Protein AF-0000000066062724 (afdb_homodimer)

Secondary structure (DSSP, 8-state):
--EEEEEEE---HHHHHHHHHHTS-TTS-------HHHHHHHHHHTTEEEEEEEPPTTGGGGSSSHHHHHHHHHHHHHHHHHHHHHSTTTEEEEEP---TTSHHHHHHHHHIIIIIS--SEEEEESEETTTTEETT-GGGHHHHHHHHHHT-EEEEE----S----SSTT--HHHHTHHHHHHHHHHHHHHSSHHHH-TT-EEEEHHHHTTHHHHHHHHHHHGGGSSS--S--HHHHHHHHHTSEEE-TTT-SHHHHHHHHHHSPTT-EE----TTTS-HHHHHHHHHHHHHS---HHHHHIIIIIHHHHH-GGGHHHHHHH--/--EEEEEEE---HHHHHHHHHHTS-TTS-------HHHHHHHHHHHTEEEEEEEPPTTGGGGSSSHHHHHHHHHHHHHHHHHHHHHSTTTEEEEEP---TT-HHHHHHHHHIIIIIS--SEEEEESEETTTTEETT-GGGHHHHHHHHHHT-EEEEE----S----SSTT--HHHHTHHHHHHHHHHHHHHSSHHHH-TT-EEEEHHHHTTHHHHHHHHHHHGGGSSS--S--HHHHHHHHHTSEEE-TTT-SHHHHHHHHHHSPTT-EE----TTTS-HHHHHHHHHHHHHS---HHHHHIIIIIHHHHH-GGGHHHHHHH--

Structure (mmCIF, N/CA/C/O backbone):
data_AF-0000000066062724-model_v1
#
loop_
_entity.id
_entity.type
_entity.pdbx_description
1 polymer '6-methylsalicylic acid decarboxylase'
#
loop_
_atom_site.group_PDB
_atom_site.id
_atom_site.type_symbol
_atom_site.label_atom_id
_atom_site.label_alt_id
_atom_site.label_comp_id
_atom_site.label_asym_id
_atom_site.label_entity_id
_atom_site.label_seq_id
_atom_site.pdbx_PDB_ins_code
_atom_site.Cartn_x
_atom_site.Cartn_y
_atom_site.Cartn_z
_atom_site.occupancy
_atom_site.B_iso_or_equiv
_atom_site.auth_seq_id
_atom_site.auth_comp_id
_atom_site.auth_asym_id
_atom_site.auth_atom_id
_atom_site.pdbx_PDB_model_num
ATOM 1 N N . MET A 1 1 ? -19.219 -24.312 -4.133 1 72.94 1 MET A N 1
ATOM 2 C CA . MET A 1 1 ? -18.734 -24.656 -5.465 1 72.94 1 MET A CA 1
ATOM 3 C C . MET A 1 1 ? -17.25 -25.016 -5.426 1 72.94 1 MET A C 1
ATOM 5 O O . MET A 1 1 ? -16.516 -24.531 -4.559 1 72.94 1 MET A O 1
ATOM 9 N N . ALA A 1 2 ? -16.859 -25.891 -6.316 1 90.88 2 ALA A N 1
ATOM 10 C CA . ALA A 1 2 ? -15.469 -26.344 -6.406 1 90.88 2 ALA A CA 1
ATOM 11 C C . ALA A 1 2 ? -14.547 -25.188 -6.801 1 90.88 2 ALA A C 1
ATOM 13 O O . ALA A 1 2 ? -14.883 -24.391 -7.68 1 90.88 2 ALA A O 1
ATOM 14 N N . LYS A 1 3 ? -13.484 -25.031 -6.066 1 97.88 3 LYS A N 1
ATOM 15 C CA . LYS A 1 3 ? -12.562 -23.922 -6.301 1 97.88 3 LYS A CA 1
ATOM 16 C C . LYS A 1 3 ? -11.25 -24.422 -6.906 1 97.88 3 LYS A C 1
ATOM 18 O O . LYS A 1 3 ? -10.852 -25.562 -6.68 1 97.88 3 LYS A O 1
ATOM 23 N N . ILE A 1 4 ? -10.68 -23.625 -7.715 1 98.5 4 ILE A N 1
ATOM 24 C CA . ILE A 1 4 ? -9.297 -23.781 -8.148 1 98.5 4 ILE A CA 1
ATOM 25 C C . ILE A 1 4 ? -8.414 -22.75 -7.445 1 98.5 4 ILE A C 1
ATOM 27 O O . ILE A 1 4 ? -8.641 -21.547 -7.57 1 98.5 4 ILE A O 1
ATOM 31 N N . ASP A 1 5 ? -7.488 -23.172 -6.648 1 98.81 5 ASP A N 1
ATOM 32 C CA . ASP A 1 5 ? -6.594 -22.328 -5.871 1 98.81 5 ASP A CA 1
ATOM 33 C C . ASP A 1 5 ? -5.316 -22.016 -6.648 1 98.81 5 ASP A C 1
ATOM 35 O O . ASP A 1 5 ? -4.43 -22.875 -6.754 1 98.81 5 ASP A O 1
ATOM 39 N N . VAL A 1 6 ? -5.168 -20.75 -7.121 1 98.88 6 VAL A N 1
ATOM 40 C CA . VAL A 1 6 ? -4.059 -20.422 -8.008 1 98.88 6 VAL A CA 1
ATOM 41 C C . VAL A 1 6 ? -2.896 -19.859 -7.191 1 98.88 6 VAL A C 1
ATOM 43 O O . VAL A 1 6 ? -1.837 -19.547 -7.742 1 98.88 6 VAL A O 1
ATOM 46 N N . HIS A 1 7 ? -3.061 -19.609 -5.934 1 98.88 7 HIS A N 1
ATOM 47 C CA . HIS A 1 7 ? -2.043 -19.125 -5.012 1 98.88 7 HIS A CA 1
ATOM 48 C C . HIS A 1 7 ? -1.927 -20.016 -3.787 1 98.88 7 HIS A C 1
ATOM 50 O O . HIS A 1 7 ? -2.484 -19.719 -2.73 1 98.88 7 HIS A O 1
ATOM 56 N N . HIS A 1 8 ? -1.176 -21.031 -3.945 1 98.69 8 HIS A N 1
ATOM 57 C CA . HIS A 1 8 ? -0.957 -22.125 -3 1 98.69 8 HIS A CA 1
ATOM 58 C C . HIS A 1 8 ? 0.488 -22.609 -3.043 1 98.69 8 HIS A C 1
ATOM 60 O O . HIS A 1 8 ? 1.035 -22.844 -4.121 1 98.69 8 HIS A O 1
ATOM 66 N N . HIS A 1 9 ? 1.071 -22.656 -1.884 1 98.62 9 HIS A N 1
ATOM 67 C CA . HIS A 1 9 ? 2.498 -22.953 -1.889 1 98.62 9 HIS A CA 1
ATOM 68 C C . HIS A 1 9 ? 2.766 -24.359 -1.341 1 98.62 9 HIS A C 1
ATOM 70 O O . HIS A 1 9 ? 1.896 -24.953 -0.704 1 98.62 9 HIS A O 1
ATOM 76 N N . PHE A 1 10 ? 3.885 -24.859 -1.675 1 98.19 10 PHE A N 1
ATOM 77 C CA . PHE A 1 10 ? 4.422 -26.078 -1.088 1 98.19 10 PHE A CA 1
ATOM 78 C C . PHE A 1 10 ? 5.906 -25.922 -0.776 1 98.19 10 PHE A C 1
ATOM 80 O O . PHE A 1 10 ? 6.562 -25.016 -1.296 1 98.19 10 PHE A O 1
ATOM 87 N N . TYR A 1 11 ? 6.359 -26.719 0.14 1 97.62 11 TYR A N 1
ATOM 88 C CA . TYR A 1 11 ? 7.758 -26.688 0.562 1 97.62 11 TYR A CA 1
ATOM 89 C C . TYR A 1 11 ? 8.43 -28.047 0.31 1 97.62 11 TYR A C 1
ATOM 91 O O . TYR A 1 11 ? 8.547 -28.859 1.222 1 97.62 11 TYR A O 1
ATOM 99 N N . PRO A 1 12 ? 8.906 -28.234 -0.947 1 97.56 12 PRO A N 1
ATOM 100 C CA . PRO A 1 12 ? 9.648 -29.484 -1.167 1 97.56 12 PRO A CA 1
ATOM 101 C C . PRO A 1 12 ? 10.922 -29.562 -0.333 1 97.56 12 PRO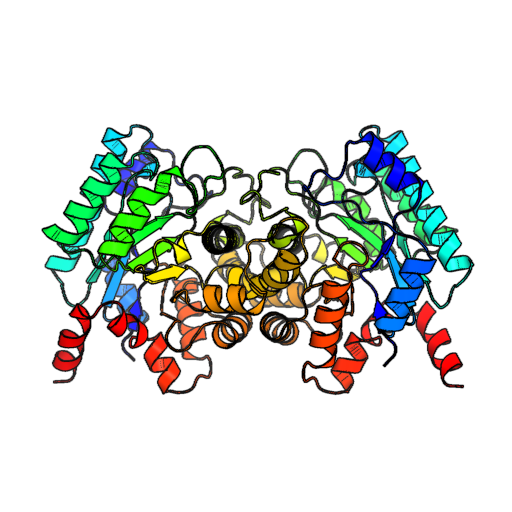 A C 1
ATOM 103 O O . PRO A 1 12 ? 11.484 -28.531 0.048 1 97.56 12 PRO A O 1
ATOM 106 N N . PRO A 1 13 ? 11.383 -30.781 -0.076 1 96.56 13 PRO A N 1
ATOM 107 C CA . PRO A 1 13 ? 12.523 -30.969 0.819 1 96.56 13 PRO A CA 1
ATOM 108 C C . PRO A 1 13 ? 13.734 -30.125 0.413 1 96.56 13 PRO A C 1
ATOM 110 O O . PRO A 1 13 ? 14.383 -29.516 1.268 1 96.56 13 PRO A O 1
ATOM 113 N N . ALA A 1 14 ? 14.016 -30.047 -0.851 1 97.75 14 ALA A N 1
ATOM 114 C CA . ALA A 1 14 ? 15.18 -29.281 -1.318 1 97.75 14 ALA A CA 1
ATOM 115 C C . ALA A 1 14 ? 15.055 -27.812 -0.944 1 97.75 14 ALA A C 1
ATOM 117 O O . ALA A 1 14 ? 16.047 -27.188 -0.56 1 97.75 14 ALA A O 1
ATOM 118 N N . MET A 1 15 ? 13.898 -27.25 -1.078 1 97.69 15 MET A N 1
ATOM 119 C CA . MET A 1 15 ? 13.68 -25.844 -0.74 1 97.69 15 MET A CA 1
ATOM 120 C C . MET A 1 15 ? 13.805 -25.625 0.764 1 97.69 15 MET A C 1
ATOM 122 O O . MET A 1 15 ? 14.398 -24.641 1.203 1 97.69 15 MET A O 1
ATOM 126 N N . ARG A 1 16 ? 13.25 -26.531 1.547 1 96.75 16 ARG A N 1
ATOM 127 C CA . ARG A 1 16 ? 13.359 -26.422 2.998 1 96.75 16 ARG A CA 1
ATOM 128 C C . ARG A 1 16 ? 14.82 -26.453 3.438 1 96.75 16 ARG A C 1
ATOM 130 O O . ARG A 1 16 ? 15.234 -25.656 4.281 1 96.75 16 ARG A O 1
ATOM 137 N N . GLN A 1 17 ? 15.555 -27.359 2.871 1 97.06 17 GLN A N 1
ATOM 138 C CA . GLN A 1 17 ? 16.969 -27.469 3.193 1 97.06 17 GLN A CA 1
ATOM 139 C C . GLN A 1 17 ? 17.719 -26.188 2.822 1 97.06 17 GLN A C 1
ATOM 141 O O . GLN A 1 17 ? 18.594 -25.75 3.562 1 97.06 17 GLN A O 1
ATOM 146 N N . ALA A 1 18 ? 17.375 -25.672 1.671 1 97.5 18 ALA A N 1
ATOM 147 C CA . ALA A 1 18 ? 18.016 -24.438 1.231 1 97.5 18 ALA A CA 1
ATOM 148 C C . ALA A 1 18 ? 17.719 -23.297 2.195 1 97.5 18 ALA A C 1
ATOM 150 O O . ALA A 1 18 ? 18.594 -22.5 2.529 1 97.5 18 ALA A O 1
ATOM 151 N N . LEU A 1 19 ? 16.484 -23.188 2.643 1 96.25 19 LEU A N 1
ATOM 152 C CA . LEU A 1 19 ? 16.078 -22.172 3.602 1 96.25 19 LEU A CA 1
ATOM 153 C C . LEU A 1 19 ? 16.828 -22.328 4.922 1 96.25 19 LEU A C 1
ATOM 155 O O . LEU A 1 19 ? 17.281 -21.359 5.512 1 96.25 19 LEU A O 1
ATOM 159 N N . ASP A 1 20 ? 16.969 -23.562 5.301 1 95.31 20 ASP A N 1
ATOM 160 C CA . ASP A 1 20 ? 17.703 -23.859 6.531 1 95.31 20 ASP A CA 1
ATOM 161 C C . ASP A 1 20 ? 19.156 -23.422 6.418 1 95.31 20 ASP A C 1
ATOM 163 O O . ASP A 1 20 ? 19.703 -22.812 7.34 1 95.31 20 ASP A O 1
ATOM 167 N N . ARG A 1 21 ? 19.734 -23.766 5.293 1 95.56 21 ARG A N 1
ATOM 168 C CA . ARG A 1 21 ? 21.141 -23.406 5.066 1 95.56 21 ARG A CA 1
ATOM 169 C C . ARG A 1 21 ? 21.312 -21.891 5.078 1 95.56 21 ARG A C 1
ATOM 171 O O . ARG A 1 21 ? 22.359 -21.391 5.5 1 95.56 21 ARG A O 1
ATOM 178 N N . ALA A 1 22 ? 20.266 -21.219 4.656 1 94.31 22 ALA A N 1
ATOM 179 C CA . ALA A 1 22 ? 20.344 -19.766 4.559 1 94.31 22 ALA A CA 1
ATOM 180 C C . ALA A 1 22 ? 20.031 -19.109 5.898 1 94.31 22 ALA A C 1
ATOM 182 O O . ALA A 1 22 ? 20.156 -17.891 6.039 1 94.31 22 ALA A O 1
ATOM 183 N N . GLY A 1 23 ? 19.672 -19.781 6.848 1 94 23 GLY A N 1
ATOM 184 C CA . GLY A 1 23 ? 19.375 -19.219 8.156 1 94 23 GLY A CA 1
ATOM 185 C C . GLY A 1 23 ? 17.922 -18.797 8.312 1 94 23 GLY A C 1
ATOM 186 O O . GLY A 1 23 ? 17.594 -18.031 9.227 1 94 23 GLY A O 1
ATOM 187 N N . GLY A 1 24 ? 17.094 -19.188 7.352 1 91.56 24 GLY A N 1
ATOM 188 C CA . GLY A 1 24 ? 15.68 -18.844 7.422 1 91.56 24 GLY A CA 1
ATOM 189 C C . GLY A 1 24 ? 15.25 -17.859 6.344 1 91.56 24 GLY A C 1
ATOM 190 O O . GLY A 1 24 ? 16 -17.578 5.418 1 91.56 24 GLY A O 1
ATOM 191 N N . ASP A 1 25 ? 14 -17.453 6.426 1 89.5 25 ASP A N 1
ATOM 192 C CA . ASP A 1 25 ? 13.414 -16.484 5.492 1 89.5 25 ASP A CA 1
ATOM 193 C C . ASP A 1 25 ? 13.875 -15.07 5.809 1 89.5 25 ASP A C 1
ATOM 195 O O . ASP A 1 25 ? 13.633 -14.562 6.902 1 89.5 25 ASP A O 1
ATOM 199 N N . PRO A 1 26 ? 14.453 -14.375 4.898 1 88.62 26 PRO A N 1
ATOM 200 C CA . PRO A 1 26 ? 14.992 -13.031 5.148 1 88.62 26 PRO A CA 1
ATOM 201 C C . PRO A 1 26 ? 13.898 -12.008 5.453 1 88.62 26 PRO A C 1
ATOM 203 O O . PRO A 1 26 ? 14.188 -10.938 5.992 1 88.62 26 PRO A O 1
ATOM 206 N N . SER A 1 27 ? 12.695 -12.242 5.121 1 88.19 27 SER A N 1
ATOM 207 C CA . SER A 1 27 ? 11.586 -11.32 5.336 1 88.19 27 SER A CA 1
ATOM 208 C C . SER A 1 27 ? 11.18 -11.273 6.809 1 88.19 27 SER A C 1
ATOM 210 O O . SER A 1 27 ? 10.406 -10.406 7.215 1 88.19 27 SER A O 1
ATOM 212 N N . GLY A 1 28 ? 11.68 -12.164 7.664 1 84.94 28 GLY A N 1
ATOM 213 C CA . GLY A 1 28 ? 11.305 -12.289 9.07 1 84.94 28 GLY A CA 1
ATOM 214 C C . GLY A 1 28 ? 10.141 -13.234 9.297 1 84.94 28 GLY A C 1
ATOM 215 O O . GLY A 1 28 ? 9.727 -13.453 10.438 1 84.94 28 GLY A O 1
ATOM 216 N N . TRP A 1 29 ? 9.664 -13.82 8.266 1 86.88 29 TRP A N 1
ATOM 217 C CA . TRP A 1 29 ? 8.539 -14.742 8.375 1 86.88 29 TRP A CA 1
ATOM 218 C C . TRP A 1 29 ? 9.016 -16.125 8.828 1 86.88 29 TRP A C 1
ATOM 220 O O . TRP A 1 29 ? 10.188 -16.469 8.672 1 86.88 29 TRP A O 1
ATOM 230 N N . TYR A 1 30 ? 8.172 -16.859 9.359 1 85.62 30 TYR A N 1
ATOM 231 C CA . TYR A 1 30 ? 8.5 -18.219 9.742 1 85.62 30 TYR A CA 1
ATOM 232 C C . TYR A 1 30 ? 8.305 -19.172 8.57 1 85.62 30 TYR A C 1
ATOM 234 O O . TYR A 1 30 ? 7.723 -18.797 7.543 1 85.62 30 TYR A O 1
ATOM 242 N N . ILE A 1 31 ? 8.844 -20.359 8.664 1 90.5 31 ILE A N 1
ATOM 243 C CA . ILE A 1 31 ? 8.672 -21.391 7.656 1 90.5 31 ILE A CA 1
ATOM 244 C C . ILE A 1 31 ? 7.633 -22.406 8.125 1 90.5 31 ILE A C 1
ATOM 246 O O . ILE A 1 31 ? 7.906 -23.234 9 1 90.5 31 ILE A O 1
ATOM 250 N N . PRO A 1 32 ? 6.531 -22.391 7.508 1 92.69 32 PRO A N 1
ATOM 251 C CA . PRO A 1 32 ? 5.473 -23.281 7.98 1 92.69 32 PRO A CA 1
ATOM 252 C C . PRO A 1 32 ? 5.719 -24.734 7.594 1 92.69 32 PRO A C 1
ATOM 254 O O . PRO A 1 32 ? 6.414 -25.016 6.613 1 92.69 32 PRO A O 1
ATOM 257 N N . PRO A 1 33 ? 5.16 -25.594 8.414 1 93.31 33 PRO A N 1
ATOM 258 C CA . PRO A 1 33 ? 5.191 -26.984 7.973 1 93.31 33 PRO A CA 1
ATOM 259 C C . PRO A 1 33 ? 4.332 -27.234 6.734 1 93.31 33 PRO A C 1
ATOM 261 O O . PRO A 1 33 ? 3.307 -26.578 6.547 1 93.31 33 PRO A O 1
ATOM 264 N N . TRP A 1 34 ? 4.785 -28.203 5.941 1 97 34 TRP A N 1
ATOM 265 C CA . TRP A 1 34 ? 4 -28.609 4.781 1 97 34 TRP A CA 1
ATOM 266 C C . TRP A 1 34 ? 4.156 -30.109 4.516 1 97 34 TRP A C 1
ATOM 268 O O . TRP A 1 34 ? 5.273 -30.625 4.531 1 97 34 TRP A O 1
ATOM 278 N N . THR A 1 35 ? 3.102 -30.781 4.402 1 96.94 35 THR A N 1
ATOM 279 C CA . THR A 1 35 ? 2.988 -32.156 3.908 1 96.94 35 THR A CA 1
ATOM 280 C C . THR A 1 35 ? 1.797 -32.281 2.965 1 96.94 35 THR A C 1
ATOM 282 O O . THR A 1 35 ? 0.887 -31.453 2.982 1 96.94 35 THR A O 1
ATOM 285 N N . LEU A 1 36 ? 1.882 -33.281 2.094 1 97.38 36 LEU A N 1
ATOM 286 C CA . LEU A 1 36 ? 0.752 -33.5 1.204 1 97.38 36 LEU A CA 1
ATOM 287 C C . LEU A 1 36 ? -0.529 -33.75 2 1 97.38 36 LEU A C 1
ATOM 289 O O . LEU A 1 36 ? -1.611 -33.344 1.571 1 97.38 36 LEU A O 1
ATOM 293 N N . GLU A 1 37 ? -0.411 -34.344 3.184 1 97.31 37 GLU A N 1
ATOM 294 C CA . GLU A 1 37 ? -1.566 -34.594 4.039 1 97.31 37 GLU A CA 1
ATOM 295 C C . GLU A 1 37 ? -2.164 -33.281 4.555 1 97.31 37 GLU A C 1
ATOM 297 O O . GLU A 1 37 ? -3.383 -33.094 4.516 1 97.31 37 GLU A O 1
ATOM 302 N N . LEU A 1 38 ? -1.313 -32.406 5.07 1 97.25 38 LEU A N 1
ATOM 303 C CA . LEU A 1 38 ? -1.771 -31.094 5.531 1 97.25 38 LEU A CA 1
ATOM 304 C C . LEU A 1 38 ? -2.42 -30.312 4.391 1 97.25 38 LEU A C 1
ATOM 306 O O . LEU A 1 38 ? -3.445 -29.656 4.59 1 97.25 38 LEU A O 1
ATOM 310 N N . ASP A 1 39 ? -1.762 -30.438 3.299 1 97.75 39 ASP A N 1
ATOM 311 C CA . ASP A 1 39 ? -2.238 -29.781 2.086 1 97.75 39 ASP A CA 1
ATOM 312 C C . ASP A 1 39 ? -3.635 -30.266 1.709 1 97.75 39 ASP A C 1
ATOM 314 O O . ASP A 1 39 ? -4.543 -29.469 1.499 1 97.75 39 ASP A O 1
ATOM 318 N N . GLN A 1 40 ? -3.865 -31.531 1.644 1 97.44 40 GLN A N 1
ATOM 319 C CA . GLN A 1 40 ? -5.141 -32.125 1.264 1 97.44 40 GLN A CA 1
ATOM 320 C C . GLN A 1 40 ? -6.219 -31.844 2.305 1 97.44 40 GLN A C 1
ATOM 322 O O . GLN A 1 40 ? -7.387 -31.656 1.962 1 97.44 40 GLN A O 1
ATOM 327 N N . ASP A 1 41 ? -5.812 -31.766 3.531 1 97.44 41 ASP A N 1
ATOM 328 C CA . ASP A 1 41 ? -6.762 -31.484 4.602 1 97.44 41 ASP A CA 1
ATOM 329 C C . ASP A 1 41 ? -7.352 -30.078 4.445 1 97.44 41 ASP A C 1
ATOM 331 O O . ASP A 1 41 ? -8.57 -29.906 4.484 1 97.44 41 ASP A O 1
ATOM 335 N N . ILE A 1 42 ? -6.539 -29.109 4.207 1 97.38 42 ILE A N 1
ATOM 336 C CA . ILE A 1 42 ? -7.027 -27.75 4.152 1 97.38 42 ILE A CA 1
ATOM 337 C C . ILE A 1 42 ? -7.805 -27.531 2.857 1 97.38 42 ILE A C 1
ATOM 339 O O . ILE A 1 42 ? -8.781 -26.766 2.832 1 97.38 42 ILE A O 1
ATOM 343 N N . THR A 1 43 ? -7.371 -28.141 1.768 1 97.56 43 THR A N 1
ATOM 344 C CA . THR A 1 43 ? -8.078 -27.984 0.501 1 97.56 43 THR A CA 1
ATOM 345 C C . THR A 1 43 ? -9.508 -28.516 0.612 1 97.56 43 THR A C 1
ATOM 347 O O . THR A 1 43 ? -10.43 -27.938 0.04 1 97.56 43 THR A O 1
ATOM 350 N N . ARG A 1 44 ? -9.68 -29.625 1.357 1 96.88 44 ARG A N 1
ATOM 351 C CA . ARG A 1 44 ? -11.016 -30.156 1.603 1 96.88 44 ARG A CA 1
ATOM 352 C C . ARG A 1 44 ? -11.867 -29.141 2.361 1 96.88 44 ARG A C 1
ATOM 354 O O . ARG A 1 44 ? -13.031 -28.906 2.018 1 96.88 44 ARG A O 1
ATOM 361 N N . GLN A 1 45 ? -11.25 -28.5 3.293 1 97.25 45 GLN A N 1
ATOM 362 C CA . GLN A 1 45 ? -11.969 -27.547 4.121 1 97.25 45 GLN A CA 1
ATOM 363 C C . GLN A 1 45 ? -12.383 -26.312 3.311 1 97.25 45 GLN A C 1
ATOM 365 O O . GLN A 1 45 ? -13.438 -25.734 3.559 1 97.25 45 GLN A O 1
ATOM 370 N N . MET A 1 46 ? -11.617 -25.984 2.326 1 97.69 46 MET A N 1
ATOM 371 C CA . MET A 1 46 ? -11.875 -24.797 1.515 1 97.69 46 MET A CA 1
ATOM 372 C C . MET A 1 46 ? -12.695 -25.141 0.28 1 97.69 46 MET A C 1
ATOM 374 O O . MET A 1 46 ? -13.016 -24.281 -0.529 1 97.69 46 MET A O 1
ATOM 378 N N . LYS A 1 47 ? -12.961 -26.406 0.087 1 97.19 47 LYS A N 1
ATOM 379 C CA . LYS A 1 47 ? -13.68 -26.891 -1.085 1 97.19 47 LYS A CA 1
ATOM 380 C C . LYS A 1 47 ? -12.898 -26.609 -2.365 1 97.19 47 LYS A C 1
ATOM 382 O O . LYS A 1 47 ? -13.469 -26.141 -3.354 1 97.19 47 LYS A O 1
ATOM 387 N N . VAL A 1 48 ? -11.609 -26.828 -2.26 1 98.12 48 VAL A N 1
ATOM 388 C CA . VAL A 1 48 ? -10.711 -26.703 -3.406 1 98.12 48 VAL A CA 1
ATOM 389 C C . VAL A 1 48 ? -10.555 -28.062 -4.09 1 98.12 48 VAL A C 1
ATOM 391 O O . VAL A 1 48 ? -10.227 -29.062 -3.438 1 98.12 48 VAL A O 1
ATOM 394 N N . THR A 1 49 ? -10.82 -28.094 -5.379 1 96.62 49 THR A N 1
ATOM 395 C CA . THR A 1 49 ? -10.711 -29.344 -6.117 1 96.62 49 THR A CA 1
ATOM 396 C C . THR A 1 49 ? -9.375 -29.438 -6.852 1 96.62 49 THR A C 1
ATOM 398 O O . THR A 1 49 ? -8.891 -30.531 -7.152 1 96.62 49 THR A O 1
ATOM 401 N N . THR A 1 50 ? -8.867 -28.281 -7.211 1 98.06 50 THR A N 1
ATOM 402 C CA . THR A 1 50 ? -7.566 -28.25 -7.859 1 98.06 50 THR A CA 1
ATOM 403 C C . THR A 1 50 ? -6.684 -27.156 -7.242 1 98.06 50 THR A C 1
ATOM 405 O O . THR A 1 50 ? -7.141 -26.047 -6.992 1 98.06 50 THR A O 1
ATOM 408 N N . THR A 1 51 ? -5.512 -27.516 -6.969 1 98.44 51 THR A N 1
ATOM 409 C CA . THR A 1 51 ? -4.496 -26.625 -6.414 1 98.44 51 THR A CA 1
ATOM 410 C C . THR A 1 51 ? -3.355 -26.422 -7.406 1 98.44 51 THR A C 1
ATOM 412 O O . THR A 1 51 ? -2.803 -27.391 -7.934 1 98.44 51 THR A O 1
ATOM 415 N N . ILE A 1 52 ? -3.051 -25.172 -7.73 1 98.81 52 ILE A N 1
ATOM 416 C CA . ILE A 1 52 ? -1.838 -24.891 -8.484 1 98.81 52 ILE A CA 1
ATOM 417 C C . ILE A 1 52 ? -0.693 -24.578 -7.527 1 98.81 52 ILE A C 1
ATOM 419 O O . ILE A 1 52 ? -0.678 -23.516 -6.891 1 98.81 52 ILE A O 1
ATOM 423 N N . LEU A 1 53 ? 0.294 -25.438 -7.406 1 98.88 53 LEU A N 1
ATOM 424 C CA . LEU A 1 53 ? 1.407 -25.328 -6.469 1 98.88 53 LEU A CA 1
ATOM 425 C C . LEU A 1 53 ? 2.436 -24.312 -6.969 1 98.88 53 LEU A C 1
ATOM 427 O O . LEU A 1 53 ? 2.689 -24.219 -8.172 1 98.88 53 LEU A O 1
ATOM 431 N N . SER A 1 54 ? 3.018 -23.578 -6.078 1 98.81 54 SER A N 1
ATOM 432 C CA . SER A 1 54 ? 4.168 -22.75 -6.383 1 98.81 54 SER A CA 1
ATOM 433 C C . SER A 1 54 ? 5.125 -22.656 -5.195 1 98.81 54 SER A C 1
ATOM 435 O O . SER A 1 54 ? 4.727 -22.906 -4.055 1 98.81 54 SER A O 1
ATOM 437 N N . VAL A 1 55 ? 6.371 -22.469 -5.469 1 98.31 55 VAL A N 1
ATOM 438 C CA . VAL A 1 55 ? 7.352 -22.156 -4.434 1 98.31 55 VAL A CA 1
ATOM 439 C C . VAL A 1 55 ? 7.305 -20.656 -4.121 1 98.31 55 VAL A C 1
ATOM 441 O O . VAL A 1 55 ? 7.336 -19.828 -5.031 1 98.31 55 VAL A O 1
ATOM 444 N N . THR A 1 56 ? 7.137 -20.312 -2.873 1 97.25 56 THR A N 1
ATOM 445 C CA . THR A 1 56 ? 7.023 -18.922 -2.441 1 97.25 56 THR A CA 1
ATOM 446 C C . THR A 1 56 ? 8.398 -18.281 -2.352 1 97.25 56 THR A C 1
ATOM 448 O O . THR A 1 56 ? 9.414 -18.922 -2.613 1 97.25 56 THR A O 1
ATOM 451 N N . ALA A 1 57 ? 8.375 -17 -2.096 1 96.06 57 ALA A N 1
ATOM 452 C CA . ALA A 1 57 ? 9.609 -16.25 -1.864 1 96.06 57 ALA A CA 1
ATOM 453 C C . ALA A 1 57 ? 10.367 -16.797 -0.657 1 96.06 57 ALA A C 1
ATOM 455 O O . ALA A 1 57 ? 9.75 -17.25 0.311 1 96.06 57 ALA A O 1
ATOM 456 N N . PRO A 1 58 ? 11.68 -16.781 -0.708 1 94.88 58 PRO A N 1
ATOM 457 C CA . PRO A 1 58 ? 12.547 -16.109 -1.686 1 94.88 58 PRO A CA 1
ATOM 458 C C . PRO A 1 58 ? 12.852 -16.984 -2.898 1 94.88 58 PRO A C 1
ATOM 460 O O . PRO A 1 58 ? 13.516 -16.531 -3.834 1 94.88 58 PRO A O 1
ATOM 463 N N . GLY A 1 59 ? 12.398 -18.25 -2.941 1 97 59 GLY A N 1
ATOM 464 C CA . GLY A 1 59 ? 12.594 -19.141 -4.082 1 97 59 GLY A CA 1
ATOM 465 C C . GLY A 1 59 ? 14.039 -19.562 -4.262 1 97 59 GLY A C 1
ATOM 466 O O . GLY A 1 59 ? 14.844 -19.453 -3.332 1 97 59 GLY A O 1
ATOM 467 N N . PRO A 1 60 ? 14.359 -20.078 -5.441 1 97.94 60 PRO A N 1
ATOM 468 C CA . PRO A 1 60 ? 15.68 -20.641 -5.688 1 97.94 60 PRO A CA 1
ATOM 469 C C . PRO A 1 60 ? 16.812 -19.625 -5.551 1 97.94 60 PRO A C 1
ATOM 471 O O . PRO A 1 60 ? 17.969 -19.984 -5.352 1 97.94 60 PRO A O 1
ATOM 474 N N . GLY A 1 61 ? 16.438 -18.359 -5.645 1 95.31 61 GLY A N 1
ATOM 475 C CA . GLY A 1 61 ? 17.422 -17.297 -5.492 1 95.31 61 GLY A CA 1
ATOM 476 C C . GLY A 1 61 ? 18.016 -17.234 -4.098 1 95.31 61 GLY A C 1
ATOM 477 O O . GLY A 1 61 ? 18.969 -16.5 -3.861 1 95.31 61 GLY A O 1
ATOM 478 N N . ILE A 1 62 ? 17.5 -18 -3.17 1 95.94 62 ILE A N 1
ATOM 479 C CA . ILE A 1 62 ? 18.031 -18.047 -1.811 1 95.94 62 ILE A CA 1
ATOM 480 C C . ILE A 1 62 ? 19.438 -18.625 -1.824 1 95.94 62 ILE A C 1
ATOM 482 O O . ILE A 1 62 ? 20.234 -18.344 -0.931 1 95.94 62 ILE A O 1
ATOM 486 N N . GLU A 1 63 ? 19.703 -19.531 -2.834 1 96.5 63 GLU A N 1
ATOM 487 C CA . GLU A 1 63 ? 21.047 -20.031 -3.037 1 96.5 63 GLU A CA 1
ATOM 488 C C . GLU A 1 63 ? 21.938 -18.984 -3.686 1 96.5 63 GLU A C 1
ATOM 490 O O . GLU A 1 63 ? 21.672 -18.531 -4.801 1 96.5 63 GLU A O 1
ATOM 495 N N . PRO A 1 64 ? 23 -18.594 -3.037 1 93.5 64 PRO A N 1
ATOM 496 C CA . PRO A 1 64 ? 23.859 -17.562 -3.615 1 93.5 64 PRO A CA 1
ATOM 497 C C . PRO A 1 64 ? 24.609 -18.031 -4.859 1 93.5 64 PRO A C 1
ATOM 499 O O . PRO A 1 64 ? 24.891 -17.234 -5.754 1 93.5 64 PRO A O 1
ATOM 502 N N . ASP A 1 65 ? 24.984 -19.281 -4.871 1 96.5 65 ASP A N 1
ATOM 503 C CA . ASP A 1 65 ? 25.656 -19.859 -6.023 1 96.5 65 ASP A CA 1
ATOM 504 C C . ASP A 1 65 ? 24.688 -20.109 -7.172 1 96.5 65 ASP A C 1
ATOM 506 O O . ASP A 1 65 ? 23.656 -20.781 -6.996 1 96.5 65 ASP A O 1
ATOM 510 N N . VAL A 1 66 ? 24.984 -19.625 -8.344 1 97 66 VAL A N 1
ATOM 511 C CA . VAL A 1 66 ? 24.062 -19.625 -9.477 1 97 66 VAL A CA 1
ATOM 512 C C . VAL A 1 66 ? 23.781 -21.062 -9.906 1 97 66 VAL A C 1
ATOM 514 O O . VAL A 1 66 ? 22.672 -21.375 -10.32 1 97 66 VAL A O 1
ATOM 517 N N . THR A 1 67 ? 24.766 -21.922 -9.836 1 97.94 67 THR A N 1
ATOM 518 C CA . THR A 1 67 ? 24.578 -23.312 -10.211 1 97.94 67 THR A CA 1
ATOM 519 C C . THR A 1 67 ? 23.656 -24.031 -9.227 1 97.94 67 THR A C 1
ATOM 521 O O . THR A 1 67 ? 22.781 -24.797 -9.625 1 97.94 67 THR A O 1
ATOM 524 N N . LYS A 1 68 ? 23.875 -23.719 -7.965 1 98.12 68 LYS A N 1
ATOM 525 C CA . LYS A 1 68 ? 23.031 -24.297 -6.93 1 98.12 68 LYS A CA 1
ATOM 526 C C . LYS A 1 68 ? 21.594 -23.766 -7.035 1 98.12 68 LYS A C 1
ATOM 528 O O . LYS A 1 68 ? 20.641 -24.5 -6.797 1 98.12 68 LYS A O 1
ATOM 533 N N . ALA A 1 69 ? 21.5 -22.531 -7.348 1 98.5 69 ALA A N 1
ATOM 534 C CA . ALA A 1 69 ? 20.188 -21.938 -7.516 1 98.5 69 ALA A CA 1
ATOM 535 C C . ALA A 1 69 ? 19.422 -22.594 -8.664 1 98.5 69 ALA A C 1
ATOM 537 O O . ALA A 1 69 ? 18.234 -22.906 -8.547 1 98.5 69 ALA A O 1
ATOM 538 N N . ALA A 1 70 ? 20.094 -22.812 -9.781 1 98.75 70 ALA A N 1
ATOM 539 C CA . ALA A 1 70 ? 19.484 -23.484 -10.93 1 98.75 70 ALA A CA 1
ATOM 540 C C . ALA A 1 70 ? 19.078 -24.922 -10.578 1 98.75 70 ALA A C 1
ATOM 542 O O . ALA A 1 70 ? 18 -25.375 -10.945 1 98.75 70 ALA A O 1
ATOM 543 N N . ALA A 1 71 ? 19.953 -25.594 -9.875 1 98.69 71 ALA A N 1
ATOM 544 C CA . ALA A 1 71 ? 19.672 -26.953 -9.445 1 98.69 71 ALA A CA 1
ATOM 545 C C . ALA A 1 71 ? 18.469 -26.984 -8.5 1 98.69 71 ALA A C 1
ATOM 547 O O . ALA A 1 71 ? 17.656 -27.906 -8.555 1 98.69 71 ALA A O 1
ATOM 548 N N . LEU A 1 72 ? 18.438 -26.047 -7.629 1 98.81 72 LEU A N 1
ATOM 549 C CA . LEU A 1 72 ? 17.312 -25.953 -6.699 1 98.81 72 LEU A CA 1
ATOM 550 C C . LEU A 1 72 ? 16 -25.75 -7.445 1 98.81 72 LEU A C 1
ATOM 552 O O . LEU A 1 72 ? 14.992 -26.375 -7.133 1 98.81 72 LEU A O 1
ATOM 556 N N . ALA A 1 73 ? 15.992 -24.844 -8.453 1 98.88 73 ALA A N 1
ATOM 557 C CA . ALA A 1 73 ? 14.805 -24.625 -9.273 1 98.88 73 ALA A CA 1
ATOM 558 C C . ALA A 1 73 ? 14.352 -25.922 -9.93 1 98.88 73 ALA A C 1
ATOM 560 O O . ALA A 1 73 ? 13.164 -26.266 -9.891 1 98.88 73 ALA A O 1
ATOM 561 N N . ARG A 1 74 ? 15.328 -26.641 -10.508 1 98.88 74 ARG A N 1
ATOM 562 C CA . ARG A 1 74 ? 15.047 -27.922 -11.156 1 98.88 74 ARG A CA 1
ATOM 563 C C . ARG A 1 74 ? 14.422 -28.906 -10.172 1 98.88 74 ARG A C 1
ATOM 565 O O . ARG A 1 74 ? 13.422 -29.562 -10.492 1 98.88 74 ARG A O 1
ATOM 572 N N . SER A 1 75 ? 14.969 -28.969 -9.016 1 98.81 75 SER A N 1
ATOM 573 C CA . SER A 1 75 ? 14.477 -29.875 -7.988 1 98.81 75 SER A CA 1
ATOM 574 C C . SER A 1 75 ? 13.055 -29.516 -7.57 1 98.81 75 SER A C 1
ATOM 576 O O . SER A 1 75 ? 12.211 -30.406 -7.391 1 98.81 75 SER A O 1
ATOM 578 N N . CYS A 1 76 ? 12.781 -28.266 -7.371 1 98.88 76 CYS A N 1
ATOM 579 C CA . CYS A 1 76 ? 11.445 -27.797 -7.016 1 98.88 76 CYS A CA 1
ATOM 580 C C . CYS A 1 76 ? 10.438 -28.156 -8.102 1 98.88 76 CYS A C 1
ATOM 582 O O . CYS A 1 76 ? 9.344 -28.656 -7.805 1 98.88 76 CYS A O 1
ATOM 584 N N . ASN A 1 77 ? 10.836 -27.906 -9.32 1 98.94 77 ASN A N 1
ATOM 585 C CA . ASN A 1 77 ? 9.945 -28.172 -10.445 1 98.94 77 ASN A CA 1
ATOM 586 C C . ASN A 1 77 ? 9.648 -29.672 -10.578 1 98.94 77 ASN A C 1
ATOM 588 O O . ASN A 1 77 ? 8.508 -30.062 -10.812 1 98.94 77 ASN A O 1
ATOM 592 N N . GLU A 1 78 ? 10.641 -30.484 -10.422 1 98.94 78 GLU A N 1
ATOM 593 C CA . GLU A 1 78 ? 10.453 -31.922 -10.523 1 98.94 78 GLU A CA 1
ATOM 594 C C . GLU A 1 78 ? 9.594 -32.438 -9.383 1 98.94 78 GLU A C 1
ATOM 596 O O . GLU A 1 78 ? 8.781 -33.375 -9.57 1 98.94 78 GLU A O 1
ATOM 601 N N . SER A 1 79 ? 9.789 -31.859 -8.227 1 98.81 79 SER A N 1
ATOM 602 C CA . SER A 1 79 ? 8.945 -32.25 -7.098 1 98.81 79 SER A CA 1
ATOM 603 C C . SER A 1 79 ? 7.488 -31.891 -7.348 1 98.81 79 SER A C 1
ATOM 605 O O . SER A 1 79 ? 6.594 -32.688 -7.078 1 98.81 79 SER A O 1
ATOM 607 N N . ALA A 1 80 ? 7.238 -30.734 -7.855 1 98.81 80 ALA A N 1
ATOM 608 C CA . ALA A 1 80 ? 5.875 -30.312 -8.156 1 98.81 80 ALA A CA 1
ATOM 609 C C . ALA A 1 80 ? 5.258 -31.188 -9.25 1 98.81 80 ALA A C 1
ATOM 611 O O . ALA A 1 80 ? 4.098 -31.594 -9.141 1 98.81 80 ALA A O 1
ATOM 612 N N . ALA A 1 81 ? 6.039 -31.438 -10.25 1 98.88 81 ALA A N 1
ATOM 613 C CA . ALA A 1 81 ? 5.57 -32.25 -11.359 1 98.88 81 ALA A CA 1
ATOM 614 C C . ALA A 1 81 ? 5.195 -33.656 -10.875 1 98.88 81 ALA A C 1
ATOM 616 O O . ALA A 1 81 ? 4.203 -34.25 -11.328 1 98.88 81 ALA A O 1
ATOM 617 N N . ALA A 1 82 ? 5.992 -34.188 -9.992 1 98.75 82 ALA A N 1
ATOM 618 C CA . ALA A 1 82 ? 5.715 -35.531 -9.453 1 98.75 82 ALA A CA 1
ATOM 619 C C . ALA A 1 82 ? 4.375 -35.562 -8.719 1 98.75 82 ALA A C 1
ATOM 621 O O . ALA A 1 82 ? 3.602 -36.5 -8.859 1 98.75 82 ALA A O 1
ATOM 622 N N . ILE A 1 83 ? 4.102 -34.5 -7.941 1 98.62 83 ILE A N 1
ATOM 623 C CA . ILE A 1 83 ? 2.84 -34.406 -7.219 1 98.62 83 ILE A CA 1
ATOM 624 C C . ILE A 1 83 ? 1.683 -34.312 -8.211 1 98.62 83 ILE A C 1
ATOM 626 O O . ILE A 1 83 ? 0.688 -35.031 -8.086 1 98.62 83 ILE A O 1
ATOM 630 N N . ARG A 1 84 ? 1.814 -33.469 -9.227 1 98.38 84 ARG A N 1
ATOM 631 C CA . ARG A 1 84 ? 0.789 -33.312 -10.25 1 98.38 84 ARG A CA 1
ATOM 632 C C . ARG A 1 84 ? 0.569 -34.594 -11.023 1 98.38 84 ARG A C 1
ATOM 634 O O . ARG A 1 84 ? -0.572 -35 -11.25 1 98.38 84 ARG A O 1
ATOM 641 N N . ASP A 1 85 ? 1.657 -35.281 -11.406 1 98.38 85 ASP A N 1
ATOM 642 C CA . ASP A 1 85 ? 1.549 -36.531 -12.172 1 98.38 85 ASP A CA 1
ATOM 643 C C . ASP A 1 85 ? 0.817 -37.594 -11.375 1 98.38 85 ASP A C 1
ATOM 645 O O . ASP A 1 85 ? 0.096 -38.406 -11.953 1 98.38 85 ASP A O 1
ATOM 649 N N . ALA A 1 86 ? 0.984 -37.594 -10.109 1 98 86 ALA A N 1
ATOM 650 C CA . ALA A 1 86 ? 0.31 -38.562 -9.25 1 98 86 ALA A CA 1
ATOM 651 C C . ALA A 1 86 ? -1.182 -38.25 -9.141 1 98 86 ALA A C 1
ATOM 653 O O . ALA A 1 86 ? -1.995 -39.156 -8.953 1 98 86 ALA A O 1
ATOM 654 N N . LYS A 1 87 ? -1.553 -36.969 -9.195 1 96.88 87 LYS A N 1
ATOM 655 C CA . LYS A 1 87 ? -2.941 -36.531 -9.109 1 96.88 87 LYS A CA 1
ATOM 656 C C . LYS A 1 87 ? -3.219 -35.406 -10.094 1 96.88 87 LYS A C 1
ATOM 658 O O . LYS A 1 87 ? -3.529 -34.281 -9.688 1 96.88 87 LYS A O 1
ATOM 663 N N . PRO A 1 88 ? -3.287 -35.719 -11.352 1 95.44 88 PRO A N 1
ATOM 664 C CA . PRO A 1 88 ? -3.262 -34.688 -12.406 1 95.44 88 PRO A CA 1
ATOM 665 C C . PRO A 1 88 ? -4.5 -33.812 -12.391 1 95.44 88 PRO A C 1
ATOM 667 O O . PRO A 1 88 ? -4.469 -32.688 -12.914 1 95.44 88 PRO A O 1
ATOM 670 N N . GLN A 1 89 ? -5.582 -34.219 -11.781 1 93.56 89 GLN A N 1
ATOM 671 C CA . GLN A 1 89 ? -6.785 -33.406 -11.719 1 93.56 89 GLN A CA 1
ATOM 672 C C . GLN A 1 89 ? -6.781 -32.5 -10.477 1 93.56 89 GLN A C 1
ATOM 674 O O . GLN A 1 89 ? -7.461 -31.484 -10.438 1 93.56 89 GLN A O 1
ATOM 679 N N . GLN A 1 90 ? -6.008 -32.844 -9.531 1 96.94 90 GLN A N 1
ATOM 680 C CA . GLN A 1 90 ? -6.059 -32.156 -8.242 1 96.94 90 GLN A CA 1
ATOM 681 C C . GLN A 1 90 ? -4.922 -31.156 -8.109 1 96.94 90 GLN A C 1
ATOM 683 O O . GLN A 1 90 ? -4.969 -30.266 -7.262 1 96.94 90 GLN A O 1
ATOM 688 N N . TYR A 1 91 ? -3.936 -31.375 -8.961 1 98.38 91 TYR A N 1
ATOM 689 C CA . TYR A 1 91 ? -2.783 -30.484 -8.781 1 98.38 91 TYR A CA 1
ATOM 690 C C . TYR A 1 91 ? -2.277 -29.969 -10.125 1 98.38 91 TYR A C 1
ATOM 692 O O . TYR A 1 91 ? -2.369 -30.672 -11.141 1 98.38 91 TYR A O 1
ATOM 700 N N . GLY A 1 92 ? -1.824 -28.812 -10.227 1 98.56 92 GLY A N 1
ATOM 701 C CA . GLY A 1 92 ? -0.915 -28.188 -11.172 1 98.56 92 GLY A CA 1
ATOM 702 C C . GLY A 1 92 ? 0.219 -27.438 -10.5 1 98.56 92 GLY A C 1
ATOM 703 O O . GLY A 1 92 ? 0.372 -27.5 -9.273 1 98.56 92 GLY A O 1
ATOM 704 N N . PHE A 1 93 ? 1.022 -26.797 -11.305 1 98.88 93 PHE A N 1
ATOM 705 C CA . PHE A 1 93 ? 2.078 -26.047 -10.633 1 98.88 93 PHE A CA 1
ATOM 706 C C . PHE A 1 93 ? 2.621 -24.938 -11.539 1 98.88 93 PHE A C 1
ATOM 708 O O . PHE A 1 93 ? 2.539 -25.047 -12.766 1 98.88 93 PHE A O 1
ATOM 715 N N . PHE A 1 94 ? 3.057 -23.844 -10.922 1 98.94 94 PHE A N 1
ATOM 716 C CA . PHE A 1 94 ? 3.883 -22.812 -11.539 1 98.94 94 PHE A CA 1
ATOM 717 C C . PHE A 1 94 ? 5.363 -23.125 -11.336 1 98.94 94 PHE A C 1
ATOM 719 O O . PHE A 1 94 ? 5.812 -23.328 -10.203 1 98.94 94 PHE A O 1
ATOM 726 N N . ALA A 1 95 ? 6.078 -23.078 -12.383 1 98.94 95 ALA A N 1
ATOM 727 C CA . ALA A 1 95 ? 7.492 -23.453 -12.352 1 98.94 95 ALA A CA 1
ATOM 728 C C . ALA A 1 95 ? 8.312 -22.406 -11.609 1 98.94 95 ALA A C 1
ATOM 730 O O . ALA A 1 95 ? 8.07 -21.203 -11.742 1 98.94 95 ALA A O 1
ATOM 731 N N . SER A 1 96 ? 9.297 -22.906 -10.867 1 98.81 96 SER A N 1
ATOM 732 C CA . SER A 1 96 ? 10.312 -22.062 -10.25 1 98.81 96 SER A CA 1
ATOM 733 C C . SER A 1 96 ? 11.477 -21.797 -11.203 1 98.81 96 SER A C 1
ATOM 735 O O . SER A 1 96 ? 11.844 -22.672 -11.984 1 98.81 96 SER A O 1
ATOM 737 N N . VAL A 1 97 ? 12 -20.656 -11.156 1 98.88 97 VAL A N 1
ATOM 738 C CA . VAL A 1 97 ? 13.195 -20.312 -11.93 1 98.88 97 VAL A CA 1
ATOM 739 C C . VAL A 1 97 ? 14.227 -19.656 -11.023 1 98.88 97 VAL A C 1
ATOM 741 O O . VAL A 1 97 ? 13.883 -19.125 -9.961 1 98.88 97 VAL A O 1
ATOM 744 N N . PRO A 1 98 ? 15.523 -19.781 -11.375 1 98.31 98 PRO A N 1
ATOM 745 C CA . PRO A 1 98 ? 16.516 -19.047 -10.586 1 98.31 98 PRO A CA 1
ATOM 746 C C . PRO A 1 98 ? 16.438 -17.531 -10.812 1 98.31 98 PRO A C 1
ATOM 748 O O . PRO A 1 98 ? 15.406 -17.031 -11.266 1 98.31 98 PRO A O 1
ATOM 751 N N . SER A 1 99 ? 17.516 -16.766 -10.383 1 98.25 99 SER A N 1
ATOM 752 C CA . SER A 1 99 ? 17.516 -15.312 -10.547 1 98.25 99 SER A CA 1
ATOM 753 C C . SER A 1 99 ? 17.375 -14.922 -12.016 1 98.25 99 SER A C 1
ATOM 755 O O . SER A 1 99 ? 18.062 -15.477 -12.875 1 98.25 99 SER A O 1
ATOM 757 N N . LEU A 1 100 ? 16.516 -13.984 -12.297 1 98.62 100 LEU A N 1
ATOM 758 C CA . LEU A 1 100 ? 16.266 -13.57 -13.672 1 98.62 100 LEU A CA 1
ATOM 759 C C . LEU A 1 100 ? 17.531 -12.977 -14.289 1 98.62 100 LEU A C 1
ATOM 761 O O . LEU A 1 100 ? 17.641 -12.875 -15.516 1 98.62 100 LEU A O 1
ATOM 765 N N . PHE A 1 101 ? 18.5 -12.594 -13.461 1 98.12 101 PHE A N 1
ATOM 766 C CA . PHE A 1 101 ? 19.766 -12.07 -13.984 1 98.12 101 PHE A CA 1
ATOM 767 C C . PHE A 1 101 ? 20.562 -13.18 -14.648 1 98.12 101 PHE A C 1
ATOM 769 O O . PHE A 1 101 ? 21.5 -12.906 -15.414 1 98.12 101 PHE A O 1
ATOM 776 N N . ASP A 1 102 ? 20.281 -14.414 -14.258 1 98.06 102 ASP A N 1
ATOM 777 C CA . ASP A 1 102 ? 20.859 -15.547 -14.977 1 98.06 102 ASP A CA 1
ATOM 778 C C . ASP A 1 102 ? 19.969 -15.969 -16.141 1 98.06 102 ASP A C 1
ATOM 780 O O . ASP A 1 102 ? 19.391 -17.062 -16.125 1 98.06 102 ASP A O 1
ATOM 784 N N . THR A 1 103 ? 19.953 -15.172 -17.188 1 98.5 103 THR A N 1
ATOM 785 C CA . THR A 1 103 ? 19 -15.266 -18.297 1 98.5 103 THR A CA 1
ATOM 786 C C . THR A 1 103 ? 19.078 -16.641 -18.938 1 98.5 103 THR A C 1
ATOM 788 O O . THR A 1 103 ? 18.047 -17.281 -19.172 1 98.5 103 THR A O 1
ATOM 791 N N . ALA A 1 104 ? 20.25 -17.109 -19.172 1 98.5 104 ALA A N 1
ATOM 792 C CA . ALA A 1 104 ? 20.422 -18.391 -19.844 1 98.5 104 ALA A CA 1
ATOM 793 C C . ALA A 1 104 ? 19.828 -19.531 -19.016 1 98.5 104 ALA A C 1
ATOM 795 O O . ALA A 1 104 ? 19.125 -20.391 -19.547 1 98.5 104 ALA A O 1
ATOM 796 N N . ALA A 1 105 ? 20.141 -19.562 -17.719 1 98.69 105 ALA A N 1
ATOM 797 C CA . ALA A 1 105 ? 19.625 -20.609 -16.828 1 98.69 105 ALA A CA 1
ATOM 798 C C . ALA A 1 105 ? 18.109 -20.547 -16.734 1 98.69 105 ALA A C 1
ATOM 800 O O . ALA A 1 105 ? 17.438 -21.578 -16.656 1 98.69 105 ALA A O 1
ATOM 801 N N . VAL A 1 106 ? 17.625 -19.375 -16.703 1 98.88 106 VAL A N 1
ATOM 802 C CA . VAL A 1 106 ? 16.188 -19.172 -16.594 1 98.88 106 VAL A CA 1
ATOM 803 C C . VAL A 1 106 ? 15.484 -19.703 -17.844 1 98.88 106 VAL A C 1
ATOM 805 O O . VAL A 1 106 ? 14.516 -20.453 -17.75 1 98.88 106 VAL A O 1
ATOM 808 N N . LEU A 1 107 ? 15.977 -19.297 -19.031 1 98.88 107 LEU A N 1
ATOM 809 C CA . LEU A 1 107 ? 15.359 -19.734 -20.281 1 98.88 107 LEU A CA 1
ATOM 810 C C . LEU A 1 107 ? 15.43 -21.25 -20.422 1 98.88 107 LEU A C 1
ATOM 812 O O . LEU A 1 107 ? 14.469 -21.891 -20.875 1 98.88 107 LEU A O 1
ATOM 816 N N . LYS A 1 108 ? 16.531 -21.812 -20 1 98.81 108 LYS A N 1
ATOM 817 C CA . LYS A 1 108 ? 16.688 -23.266 -20.031 1 98.81 108 LYS A CA 1
ATOM 818 C C . LYS A 1 108 ? 15.664 -23.938 -19.109 1 98.81 108 LYS A C 1
ATOM 820 O O . LYS A 1 108 ? 15.039 -24.938 -19.484 1 98.81 108 LYS A O 1
ATOM 825 N N . GLU A 1 109 ? 15.508 -23.406 -17.953 1 98.94 109 GLU A N 1
ATOM 826 C CA . GLU A 1 109 ? 14.594 -24 -16.984 1 98.94 109 GLU A CA 1
ATOM 827 C C . GLU A 1 109 ? 13.141 -23.828 -17.422 1 98.94 109 GLU A C 1
ATOM 829 O O . GLU A 1 109 ? 12.312 -24.719 -17.234 1 98.94 109 GLU A O 1
ATOM 834 N N . ILE A 1 110 ? 12.812 -22.672 -17.969 1 98.94 110 ILE A N 1
ATOM 835 C CA . ILE A 1 110 ? 11.469 -22.453 -18.484 1 98.94 110 ILE A CA 1
ATOM 836 C C . ILE A 1 110 ? 11.156 -23.469 -19.578 1 98.94 110 ILE A C 1
ATOM 838 O O . ILE A 1 110 ? 10.086 -24.094 -19.578 1 98.94 110 ILE A O 1
ATOM 842 N N . GLU A 1 111 ? 12.086 -23.641 -20.469 1 98.81 111 GLU A N 1
ATOM 843 C CA . GLU A 1 111 ? 11.914 -24.625 -21.531 1 98.81 111 GLU A CA 1
ATOM 844 C C . GLU A 1 111 ? 11.664 -26.016 -20.969 1 98.81 111 GLU A C 1
ATOM 846 O O . GLU A 1 111 ? 10.727 -26.703 -21.375 1 98.81 111 GLU A O 1
ATOM 851 N N . TYR A 1 112 ? 12.438 -26.422 -20.062 1 98.88 112 TYR A N 1
ATOM 852 C CA . TYR A 1 112 ? 12.312 -27.734 -19.453 1 98.88 112 TYR A CA 1
ATOM 853 C C . TYR A 1 112 ? 10.984 -27.859 -18.703 1 98.88 112 TYR A C 1
ATOM 855 O O . TYR A 1 112 ? 10.25 -28.828 -18.906 1 98.88 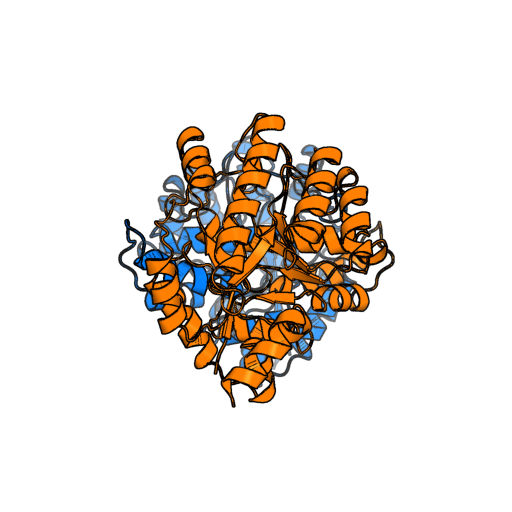112 TYR A O 1
ATOM 863 N N . ALA A 1 113 ? 10.641 -26.906 -17.891 1 98.81 113 ALA A N 1
ATOM 864 C CA . ALA A 1 113 ? 9.453 -26.938 -17.047 1 98.81 113 ALA A CA 1
ATOM 865 C C . ALA A 1 113 ? 8.18 -26.906 -17.891 1 98.81 113 ALA A C 1
ATOM 867 O O . ALA A 1 113 ? 7.227 -27.641 -17.625 1 98.81 113 ALA A O 1
ATOM 868 N N . CYS A 1 114 ? 8.164 -26.062 -18.922 1 98.31 114 CYS A N 1
ATOM 869 C CA . CYS A 1 114 ? 6.945 -25.859 -19.703 1 98.31 114 CYS A CA 1
ATOM 870 C C . CYS A 1 114 ? 6.777 -26.953 -20.75 1 98.31 114 CYS A C 1
ATOM 872 O O . CYS A 1 114 ? 5.66 -27.391 -21.031 1 98.31 114 CYS A O 1
ATOM 874 N N . THR A 1 115 ? 7.84 -27.453 -21.297 1 98.06 115 THR A N 1
ATOM 875 C CA . THR A 1 115 ? 7.742 -28.391 -22.406 1 98.06 115 THR A CA 1
ATOM 876 C C . THR A 1 115 ? 7.832 -29.828 -21.891 1 98.06 115 THR A C 1
ATOM 878 O O . THR A 1 115 ? 7.023 -30.688 -22.266 1 98.06 115 THR A O 1
ATOM 881 N N . THR A 1 116 ? 8.781 -30.109 -21.047 1 98.62 116 THR A N 1
ATOM 882 C CA . THR A 1 116 ? 9.008 -31.469 -20.578 1 98.62 116 THR A CA 1
ATOM 883 C C . THR A 1 116 ? 8.086 -31.797 -19.406 1 98.62 116 THR A C 1
ATOM 885 O O . THR A 1 116 ? 7.398 -32.812 -19.422 1 98.62 116 THR A O 1
ATOM 888 N N . LEU A 1 117 ? 8.031 -30.922 -18.438 1 98.75 117 LEU A N 1
ATOM 889 C CA . LEU A 1 117 ? 7.254 -31.203 -17.219 1 98.75 117 LEU A CA 1
ATOM 890 C C . LEU A 1 117 ? 5.816 -30.719 -17.375 1 98.75 117 LEU A C 1
ATOM 892 O O . LEU A 1 117 ? 4.949 -31.078 -16.578 1 98.75 117 LEU A O 1
ATOM 896 N N . ARG A 1 118 ? 5.582 -29.891 -18.359 1 98.25 118 ARG A N 1
ATOM 897 C CA . ARG A 1 118 ? 4.258 -29.359 -18.688 1 98.25 118 ARG A CA 1
ATOM 898 C C . ARG A 1 118 ? 3.699 -28.531 -17.531 1 98.25 118 ARG A C 1
ATOM 900 O O . ARG A 1 118 ? 2.57 -28.766 -17.094 1 98.25 118 ARG A O 1
ATOM 907 N N . ALA A 1 119 ? 4.492 -27.641 -17.047 1 98.75 119 ALA A N 1
ATOM 908 C CA . ALA A 1 119 ? 4.062 -26.688 -16.031 1 98.75 119 ALA A CA 1
ATOM 909 C C . ALA A 1 119 ? 2.895 -25.828 -16.531 1 98.75 119 ALA A C 1
ATOM 911 O O . ALA A 1 119 ? 2.775 -25.578 -17.719 1 98.75 119 ALA A O 1
ATOM 912 N N . ASP A 1 120 ? 2.008 -25.391 -15.617 1 98.75 120 ASP A N 1
ATOM 913 C CA . ASP A 1 120 ? 0.833 -24.594 -15.945 1 98.75 120 ASP A CA 1
ATOM 914 C C . ASP A 1 120 ? 1.197 -23.125 -16.094 1 98.75 120 ASP A C 1
ATOM 916 O O . ASP A 1 120 ? 0.398 -22.328 -16.594 1 98.75 120 ASP A O 1
ATOM 920 N N . GLY A 1 121 ? 2.361 -22.703 -15.688 1 98.81 121 GLY A N 1
ATOM 921 C CA . GLY A 1 121 ? 2.891 -21.344 -15.727 1 98.81 121 GLY A CA 1
ATOM 922 C C . GLY A 1 121 ? 4.215 -21.203 -15 1 98.81 121 GLY A C 1
ATOM 923 O O . GLY A 1 121 ? 4.906 -22.203 -14.758 1 98.81 121 GLY A O 1
ATOM 924 N N . VAL A 1 122 ? 4.59 -19.984 -14.734 1 98.88 122 VAL A N 1
ATOM 925 C CA . VAL A 1 122 ? 5.859 -19.703 -14.07 1 98.88 122 VAL A CA 1
ATOM 926 C C . VAL A 1 122 ? 5.641 -18.719 -12.922 1 98.88 122 VAL A C 1
ATOM 928 O O . VAL A 1 122 ? 4.828 -17.797 -13.031 1 98.88 122 VAL A O 1
ATOM 931 N N . THR A 1 123 ? 6.348 -18.953 -11.812 1 98.88 123 THR A N 1
ATOM 932 C CA . THR A 1 123 ? 6.367 -18 -10.703 1 98.88 123 THR A CA 1
ATOM 933 C C . THR A 1 123 ? 7.535 -17.031 -10.844 1 98.88 123 THR A C 1
ATOM 935 O O . THR A 1 123 ? 8.672 -17.453 -11.078 1 98.88 123 THR A O 1
ATOM 938 N N . LEU A 1 124 ? 7.242 -15.812 -10.82 1 98.88 124 LEU A N 1
ATOM 939 C CA . LEU A 1 124 ? 8.258 -14.773 -10.688 1 98.88 124 LEU A CA 1
ATOM 940 C C . LEU A 1 124 ? 8.062 -13.984 -9.391 1 98.88 124 LEU A C 1
ATOM 942 O O . LEU A 1 124 ? 6.957 -13.93 -8.852 1 98.88 124 LEU A O 1
ATOM 946 N N . PHE A 1 125 ? 9.141 -13.43 -8.898 1 98.81 125 PHE A N 1
ATOM 947 C CA . PHE A 1 125 ? 9.086 -12.57 -7.727 1 98.81 125 PHE A CA 1
ATOM 948 C C . PHE A 1 125 ? 9.172 -11.102 -8.125 1 98.81 125 PHE A C 1
ATOM 950 O O . PHE A 1 125 ? 9.57 -10.781 -9.25 1 98.81 125 PHE A O 1
ATOM 957 N N . THR A 1 126 ? 8.836 -10.234 -7.27 1 98.75 126 THR A N 1
ATOM 958 C CA . THR A 1 126 ? 8.656 -8.82 -7.582 1 98.75 126 THR A CA 1
ATOM 959 C C . THR A 1 126 ? 9.992 -8.18 -7.965 1 98.75 126 THR A C 1
ATOM 961 O O . THR A 1 126 ? 10.023 -7.219 -8.734 1 98.75 126 THR A O 1
ATOM 964 N N . ARG A 1 127 ? 11.016 -8.688 -7.43 1 98.12 127 ARG A N 1
ATOM 965 C CA . ARG A 1 127 ? 12.336 -8.125 -7.727 1 98.12 127 ARG A CA 1
ATOM 966 C C . ARG A 1 127 ? 13.414 -9.203 -7.656 1 98.12 127 ARG A C 1
ATOM 968 O O . ARG A 1 127 ? 13.195 -10.273 -7.086 1 98.12 127 ARG A O 1
ATOM 975 N N . TYR A 1 128 ? 14.617 -8.875 -8.219 1 97.69 128 TYR A N 1
ATOM 976 C CA . TYR A 1 128 ? 15.742 -9.805 -8.234 1 97.69 128 TYR A CA 1
ATOM 977 C C . TYR A 1 128 ? 17.062 -9.078 -8.023 1 97.69 128 TYR A C 1
ATOM 979 O O . TYR A 1 128 ? 17.188 -7.906 -8.391 1 97.69 128 TYR A O 1
ATOM 987 N N . GLY A 1 129 ? 18 -9.773 -7.449 1 94.81 129 GLY A N 1
ATOM 988 C CA . GLY A 1 129 ? 19.359 -9.258 -7.309 1 94.81 129 GLY A CA 1
ATOM 989 C C . GLY A 1 129 ? 19.547 -8.406 -6.066 1 94.81 129 GLY A C 1
ATOM 990 O O . GLY A 1 129 ? 18.734 -8.461 -5.141 1 94.81 129 GLY A O 1
ATOM 991 N N . LYS A 1 130 ? 20.609 -7.637 -6.031 1 93 130 LYS A N 1
ATOM 992 C CA . LYS A 1 130 ? 21 -6.902 -4.832 1 93 130 LYS A CA 1
ATOM 993 C C . LYS A 1 130 ? 20.297 -5.555 -4.758 1 93 130 LYS A C 1
ATOM 995 O O . LYS A 1 130 ? 20.25 -4.934 -3.695 1 93 130 LYS A O 1
ATOM 1000 N N . GLY A 1 131 ? 19.797 -5.098 -5.824 1 94.31 131 GLY A N 1
ATOM 1001 C CA . GLY A 1 131 ? 19.125 -3.811 -5.867 1 94.31 131 GLY A CA 1
ATOM 1002 C C . GLY A 1 131 ? 17.625 -3.934 -6.066 1 94.31 131 GLY A C 1
ATOM 1003 O O . GLY A 1 131 ? 17.078 -5.039 -6.059 1 94.31 131 GLY A O 1
ATOM 1004 N N . SER A 1 132 ? 17 -2.828 -6.152 1 94.94 132 SER A N 1
ATOM 1005 C CA . SER A 1 132 ? 15.555 -2.791 -6.383 1 94.94 132 SER A CA 1
ATOM 1006 C C . SER A 1 132 ? 15.234 -2.979 -7.863 1 94.94 132 SER A C 1
ATOM 1008 O O . SER A 1 132 ? 14.586 -2.127 -8.477 1 94.94 132 SER A O 1
ATOM 1010 N N . ASN A 1 133 ? 15.68 -4.148 -8.367 1 97.88 133 ASN A N 1
ATOM 1011 C CA . ASN A 1 133 ? 15.453 -4.465 -9.773 1 97.88 133 ASN A CA 1
ATOM 1012 C C . ASN A 1 133 ? 14.117 -5.176 -9.977 1 97.88 133 ASN A C 1
ATOM 1014 O O . ASN A 1 133 ? 14.039 -6.398 -9.859 1 97.88 133 ASN A O 1
ATOM 1018 N N . TYR A 1 134 ? 13.133 -4.391 -10.359 1 98.56 134 TYR A N 1
ATOM 1019 C CA . TYR A 1 134 ? 11.797 -4.949 -10.562 1 98.56 134 TYR A CA 1
ATOM 1020 C C . TYR A 1 134 ? 11.68 -5.594 -11.938 1 98.56 134 TYR A C 1
ATOM 1022 O O . TYR A 1 134 ? 12.664 -5.672 -12.68 1 98.56 134 TYR A O 1
ATOM 1030 N N . LEU A 1 135 ? 10.523 -6.105 -12.281 1 98.81 135 LEU A N 1
ATOM 1031 C CA . LEU A 1 135 ? 10.297 -7.059 -13.367 1 98.81 135 LEU A CA 1
ATOM 1032 C C . LEU A 1 135 ? 10.383 -6.371 -14.719 1 98.81 135 LEU A C 1
ATOM 1034 O O . LEU A 1 135 ? 10.484 -7.039 -15.758 1 98.81 135 LEU A O 1
ATOM 1038 N N . GLY A 1 136 ? 10.414 -5.027 -14.695 1 98.5 136 GLY A N 1
ATOM 1039 C CA . GLY A 1 136 ? 10.578 -4.281 -15.938 1 98.5 136 GLY A CA 1
ATOM 1040 C C . GLY A 1 136 ? 12.031 -4.051 -16.297 1 98.5 136 GLY A C 1
ATOM 1041 O O . GLY A 1 136 ? 12.32 -3.422 -17.328 1 98.5 136 GLY A O 1
ATOM 1042 N N . HIS A 1 137 ? 12.938 -4.516 -15.516 1 98.31 137 HIS A N 1
ATOM 1043 C CA . HIS A 1 137 ? 14.359 -4.316 -15.75 1 98.31 137 HIS A CA 1
ATOM 1044 C C . HIS A 1 137 ? 14.766 -4.789 -17.141 1 98.31 137 HIS A C 1
ATOM 1046 O O . HIS A 1 137 ? 14.32 -5.844 -17.594 1 98.31 137 HIS A O 1
ATOM 1052 N N . ALA A 1 138 ? 15.648 -4.105 -17.781 1 97.81 138 ALA A N 1
ATOM 1053 C CA . ALA A 1 138 ? 16.047 -4.336 -19.156 1 97.81 138 ALA A CA 1
ATOM 1054 C C . ALA A 1 138 ? 16.625 -5.734 -19.344 1 97.81 138 ALA A C 1
ATOM 1056 O O . ALA A 1 138 ? 16.422 -6.371 -20.375 1 97.81 138 ALA A O 1
ATOM 1057 N N . ALA A 1 139 ? 17.281 -6.227 -18.359 1 98.31 139 ALA A N 1
ATOM 1058 C CA . ALA A 1 139 ? 17.953 -7.523 -18.422 1 98.31 139 ALA A CA 1
ATOM 1059 C C . ALA A 1 139 ? 16.938 -8.664 -18.5 1 98.31 139 ALA A C 1
ATOM 1061 O O . ALA A 1 139 ? 17.281 -9.789 -18.844 1 98.31 139 ALA A O 1
ATOM 1062 N N . PHE A 1 140 ? 15.688 -8.391 -18.203 1 98.81 140 PHE A N 1
ATOM 1063 C CA . PHE A 1 140 ? 14.703 -9.461 -18.109 1 98.81 140 PHE A CA 1
ATOM 1064 C C . PHE A 1 140 ? 13.906 -9.578 -19.406 1 98.81 140 PHE A C 1
ATOM 1066 O O . PHE A 1 140 ? 13.086 -10.484 -19.547 1 98.81 140 PHE A O 1
ATOM 1073 N N . ARG A 1 141 ? 14.125 -8.711 -20.391 1 98.69 141 ARG A N 1
ATOM 1074 C CA . ARG A 1 141 ? 13.328 -8.633 -21.609 1 98.69 141 ARG A CA 1
ATOM 1075 C C . ARG A 1 141 ? 13.391 -9.938 -22.391 1 98.69 141 ARG A C 1
ATOM 1077 O O . ARG A 1 141 ? 12.375 -10.398 -22.922 1 98.69 141 ARG A O 1
ATOM 1084 N N . PRO A 1 142 ? 14.586 -10.602 -22.469 1 98.81 142 PRO A N 1
ATOM 1085 C CA . PRO A 1 142 ? 14.594 -11.883 -23.172 1 98.81 142 PRO A CA 1
ATOM 1086 C C . PRO A 1 142 ? 13.68 -12.922 -22.531 1 98.81 142 PRO A C 1
ATOM 1088 O O . PRO A 1 142 ? 13.102 -13.758 -23.234 1 98.81 142 PRO A O 1
ATOM 1091 N N . ILE A 1 143 ? 13.586 -12.859 -21.266 1 98.88 143 ILE A N 1
ATOM 1092 C CA . ILE A 1 143 ? 12.727 -13.797 -20.547 1 98.88 143 ILE A CA 1
ATOM 1093 C C . ILE A 1 143 ? 11.266 -13.477 -20.812 1 98.88 143 ILE A C 1
ATOM 1095 O O . ILE A 1 143 ? 10.469 -14.367 -21.109 1 98.88 143 ILE A O 1
ATOM 1099 N N . TRP A 1 144 ? 10.914 -12.203 -20.781 1 98.88 144 TRP A N 1
ATOM 1100 C CA . TRP A 1 144 ? 9.555 -11.781 -21.109 1 98.88 144 TRP A CA 1
ATOM 1101 C C . TRP A 1 144 ? 9.203 -12.148 -22.547 1 98.88 144 TRP A C 1
ATOM 1103 O O . TRP A 1 144 ? 8.07 -12.547 -22.844 1 98.88 144 TRP A O 1
ATOM 1113 N N . ALA A 1 145 ? 10.148 -11.984 -23.438 1 98.88 145 ALA A N 1
ATOM 1114 C CA . ALA A 1 145 ? 9.93 -12.352 -24.828 1 98.88 145 ALA A CA 1
ATOM 1115 C C . ALA A 1 145 ? 9.57 -13.828 -24.953 1 98.88 145 ALA A C 1
ATOM 1117 O O . ALA A 1 145 ? 8.633 -14.188 -25.672 1 98.88 145 ALA A O 1
ATOM 1118 N N . ASP A 1 146 ? 10.281 -14.664 -24.297 1 98.88 146 ASP A N 1
ATOM 1119 C CA . ASP A 1 146 ? 10.023 -16.094 -24.328 1 98.88 146 ASP A CA 1
ATOM 1120 C C . ASP A 1 146 ? 8.664 -16.438 -23.719 1 98.88 146 ASP A C 1
ATOM 1122 O O . ASP A 1 146 ? 7.875 -17.172 -24.297 1 98.88 146 ASP A O 1
ATOM 1126 N N . LEU A 1 147 ? 8.359 -15.867 -22.547 1 98.88 147 LEU A N 1
ATOM 1127 C CA . LEU A 1 147 ? 7.094 -16.109 -21.859 1 98.88 147 LEU A CA 1
ATOM 1128 C C . LEU A 1 147 ? 5.914 -15.648 -22.703 1 98.88 147 LEU A C 1
ATOM 1130 O O . LEU A 1 147 ? 4.891 -16.328 -22.781 1 98.88 147 LEU A O 1
ATOM 1134 N N . SER A 1 148 ? 6.133 -14.5 -23.328 1 98.75 148 SER A N 1
ATOM 1135 C CA . SER A 1 148 ? 5.086 -13.969 -24.188 1 98.75 148 SER A CA 1
ATOM 1136 C C . SER A 1 148 ? 4.844 -14.867 -25.391 1 98.75 148 SER A C 1
ATOM 1138 O O . SER A 1 148 ? 3.697 -15.133 -25.75 1 98.75 148 SER A O 1
ATOM 1140 N N . ARG A 1 149 ? 5.926 -15.32 -25.984 1 98.38 149 ARG A N 1
ATOM 1141 C CA . ARG A 1 149 ? 5.82 -16.219 -27.141 1 98.38 149 ARG A CA 1
ATOM 1142 C C . ARG A 1 149 ? 5.035 -17.469 -26.781 1 98.38 149 ARG A C 1
ATOM 1144 O O . ARG A 1 149 ? 4.262 -17.984 -27.594 1 98.38 149 ARG A O 1
ATOM 1151 N N . ARG A 1 150 ? 5.133 -17.969 -25.562 1 97.94 150 ARG A N 1
ATOM 1152 C CA . ARG A 1 150 ? 4.492 -19.188 -25.078 1 97.94 150 ARG A CA 1
ATOM 1153 C C . ARG A 1 150 ? 3.051 -18.922 -24.656 1 97.94 150 ARG A C 1
ATOM 1155 O O . ARG A 1 150 ? 2.277 -19.859 -24.453 1 97.94 150 ARG A O 1
ATOM 1162 N N . GLY A 1 151 ? 2.695 -17.625 -24.578 1 98.25 151 GLY A N 1
ATOM 1163 C CA . GLY A 1 151 ? 1.412 -17.328 -23.969 1 98.25 151 GLY A CA 1
ATOM 1164 C C . GLY A 1 151 ? 1.318 -17.781 -22.531 1 98.25 151 GLY A C 1
ATOM 1165 O O . GLY A 1 151 ? 0.278 -18.281 -22.094 1 98.25 151 GLY A O 1
ATOM 1166 N N . ALA A 1 152 ? 2.369 -17.562 -21.797 1 98.56 152 ALA A N 1
ATOM 1167 C CA . ALA A 1 152 ? 2.516 -18.172 -20.484 1 98.56 152 ALA A CA 1
ATOM 1168 C C . ALA A 1 152 ? 1.638 -17.453 -19.453 1 98.56 152 ALA A C 1
ATOM 1170 O O . ALA A 1 152 ? 1.382 -16.25 -19.562 1 98.56 152 ALA A O 1
ATOM 1171 N N . VAL A 1 153 ? 1.124 -18.219 -18.469 1 98.88 153 VAL A N 1
ATOM 1172 C CA . VAL A 1 153 ? 0.604 -17.672 -17.219 1 98.88 153 VAL A CA 1
ATOM 1173 C C . VAL A 1 153 ? 1.758 -17.359 -16.266 1 98.88 153 VAL A C 1
ATOM 1175 O O . VAL A 1 153 ? 2.596 -18.219 -16 1 98.88 153 VAL A O 1
ATOM 1178 N N . VAL A 1 154 ? 1.846 -16.125 -15.875 1 98.94 154 VAL A N 1
ATOM 1179 C CA . VAL A 1 154 ? 2.904 -15.688 -14.969 1 98.94 154 VAL A CA 1
ATOM 1180 C C . VAL A 1 154 ? 2.305 -15.297 -13.625 1 98.94 154 VAL A C 1
ATOM 1182 O O . VAL A 1 154 ? 1.516 -14.352 -13.539 1 98.94 154 VAL A O 1
ATOM 1185 N N . PHE A 1 155 ? 2.629 -16.078 -12.586 1 98.94 155 PHE A N 1
ATOM 1186 C CA . PHE A 1 155 ? 2.225 -15.789 -11.219 1 98.94 155 PHE A CA 1
ATOM 1187 C C . PHE A 1 155 ? 3.291 -14.961 -10.508 1 98.94 155 PHE A C 1
ATOM 1189 O O . PHE A 1 155 ? 4.422 -15.422 -10.328 1 98.94 155 PHE A O 1
ATOM 1196 N N . ILE A 1 156 ? 2.951 -13.742 -10.094 1 98.94 156 ILE A N 1
ATOM 1197 C CA . ILE A 1 156 ? 3.912 -12.867 -9.43 1 98.94 156 ILE A CA 1
ATOM 1198 C C . ILE A 1 156 ? 3.652 -12.859 -7.926 1 98.94 156 ILE A C 1
ATOM 1200 O O . ILE A 1 156 ? 2.578 -12.461 -7.477 1 98.94 156 ILE A O 1
ATOM 1204 N N . HIS A 1 157 ? 4.574 -13.344 -7.203 1 98.88 157 HIS A N 1
ATOM 1205 C CA . HIS A 1 157 ? 4.555 -13.32 -5.746 1 98.88 157 HIS A CA 1
ATOM 1206 C C . HIS A 1 157 ? 5.57 -12.32 -5.199 1 98.88 157 HIS A C 1
ATOM 1208 O O . HIS A 1 157 ? 6.695 -12.242 -5.703 1 98.88 157 HIS A O 1
ATOM 1214 N N . PRO A 1 158 ? 5.188 -11.547 -4.188 1 98.44 158 PRO A N 1
ATOM 1215 C CA . PRO A 1 158 ? 6.152 -10.594 -3.629 1 98.44 158 PRO A CA 1
ATOM 1216 C C . PRO A 1 158 ? 7.301 -11.289 -2.898 1 98.44 158 PRO A C 1
ATOM 1218 O O . PRO A 1 158 ? 7.145 -12.414 -2.418 1 98.44 158 PRO A O 1
ATOM 1221 N N . THR A 1 159 ? 8.445 -10.68 -2.926 1 97.5 159 THR A N 1
ATOM 1222 C CA . THR A 1 159 ? 9.578 -10.953 -2.047 1 97.5 159 THR A CA 1
ATOM 1223 C C . THR A 1 159 ? 9.961 -9.711 -1.247 1 97.5 159 THR A C 1
ATOM 1225 O O . THR A 1 159 ? 9.367 -8.648 -1.427 1 97.5 159 THR A O 1
ATOM 1228 N N . HIS A 1 160 ? 10.875 -9.789 -0.334 1 94.44 160 HIS A N 1
ATOM 1229 C CA . HIS A 1 160 ? 11.227 -8.656 0.516 1 94.44 160 HIS A CA 1
ATOM 1230 C C . HIS A 1 160 ? 11.914 -7.559 -0.288 1 94.44 160 HIS A C 1
ATOM 1232 O O . HIS A 1 160 ? 12.656 -7.84 -1.231 1 94.44 160 HIS A O 1
ATOM 1238 N N . PRO A 1 161 ? 11.633 -6.305 0.039 1 94 161 PRO A N 1
ATOM 1239 C CA . PRO A 1 161 ? 12.422 -5.223 -0.553 1 94 161 PRO A CA 1
ATOM 1240 C C . PRO A 1 161 ? 13.898 -5.301 -0.181 1 94 161 PRO A C 1
ATOM 1242 O O . PRO A 1 161 ? 14.281 -6.105 0.674 1 94 161 PRO A O 1
ATOM 1245 N N . VAL A 1 162 ? 14.68 -4.52 -0.879 1 93.31 162 VAL A N 1
ATOM 1246 C CA . VAL A 1 162 ? 16.094 -4.473 -0.562 1 93.31 162 VAL A CA 1
ATOM 1247 C C . VAL A 1 162 ? 16.297 -4.086 0.903 1 93.31 162 VAL A C 1
ATOM 1249 O O . VAL A 1 162 ? 17.078 -4.707 1.618 1 93.31 162 VAL A O 1
ATOM 1252 N N . ASP A 1 163 ? 15.539 -3.031 1.325 1 92.44 163 ASP A N 1
ATOM 1253 C CA . ASP A 1 163 ? 15.523 -2.652 2.734 1 92.44 163 ASP A CA 1
ATOM 1254 C C . ASP A 1 163 ? 14.625 -3.578 3.547 1 92.44 163 ASP A C 1
ATOM 1256 O O . ASP A 1 163 ? 13.398 -3.508 3.441 1 92.44 163 ASP A O 1
ATOM 1260 N N . THR A 1 164 ? 15.172 -4.367 4.402 1 91.75 164 THR A N 1
ATOM 1261 C CA . THR A 1 164 ? 14.383 -5.371 5.113 1 91.75 164 THR A CA 1
ATOM 1262 C C . THR A 1 164 ? 14.039 -4.887 6.52 1 91.75 164 THR A C 1
ATOM 1264 O O . THR A 1 164 ? 13.57 -5.668 7.352 1 91.75 164 THR A O 1
ATOM 1267 N N . GLN A 1 165 ? 14.367 -3.615 6.77 1 91.56 165 GLN A N 1
ATOM 1268 C CA . GLN A 1 165 ? 13.969 -3.098 8.07 1 91.56 165 GLN A CA 1
ATOM 1269 C C . GLN A 1 165 ? 12.453 -3.16 8.25 1 91.56 165 GLN A C 1
ATOM 1271 O O . GLN A 1 165 ? 11.703 -2.85 7.324 1 91.56 165 GLN A O 1
ATOM 1276 N N . LEU A 1 166 ? 12.062 -3.59 9.375 1 93.69 166 LEU A N 1
ATOM 1277 C CA . LEU A 1 166 ? 10.641 -3.756 9.664 1 93.69 166 LEU A CA 1
ATOM 1278 C C . LEU A 1 166 ? 10.031 -2.445 10.156 1 93.69 166 LEU A C 1
ATOM 1280 O O . LEU A 1 166 ? 10.742 -1.566 10.641 1 93.69 166 LEU A O 1
ATOM 1284 N N . ILE A 1 167 ? 8.734 -2.328 10 1 94.75 167 ILE A N 1
ATOM 1285 C CA . ILE A 1 167 ? 7.996 -1.231 10.617 1 94.75 167 ILE A CA 1
ATOM 1286 C C . ILE A 1 167 ? 8.234 -1.229 12.125 1 94.75 167 ILE A C 1
ATOM 1288 O O . ILE A 1 167 ? 8.562 -0.19 12.703 1 94.75 167 ILE A O 1
ATOM 1292 N N . ASN A 1 168 ? 8.07 -2.281 12.75 1 94.81 168 ASN A N 1
ATOM 1293 C CA . ASN A 1 168 ? 8.398 -2.623 14.133 1 94.81 168 ASN A CA 1
ATOM 1294 C C . ASN A 1 168 ? 8.352 -4.129 14.359 1 94.81 168 ASN A C 1
ATOM 1296 O O . ASN A 1 168 ? 8.188 -4.902 13.414 1 94.81 168 ASN A O 1
ATOM 1300 N N . THR A 1 169 ? 8.508 -4.59 15.602 1 92.5 169 THR A N 1
ATOM 1301 C CA . THR A 1 169 ? 8.711 -6.008 15.883 1 92.5 169 THR A CA 1
ATOM 1302 C C . THR A 1 169 ? 7.43 -6.797 15.625 1 92.5 169 THR A C 1
ATOM 1304 O O . THR A 1 169 ? 7.465 -8.023 15.508 1 92.5 169 THR A O 1
ATOM 1307 N N . TRP A 1 170 ? 6.332 -6.137 15.453 1 93.44 170 TRP A N 1
ATOM 1308 C CA . TRP A 1 170 ? 5.043 -6.809 15.328 1 93.44 170 TRP A CA 1
ATOM 1309 C C . TRP A 1 170 ? 4.715 -7.086 13.859 1 93.44 170 TRP A C 1
ATOM 1311 O O . TRP A 1 170 ? 3.781 -7.832 13.555 1 93.44 170 TRP A O 1
ATOM 1321 N N . LEU A 1 171 ? 5.551 -6.531 12.938 1 94 171 LEU A N 1
ATOM 1322 C CA . LEU A 1 171 ? 5.086 -6.492 11.555 1 94 171 LEU A CA 1
ATOM 1323 C C . LEU A 1 171 ? 6.152 -7.031 10.609 1 94 171 LEU A C 1
ATOM 1325 O O . LEU A 1 171 ? 6.742 -6.27 9.836 1 94 171 LEU A O 1
ATOM 1329 N N . PRO A 1 172 ? 6.328 -8.391 10.57 1 92.38 172 PRO A N 1
ATOM 1330 C CA . PRO A 1 172 ? 7.152 -8.922 9.484 1 92.38 172 PRO A CA 1
ATOM 1331 C C . PRO A 1 172 ? 6.668 -8.484 8.109 1 92.38 172 PRO A C 1
ATOM 1333 O O . PRO A 1 172 ? 5.492 -8.141 7.941 1 92.38 172 PRO A O 1
ATOM 1336 N N . GLN A 1 173 ? 7.508 -8.492 7.137 1 94.31 173 GLN A N 1
ATOM 1337 C CA . GLN A 1 173 ? 7.254 -7.855 5.848 1 94.31 173 GLN A CA 1
ATOM 1338 C C . GLN A 1 173 ? 6.031 -8.469 5.164 1 94.31 173 GLN A C 1
ATOM 1340 O O . GLN A 1 173 ? 5.219 -7.75 4.578 1 94.31 173 GLN A O 1
ATOM 1345 N N . PRO A 1 174 ? 5.848 -9.797 5.223 1 94.56 174 PRO A N 1
ATOM 1346 C CA . PRO A 1 174 ? 4.703 -10.391 4.531 1 94.56 174 PRO A CA 1
ATOM 1347 C C . PRO A 1 174 ? 3.363 -9.922 5.098 1 94.56 174 PRO A C 1
ATOM 1349 O O . PRO A 1 174 ? 2.355 -9.922 4.387 1 94.56 174 PRO A O 1
ATOM 1352 N N . MET A 1 175 ? 3.383 -9.508 6.34 1 94.19 175 MET A N 1
ATOM 1353 C CA . MET A 1 175 ? 2.133 -9.156 7.004 1 94.19 175 MET A CA 1
ATOM 1354 C C . MET A 1 175 ? 1.542 -7.883 6.41 1 94.19 175 MET A C 1
ATOM 1356 O O . MET A 1 175 ? 0.33 -7.793 6.203 1 94.19 175 MET A O 1
ATOM 1360 N N . PHE A 1 176 ? 2.385 -6.93 6.102 1 97 176 PHE A N 1
ATOM 1361 C CA . PHE A 1 176 ? 1.837 -5.641 5.691 1 97 176 PHE A CA 1
ATOM 1362 C C . PHE A 1 176 ? 2.57 -5.105 4.469 1 97 176 PHE A C 1
ATOM 1364 O O . PHE A 1 176 ? 1.958 -4.504 3.582 1 97 176 PHE A O 1
ATOM 1371 N N . ASP A 1 177 ? 3.852 -5.312 4.254 1 97.5 177 ASP A N 1
ATOM 1372 C CA . ASP A 1 177 ? 4.672 -4.652 3.242 1 97.5 177 ASP A CA 1
ATOM 1373 C C . ASP A 1 177 ? 4.629 -5.418 1.92 1 97.5 177 ASP A C 1
ATOM 1375 O O . ASP A 1 177 ? 4.754 -4.82 0.848 1 97.5 177 ASP A O 1
ATOM 1379 N N . TYR A 1 178 ? 4.43 -6.723 1.927 1 98 178 TYR A N 1
ATOM 1380 C CA . TYR A 1 178 ? 4.477 -7.555 0.729 1 98 178 TYR A CA 1
ATOM 1381 C C . TYR A 1 178 ? 3.441 -7.094 -0.293 1 98 178 TYR A C 1
ATOM 1383 O O . TYR A 1 178 ? 3.742 -6.984 -1.484 1 98 178 TYR A O 1
ATOM 1391 N N . PRO A 1 179 ? 2.199 -6.793 0.156 1 98.44 179 PRO A N 1
ATOM 1392 C CA . PRO A 1 179 ? 1.238 -6.336 -0.85 1 98.44 179 PRO A CA 1
ATOM 1393 C C . PRO A 1 179 ? 1.721 -5.102 -1.609 1 98.44 179 PRO A C 1
ATOM 1395 O O . PRO A 1 179 ? 1.443 -4.961 -2.803 1 98.44 179 PRO A O 1
ATOM 1398 N N . HIS A 1 180 ? 2.434 -4.242 -0.94 1 98.31 180 HIS A N 1
ATOM 1399 C CA . HIS A 1 180 ? 2.924 -3.053 -1.63 1 98.31 180 HIS A CA 1
ATOM 1400 C C . HIS A 1 180 ? 4.035 -3.404 -2.613 1 98.31 180 HIS A C 1
ATOM 1402 O O . HIS A 1 180 ? 4.164 -2.77 -3.662 1 98.31 180 HIS A O 1
ATOM 1408 N N . GLU A 1 181 ? 4.859 -4.398 -2.297 1 98.38 181 GLU A N 1
ATOM 1409 C CA . GLU A 1 181 ? 5.832 -4.891 -3.27 1 98.38 181 GLU A CA 1
ATOM 1410 C C . GLU A 1 181 ? 5.145 -5.355 -4.551 1 98.38 181 GLU A C 1
ATOM 1412 O O . GLU A 1 181 ? 5.629 -5.094 -5.652 1 98.38 181 GLU A O 1
ATOM 1417 N N . THR A 1 182 ? 4.039 -6.023 -4.398 1 98.75 182 THR A N 1
ATOM 1418 C CA . THR A 1 182 ? 3.252 -6.41 -5.562 1 98.75 182 THR A CA 1
ATOM 1419 C C . THR A 1 182 ? 2.811 -5.18 -6.352 1 98.75 182 THR A C 1
ATOM 1421 O O . THR A 1 182 ? 2.926 -5.145 -7.578 1 98.75 182 THR A O 1
ATOM 1424 N N . GLY A 1 183 ? 2.338 -4.164 -5.633 1 98.69 183 GLY A N 1
ATOM 1425 C CA . GLY A 1 183 ? 1.972 -2.92 -6.289 1 98.69 183 GLY A CA 1
ATOM 1426 C C . GLY A 1 183 ? 3.125 -2.275 -7.035 1 98.69 183 GLY A C 1
ATOM 1427 O O . GLY A 1 183 ? 2.963 -1.828 -8.172 1 98.69 183 GLY A O 1
ATOM 1428 N N . ARG A 1 184 ? 4.316 -2.215 -6.41 1 98.44 184 ARG A N 1
ATOM 1429 C CA . ARG A 1 184 ? 5.512 -1.646 -7.023 1 98.44 184 ARG A CA 1
ATOM 1430 C C . ARG A 1 184 ? 5.863 -2.375 -8.312 1 98.44 184 ARG A C 1
ATOM 1432 O O . ARG A 1 184 ? 6.125 -1.742 -9.344 1 98.44 184 ARG A O 1
ATOM 1439 N N . ALA A 1 185 ? 5.832 -3.691 -8.227 1 98.81 185 ALA A N 1
ATOM 1440 C CA . ALA A 1 185 ? 6.184 -4.492 -9.398 1 98.81 185 ALA A CA 1
ATOM 1441 C C . ALA A 1 185 ? 5.188 -4.273 -10.531 1 98.81 185 ALA A C 1
ATOM 1443 O O . ALA A 1 185 ? 5.574 -4.184 -11.703 1 98.81 185 ALA A O 1
ATOM 1444 N N . ALA A 1 186 ? 3.938 -4.215 -10.188 1 98.88 186 ALA A N 1
ATOM 1445 C CA . ALA A 1 186 ? 2.902 -3.967 -11.195 1 98.88 186 ALA A CA 1
ATOM 1446 C C . ALA A 1 186 ? 3.098 -2.609 -11.859 1 98.88 186 ALA A C 1
ATOM 1448 O O . ALA A 1 186 ? 3.002 -2.492 -13.086 1 98.88 186 ALA A O 1
ATOM 1449 N N . MET A 1 187 ? 3.391 -1.597 -11.078 1 98.62 187 MET A N 1
ATOM 1450 C CA . MET A 1 187 ? 3.627 -0.264 -11.625 1 98.62 187 MET A CA 1
ATOM 1451 C C . MET A 1 187 ? 4.848 -0.262 -12.539 1 98.62 187 MET A C 1
ATOM 1453 O O . MET A 1 187 ? 4.848 0.404 -13.578 1 98.62 187 MET A O 1
ATOM 1457 N N . ASP A 1 188 ? 5.844 -0.973 -12.125 1 98.69 188 ASP A N 1
ATOM 1458 C CA . ASP A 1 188 ? 7.043 -1.092 -12.953 1 98.69 188 ASP A CA 1
ATOM 1459 C C . ASP A 1 188 ? 6.719 -1.721 -14.305 1 98.69 188 ASP A C 1
ATOM 1461 O O . ASP A 1 188 ? 7.172 -1.237 -15.344 1 98.69 188 ASP A O 1
ATOM 1465 N N . LEU A 1 189 ? 5.918 -2.746 -14.312 1 98.62 189 LEU A N 1
ATOM 1466 C CA . LEU A 1 189 ? 5.52 -3.41 -15.547 1 98.62 189 LEU A CA 1
ATOM 1467 C C . LEU A 1 189 ? 4.688 -2.479 -16.422 1 98.62 189 LEU A C 1
ATOM 1469 O O . LEU A 1 189 ? 4.836 -2.473 -17.641 1 98.62 189 LEU A O 1
ATOM 1473 N N . LEU A 1 190 ? 3.857 -1.689 -15.797 1 98 190 LEU A N 1
ATOM 1474 C CA . LEU A 1 190 ? 2.965 -0.789 -16.516 1 98 190 LEU A CA 1
ATOM 1475 C C . LEU A 1 190 ? 3.748 0.347 -17.172 1 98 190 LEU A C 1
ATOM 1477 O O . LEU A 1 190 ? 3.346 0.865 -18.219 1 98 190 LEU A O 1
ATOM 1481 N N . THR A 1 191 ? 4.914 0.69 -16.609 1 97.5 191 THR A N 1
ATOM 1482 C CA . THR A 1 191 ? 5.574 1.917 -17.047 1 97.5 191 THR A CA 1
ATOM 1483 C C . THR A 1 191 ? 6.848 1.601 -17.828 1 97.5 191 THR A C 1
ATOM 1485 O O . THR A 1 191 ? 7.434 2.482 -18.453 1 97.5 191 THR A O 1
ATOM 1488 N N . SER A 1 192 ? 7.258 0.345 -17.844 1 96.44 192 SER A N 1
ATOM 1489 C CA . SER A 1 192 ? 8.539 -0.007 -18.453 1 96.44 192 SER A CA 1
ATOM 1490 C C . SER A 1 192 ? 8.352 -0.423 -19.906 1 96.44 192 SER A C 1
ATOM 1492 O O . SER A 1 192 ? 9.336 -0.65 -20.625 1 96.44 192 SER A O 1
ATOM 1494 N N . GLY A 1 193 ? 7.156 -0.578 -20.359 1 94.19 193 GLY A N 1
ATOM 1495 C CA . GLY A 1 193 ? 6.91 -0.968 -21.734 1 94.19 193 GLY A CA 1
ATOM 1496 C C . GLY A 1 193 ? 6.844 -2.471 -21.938 1 94.19 193 GLY A C 1
ATOM 1497 O O . GLY A 1 193 ? 6.547 -2.949 -23.031 1 94.19 193 GLY A O 1
ATOM 1498 N N . ILE A 1 194 ? 6.98 -3.23 -20.906 1 96.94 194 ILE A N 1
ATOM 1499 C CA . ILE A 1 194 ? 7.027 -4.688 -20.969 1 96.94 194 ILE A CA 1
ATOM 1500 C C . ILE A 1 194 ? 5.691 -5.219 -21.5 1 96.94 194 ILE A C 1
ATOM 1502 O O . ILE A 1 194 ? 5.66 -6.07 -22.391 1 96.94 194 ILE A O 1
ATOM 1506 N N . LEU A 1 195 ? 4.594 -4.73 -21 1 96.69 195 LEU A N 1
ATOM 1507 C CA . LEU A 1 195 ? 3.275 -5.234 -21.375 1 96.69 195 LEU A CA 1
ATOM 1508 C C . LEU A 1 195 ? 2.98 -4.945 -22.844 1 96.69 195 LEU A C 1
ATOM 1510 O O . LEU A 1 195 ? 2.309 -5.734 -23.516 1 96.69 195 LEU A O 1
ATOM 1514 N N . GLN A 1 196 ? 3.463 -3.826 -23.328 1 95.12 196 GLN A N 1
ATOM 1515 C CA . GLN A 1 196 ? 3.271 -3.453 -24.719 1 95.12 196 GLN A CA 1
ATOM 1516 C C . GLN A 1 196 ? 4.156 -4.289 -25.641 1 95.12 196 GLN A C 1
ATOM 1518 O O . GLN A 1 196 ? 3.709 -4.75 -26.688 1 95.12 196 GLN A O 1
ATOM 1523 N N . ASP A 1 197 ? 5.371 -4.465 -25.25 1 97.25 197 ASP A N 1
ATOM 1524 C CA . ASP A 1 197 ? 6.344 -5.164 -26.078 1 97.25 197 ASP A CA 1
ATOM 1525 C C . ASP A 1 197 ? 6.074 -6.668 -26.094 1 97.25 197 ASP A C 1
ATOM 1527 O O . ASP A 1 197 ? 6.355 -7.344 -27.094 1 97.25 197 ASP A O 1
ATOM 1531 N N . TYR A 1 198 ? 5.594 -7.199 -25.016 1 98 198 TYR A N 1
ATOM 1532 C CA . TYR A 1 198 ? 5.371 -8.633 -24.844 1 98 198 TYR A CA 1
ATOM 1533 C C . TYR A 1 198 ? 3.967 -8.906 -24.328 1 98 198 TYR A C 1
ATOM 1535 O O . TYR A 1 198 ? 3.801 -9.336 -23.172 1 98 198 TYR A O 1
ATOM 1543 N N . PRO A 1 199 ? 2.92 -8.797 -25.078 1 97.38 199 PRO A N 1
ATOM 1544 C CA . PRO A 1 199 ? 1.522 -8.82 -24.641 1 97.38 199 PRO A CA 1
ATOM 1545 C C . PRO A 1 199 ? 0.988 -10.234 -24.453 1 97.38 199 PRO A C 1
ATOM 1547 O O . PRO A 1 199 ? -0.158 -10.414 -24.031 1 97.38 199 PRO A O 1
ATOM 1550 N N . GLY A 1 200 ? 1.755 -11.227 -24.672 1 98.19 200 GLY A N 1
ATOM 1551 C CA . GLY A 1 200 ? 1.243 -12.586 -24.719 1 98.19 200 GLY A CA 1
ATOM 1552 C C . GLY A 1 200 ? 1.061 -13.211 -23.344 1 98.19 200 GLY A C 1
ATOM 1553 O O . GLY A 1 200 ? 0.407 -14.25 -23.219 1 98.19 200 GLY A O 1
ATOM 1554 N N . CYS A 1 201 ? 1.545 -12.625 -22.297 1 98 201 CYS A N 1
ATOM 1555 C CA . CYS A 1 201 ? 1.508 -13.211 -20.969 1 98 201 CYS A CA 1
ATOM 1556 C C . CYS A 1 201 ? 0.182 -12.914 -20.281 1 98 201 CYS A C 1
ATOM 1558 O O . CYS A 1 201 ? -0.408 -11.852 -20.484 1 98 201 CYS A O 1
ATOM 1560 N N . LYS A 1 202 ? -0.316 -13.867 -19.516 1 98.62 202 LYS A N 1
ATOM 1561 C CA . LYS A 1 202 ? -1.379 -13.656 -18.531 1 98.62 202 LYS A CA 1
ATOM 1562 C C . LYS A 1 202 ? -0.811 -13.539 -17.125 1 98.62 202 LYS A C 1
ATOM 1564 O O . LYS A 1 202 ? -0.404 -14.547 -16.531 1 98.62 202 LYS A O 1
ATOM 1569 N N . ILE A 1 203 ? -0.847 -12.367 -16.562 1 98.94 203 ILE A N 1
ATOM 1570 C CA . ILE A 1 203 ? -0.109 -12.094 -15.344 1 98.94 203 ILE A CA 1
ATOM 1571 C C . ILE A 1 203 ? -1.073 -12.062 -14.156 1 98.94 203 ILE A C 1
ATOM 1573 O O . ILE A 1 203 ? -2.02 -11.273 -14.141 1 98.94 203 ILE A O 1
ATOM 1577 N N . ILE A 1 204 ? -0.862 -12.945 -13.188 1 98.94 204 ILE A N 1
ATOM 1578 C CA . ILE A 1 204 ? -1.606 -12.984 -11.938 1 98.94 204 ILE A CA 1
ATOM 1579 C C . ILE A 1 204 ? -0.839 -12.227 -10.852 1 98.94 204 ILE A C 1
ATOM 1581 O O . ILE A 1 204 ? 0.305 -12.562 -10.547 1 98.94 204 ILE A O 1
ATOM 1585 N N . LEU A 1 205 ? -1.408 -11.164 -10.328 1 98.94 205 LEU A N 1
ATOM 1586 C CA . LEU A 1 205 ? -0.861 -10.438 -9.188 1 98.94 205 LEU A CA 1
ATOM 1587 C C . LEU A 1 205 ? -1.427 -10.984 -7.879 1 98.94 205 LEU A C 1
ATOM 1589 O O . LEU A 1 205 ? -2.646 -11.078 -7.719 1 98.94 205 LEU A O 1
ATOM 1593 N N . SER A 1 206 ? -0.549 -11.289 -6.969 1 98.69 206 SER A N 1
ATOM 1594 C CA . SER A 1 206 ? -0.914 -11.93 -5.707 1 98.69 206 SER A CA 1
ATOM 1595 C C . SER A 1 206 ? -1.669 -10.961 -4.801 1 98.69 206 SER A C 1
ATOM 1597 O O . SER A 1 206 ? -1.521 -9.742 -4.922 1 98.69 206 SER A O 1
ATOM 1599 N N . HIS A 1 207 ? -2.471 -11.531 -3.865 1 98.62 207 HIS A N 1
ATOM 1600 C CA . HIS A 1 207 ? -3.084 -10.836 -2.74 1 98.62 207 HIS A CA 1
ATOM 1601 C C . HIS A 1 207 ? -3.916 -9.648 -3.215 1 98.62 207 HIS A C 1
ATOM 1603 O O . HIS A 1 207 ? -3.725 -8.523 -2.748 1 98.62 207 HIS A O 1
ATOM 1609 N N . ALA A 1 208 ? -4.77 -9.953 -4.164 1 98.62 208 ALA A N 1
ATOM 1610 C CA . ALA A 1 208 ? -5.707 -8.977 -4.719 1 98.62 208 ALA A CA 1
ATOM 1611 C C . ALA A 1 208 ? -4.969 -7.852 -5.434 1 98.62 208 ALA A C 1
ATOM 1613 O O . ALA A 1 208 ? -5.426 -6.703 -5.438 1 98.62 208 ALA A O 1
ATOM 1614 N N . GLY A 1 209 ? -3.758 -8.148 -5.984 1 98.56 209 GLY A N 1
ATOM 1615 C CA . GLY A 1 209 ? -2.982 -7.148 -6.699 1 98.56 209 GLY A CA 1
ATOM 1616 C C . GLY A 1 209 ? -2.182 -6.246 -5.781 1 98.56 209 GLY A C 1
ATOM 1617 O O . GLY A 1 209 ? -1.686 -5.199 -6.203 1 98.56 209 GLY A O 1
ATOM 1618 N N . GLY A 1 210 ? -2.113 -6.691 -4.504 1 98.44 210 GLY A N 1
ATOM 1619 C CA . GLY A 1 210 ? -1.438 -5.848 -3.533 1 98.44 210 GLY A CA 1
ATOM 1620 C C . GLY A 1 210 ? -2.109 -4.5 -3.346 1 98.44 210 GLY A C 1
ATOM 1621 O O . GLY A 1 210 ? -3.309 -4.43 -3.074 1 98.44 210 GLY A O 1
ATOM 1622 N N . THR A 1 211 ? -1.32 -3.418 -3.547 1 98.69 211 THR A N 1
ATOM 1623 C CA . THR A 1 211 ? -1.862 -2.08 -3.33 1 98.69 211 THR A CA 1
ATOM 1624 C C . THR A 1 211 ? -2.234 -1.427 -4.656 1 98.69 211 THR A C 1
ATOM 1626 O O . THR A 1 211 ? -2.715 -0.292 -4.684 1 98.69 211 THR A O 1
ATOM 1629 N N . LEU A 1 212 ? -2.068 -2.119 -5.773 1 98.75 212 LEU A N 1
ATOM 1630 C CA . LEU A 1 212 ? -2.264 -1.554 -7.105 1 98.75 212 LEU A CA 1
ATOM 1631 C C . LEU A 1 212 ? -3.695 -1.062 -7.281 1 98.75 212 LEU A C 1
ATOM 1633 O O . LEU A 1 212 ? -3.918 0.088 -7.672 1 98.75 212 LEU A O 1
ATOM 1637 N N . PRO A 1 213 ? -4.742 -1.921 -6.949 1 98.44 213 PRO A N 1
ATOM 1638 C CA . PRO A 1 213 ? -6.102 -1.455 -7.223 1 98.44 213 PRO A CA 1
ATOM 1639 C C . PRO A 1 213 ? -6.441 -0.162 -6.484 1 98.44 213 PRO A C 1
ATOM 1641 O O . PRO A 1 213 ? -7.152 0.692 -7.02 1 98.44 213 PRO A O 1
ATOM 1644 N N . TYR A 1 214 ? -5.859 -0.026 -5.312 1 97.94 214 TYR A N 1
ATOM 1645 C CA . TYR A 1 214 ? -6.188 1.103 -4.449 1 97.94 214 TYR A CA 1
ATOM 1646 C C . TYR A 1 214 ? -5.422 2.352 -4.867 1 97.94 214 TYR A C 1
ATOM 1648 O O . TYR A 1 214 ? -5.898 3.473 -4.676 1 97.94 214 TYR A O 1
ATOM 1656 N N . LEU A 1 215 ? -4.254 2.207 -5.57 1 98.25 215 LEU A N 1
ATOM 1657 C CA . LEU A 1 215 ? -3.357 3.346 -5.75 1 98.25 215 LEU A CA 1
ATOM 1658 C C . LEU A 1 215 ? -3.219 3.699 -7.227 1 98.25 215 LEU A C 1
ATOM 1660 O O . LEU A 1 215 ? -2.723 4.777 -7.57 1 98.25 215 LEU A O 1
ATOM 1664 N N . ILE A 1 216 ? -3.678 2.896 -8.141 1 97.94 216 ILE A N 1
ATOM 1665 C CA . ILE A 1 216 ? -3.334 3.029 -9.555 1 97.94 216 ILE A CA 1
ATOM 1666 C C . ILE A 1 216 ? -3.881 4.348 -10.094 1 97.94 216 ILE A C 1
ATOM 1668 O O . ILE A 1 216 ? -3.221 5.02 -10.891 1 97.94 216 ILE A O 1
ATOM 1672 N N . HIS A 1 217 ? -5.043 4.805 -9.68 1 97.38 217 HIS A N 1
ATOM 1673 C CA . HIS A 1 217 ? -5.629 6.031 -10.203 1 97.38 217 HIS A CA 1
ATOM 1674 C C . HIS A 1 217 ? -4.781 7.25 -9.852 1 97.38 217 HIS A C 1
ATOM 1676 O O . HIS A 1 217 ? -4.664 8.188 -10.641 1 97.38 217 HIS A O 1
ATOM 1682 N N . ARG A 1 218 ? -4.234 7.227 -8.648 1 97.19 218 ARG A N 1
ATOM 1683 C CA . ARG A 1 218 ? -3.336 8.297 -8.234 1 97.19 218 ARG A CA 1
ATOM 1684 C C . ARG A 1 218 ? -2.166 8.438 -9.203 1 97.19 218 ARG A C 1
ATOM 1686 O O . ARG A 1 218 ? -1.946 9.508 -9.766 1 97.19 218 ARG A O 1
ATOM 1693 N N . ALA A 1 219 ? -1.473 7.332 -9.461 1 96.44 219 ALA A N 1
ATOM 1694 C CA . ALA A 1 219 ? -0.296 7.34 -10.328 1 96.44 219 ALA A CA 1
ATOM 1695 C C . ALA A 1 219 ? -0.685 7.617 -11.773 1 96.44 219 ALA A C 1
ATOM 1697 O O . ALA A 1 219 ? -0.034 8.414 -12.461 1 96.44 219 ALA A O 1
ATOM 1698 N N . ALA A 1 220 ? -1.777 7.008 -12.188 1 96.88 220 ALA A N 1
ATOM 1699 C CA . ALA A 1 220 ? -2.201 7.113 -13.578 1 96.88 220 ALA A CA 1
ATOM 1700 C C . ALA A 1 220 ? -2.629 8.539 -13.914 1 96.88 220 ALA A C 1
ATOM 1702 O O . ALA A 1 220 ? -2.494 8.984 -15.062 1 96.88 220 ALA A O 1
ATOM 1703 N N . THR A 1 221 ? -3.127 9.273 -12.938 1 95.94 221 THR A N 1
ATOM 1704 C CA . THR A 1 221 ? -3.553 10.648 -13.148 1 95.94 221 THR A CA 1
ATOM 1705 C C . THR A 1 221 ? -2.35 11.586 -13.203 1 95.94 221 THR A C 1
ATOM 1707 O O . THR A 1 221 ? -2.336 12.547 -13.969 1 95.94 221 THR A O 1
ATOM 1710 N N . MET A 1 222 ? -1.335 11.281 -12.453 1 93.88 222 MET A N 1
ATOM 1711 C CA . MET A 1 222 ? -0.192 12.18 -12.32 1 93.88 222 MET A CA 1
ATOM 1712 C C . MET A 1 222 ? 0.802 11.977 -13.453 1 93.88 222 MET A C 1
ATOM 1714 O O . MET A 1 222 ? 1.375 12.938 -13.969 1 93.88 222 MET A O 1
ATOM 1718 N N . LEU A 1 223 ? 0.933 10.766 -13.93 1 94.81 223 LEU A N 1
ATOM 1719 C CA . LEU A 1 223 ? 1.996 10.391 -14.852 1 94.81 223 LEU A CA 1
ATOM 1720 C C . LEU A 1 223 ? 1.897 11.188 -16.156 1 94.81 223 LEU A C 1
ATOM 1722 O O . LEU A 1 223 ? 2.889 11.758 -16.609 1 94.81 223 LEU A O 1
ATOM 1726 N N . PRO A 1 224 ? 0.699 11.391 -16.734 1 94.25 224 PRO A N 1
ATOM 1727 C CA . PRO A 1 224 ? 0.617 12.133 -17.984 1 94.25 224 PRO A CA 1
ATOM 1728 C C . PRO A 1 224 ? 0.898 13.625 -17.812 1 94.25 224 PRO A C 1
ATOM 1730 O O . PRO A 1 224 ? 1.075 14.344 -18.797 1 94.25 224 PRO A O 1
ATOM 1733 N N . LEU A 1 225 ? 0.907 14.102 -16.531 1 91 225 LEU A N 1
ATOM 1734 C CA . LEU A 1 225 ? 1.071 15.523 -16.25 1 91 225 LEU A CA 1
ATOM 1735 C C . LEU A 1 225 ? 2.516 15.836 -15.883 1 91 225 LEU A C 1
ATOM 1737 O O . LEU A 1 225 ? 2.855 17 -15.625 1 91 225 LEU A O 1
ATOM 1741 N N . MET A 1 226 ? 3.377 14.758 -15.883 1 86.94 226 MET A N 1
ATOM 1742 C CA . MET A 1 226 ? 4.797 14.938 -15.594 1 86.94 226 MET A CA 1
ATOM 1743 C C . MET A 1 226 ? 5.535 15.492 -16.812 1 86.94 226 MET A C 1
ATOM 1745 O O . MET A 1 226 ? 5.047 15.383 -17.938 1 86.94 226 MET A O 1
ATOM 1749 N N . PRO A 1 227 ? 6.664 16.172 -16.5 1 83.62 227 PRO A N 1
ATOM 1750 C CA . PRO A 1 227 ? 7.422 16.719 -17.625 1 83.62 227 PRO A CA 1
ATOM 1751 C C . PRO A 1 227 ? 7.793 15.672 -18.656 1 83.62 227 PRO A C 1
ATOM 1753 O O . PRO A 1 227 ? 7.773 15.945 -19.859 1 83.62 227 PRO A O 1
ATOM 1756 N N . ARG A 1 228 ? 8.203 14.5 -18.219 1 84.69 228 ARG A N 1
ATOM 1757 C CA . ARG A 1 228 ? 8.422 13.336 -19.078 1 84.69 228 ARG A CA 1
ATOM 1758 C C . ARG A 1 228 ? 7.211 12.414 -19.078 1 84.69 228 ARG A C 1
ATOM 1760 O O . ARG A 1 228 ? 6.707 12.047 -18.016 1 84.69 228 ARG A O 1
ATOM 1767 N N . THR A 1 229 ? 6.793 12.125 -20.312 1 87.69 229 THR A N 1
ATOM 1768 C CA . THR A 1 229 ? 5.559 11.352 -20.375 1 87.69 229 THR A CA 1
ATOM 1769 C C . THR A 1 229 ? 5.805 9.984 -21 1 87.69 229 THR A C 1
ATOM 1771 O O . THR A 1 229 ? 6.699 9.828 -21.828 1 87.69 229 THR A O 1
ATOM 1774 N N . LEU A 1 230 ? 5.012 9 -20.641 1 90.88 230 LEU A N 1
ATOM 1775 C CA . LEU A 1 230 ? 5.016 7.641 -21.172 1 90.88 230 LEU A CA 1
ATOM 1776 C C . LEU A 1 230 ? 4.277 7.574 -22.5 1 90.88 230 LEU A C 1
ATOM 1778 O O . LEU A 1 230 ? 4.41 6.594 -23.234 1 90.88 230 LEU A O 1
ATOM 1782 N N . GLY A 1 231 ? 3.49 8.555 -22.828 1 91.81 231 GLY A N 1
ATOM 1783 C CA . GLY A 1 231 ? 2.65 8.547 -24.016 1 91.81 231 GLY A CA 1
ATOM 1784 C C . GLY A 1 231 ? 1.328 7.828 -23.797 1 91.81 231 GLY A C 1
ATOM 1785 O O . GLY A 1 231 ? 0.597 7.57 -24.766 1 91.81 231 GLY A O 1
ATOM 1786 N N . LEU A 1 232 ? 1.002 7.441 -22.594 1 94.19 232 LEU A N 1
ATOM 1787 C CA . LEU A 1 232 ? -0.27 6.82 -22.234 1 94.19 232 LEU A CA 1
ATOM 1788 C C . LEU A 1 232 ? -1.142 7.781 -21.438 1 94.19 232 LEU A C 1
ATOM 1790 O O . LEU A 1 232 ? -0.64 8.516 -20.578 1 94.19 232 LEU A O 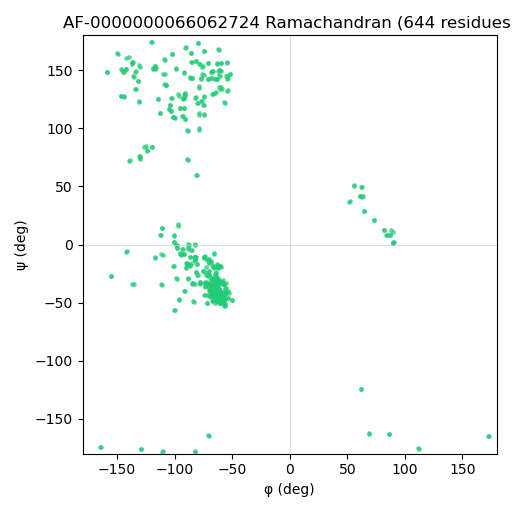1
ATOM 1794 N N . SER A 1 233 ? -2.393 7.785 -21.781 1 95.69 233 SER A N 1
ATOM 1795 C CA . SER A 1 233 ? -3.346 8.555 -21 1 95.69 233 SER A CA 1
ATOM 1796 C C . SER A 1 233 ? -3.645 7.867 -19.672 1 95.69 233 SER A C 1
ATOM 1798 O O . SER A 1 233 ? -3.268 6.711 -19.453 1 95.69 233 SER A O 1
ATOM 1800 N N . THR A 1 234 ? -4.281 8.602 -18.766 1 95.69 234 THR A N 1
ATOM 1801 C CA . THR A 1 234 ? -4.75 8.039 -17.5 1 95.69 234 THR A CA 1
ATOM 1802 C C . THR A 1 234 ? -5.617 6.809 -17.75 1 95.69 234 THR A C 1
ATOM 1804 O O . THR A 1 234 ? -5.414 5.766 -17.125 1 95.69 234 THR A O 1
ATOM 1807 N N . GLU A 1 235 ? -6.543 6.93 -18.703 1 96.44 235 GLU A N 1
ATOM 1808 C CA . GLU A 1 235 ? -7.488 5.855 -19 1 96.44 235 GLU A CA 1
ATOM 1809 C C . GLU A 1 235 ? -6.77 4.621 -19.547 1 96.44 235 GLU A C 1
ATOM 1811 O O . GLU A 1 235 ? -7.098 3.494 -19.172 1 96.44 235 GLU A O 1
ATOM 1816 N N . GLU A 1 236 ? -5.785 4.836 -20.344 1 97 236 GLU A N 1
ATOM 1817 C CA . GLU A 1 236 ? -5.023 3.727 -20.922 1 97 236 GLU A CA 1
ATOM 1818 C C . GLU A 1 236 ? -4.23 2.99 -19.844 1 97 236 GLU A C 1
ATOM 1820 O O . GLU A 1 236 ? -4.16 1.759 -19.859 1 97 236 GLU A O 1
ATOM 1825 N N . LEU A 1 237 ? -3.65 3.732 -18.906 1 97.06 237 LEU A N 1
ATOM 1826 C CA . LEU A 1 237 ? -2.891 3.129 -17.828 1 97.06 237 LEU A CA 1
ATOM 1827 C C . LEU A 1 237 ? -3.801 2.309 -16.922 1 97.06 237 LEU A C 1
ATOM 1829 O O . LEU A 1 237 ? -3.471 1.174 -16.562 1 97.06 237 LEU A O 1
ATOM 1833 N N . VAL A 1 238 ? -4.91 2.869 -16.594 1 97.88 238 VAL A N 1
ATOM 1834 C CA . VAL A 1 238 ? -5.848 2.184 -15.703 1 97.88 238 VAL A CA 1
ATOM 1835 C C . VAL A 1 238 ? -6.398 0.939 -16.406 1 97.88 238 VAL A C 1
ATOM 1837 O O . VAL A 1 238 ? -6.5 -0.126 -15.789 1 97.88 238 VAL A O 1
ATOM 1840 N N . GLU A 1 239 ? -6.703 1.069 -17.703 1 97.5 239 GLU A N 1
ATOM 1841 C CA . GLU A 1 239 ? -7.207 -0.076 -18.453 1 97.5 239 GLU A CA 1
ATOM 1842 C C . GLU A 1 239 ? -6.172 -1.196 -18.516 1 97.5 239 GLU A C 1
ATOM 1844 O O . GLU A 1 239 ? -6.508 -2.369 -18.344 1 97.5 239 GLU A O 1
ATOM 1849 N N . ALA A 1 240 ? -4.957 -0.825 -18.766 1 97.44 240 ALA A N 1
ATOM 1850 C CA . ALA A 1 240 ? -3.889 -1.82 -18.766 1 97.44 240 ALA A CA 1
ATOM 1851 C C . ALA A 1 240 ? -3.77 -2.508 -17.422 1 97.44 240 ALA A C 1
ATOM 1853 O O . ALA A 1 240 ? -3.607 -3.729 -17.344 1 97.44 240 ALA A O 1
ATOM 1854 N N . ALA A 1 241 ? -3.881 -1.749 -16.359 1 98.44 241 ALA A N 1
ATOM 1855 C CA . ALA A 1 241 ? -3.758 -2.281 -15.008 1 98.44 241 ALA A CA 1
ATOM 1856 C C . ALA A 1 241 ? -4.887 -3.26 -14.695 1 98.44 241 ALA A C 1
ATOM 1858 O O . ALA A 1 241 ? -4.672 -4.273 -14.031 1 98.44 241 ALA A O 1
ATOM 1859 N N . ARG A 1 242 ? -6.062 -3 -15.188 1 97.94 242 ARG A N 1
ATOM 1860 C CA . ARG A 1 242 ? -7.246 -3.803 -14.891 1 97.94 242 ARG A CA 1
ATOM 1861 C C . ARG A 1 242 ? -7.16 -5.172 -15.555 1 97.94 242 ARG A C 1
ATOM 1863 O O . ARG A 1 242 ? -7.875 -6.102 -15.164 1 97.94 242 ARG A O 1
ATOM 1870 N N . THR A 1 243 ? -6.246 -5.281 -16.516 1 96 243 THR A N 1
ATOM 1871 C CA . THR A 1 243 ? -6.199 -6.52 -17.297 1 96 243 THR A CA 1
ATOM 1872 C C . THR A 1 243 ? -5.324 -7.559 -16.594 1 96 243 THR A C 1
ATOM 1874 O O . THR A 1 243 ? -5.293 -8.719 -17 1 96 243 THR A O 1
ATOM 1877 N N . PHE A 1 244 ? -4.605 -7.137 -15.586 1 98.81 244 PHE A N 1
ATOM 1878 C CA . PHE A 1 244 ? -3.973 -8.164 -14.766 1 98.81 244 PHE A CA 1
ATOM 1879 C C . PHE A 1 244 ? -5.016 -9.094 -14.164 1 98.81 244 PHE A C 1
ATOM 1881 O O . PHE A 1 244 ? -6.207 -8.773 -14.148 1 98.81 244 PHE A O 1
ATOM 1888 N N . TYR A 1 245 ? -4.617 -10.305 -13.82 1 98.94 245 TYR A N 1
ATOM 1889 C CA . TYR A 1 245 ? -5.414 -11.195 -12.977 1 98.94 245 TYR A CA 1
ATOM 1890 C C . TYR A 1 245 ? -5.055 -11.016 -11.508 1 98.94 245 TYR A C 1
ATOM 1892 O O . TYR A 1 245 ? -3.92 -10.672 -11.18 1 98.94 245 TYR A O 1
ATOM 1900 N N . PHE A 1 246 ? -6.051 -11.203 -10.625 1 98.94 246 PHE A N 1
ATOM 1901 C CA . PHE A 1 246 ? -5.887 -10.953 -9.195 1 98.94 246 PHE A CA 1
ATOM 1902 C C . PHE A 1 246 ? -6.391 -12.133 -8.375 1 98.94 246 PHE A C 1
ATOM 1904 O O . PHE A 1 246 ? -7.551 -12.531 -8.5 1 98.94 246 PHE A O 1
ATOM 1911 N N . ASP A 1 247 ? -5.531 -12.656 -7.574 1 98.88 247 ASP A N 1
ATOM 1912 C CA . ASP A 1 247 ? -6.051 -13.68 -6.676 1 98.88 247 ASP A CA 1
ATOM 1913 C C . ASP A 1 247 ? -6.527 -13.07 -5.359 1 98.88 247 ASP A C 1
ATOM 1915 O O . ASP A 1 247 ? -6.195 -11.922 -5.047 1 98.88 247 ASP A O 1
ATOM 1919 N N . THR A 1 248 ? -7.199 -13.789 -4.543 1 98.62 248 THR A N 1
ATOM 1920 C CA . THR A 1 248 ? -7.848 -13.227 -3.365 1 98.62 248 THR A CA 1
ATOM 1921 C C . THR A 1 248 ? -7.156 -13.695 -2.09 1 98.62 248 THR A C 1
ATOM 1923 O O . THR A 1 248 ? -7.711 -13.562 -0.994 1 98.62 248 THR A O 1
ATOM 1926 N N . ALA A 1 249 ? -5.977 -14.25 -2.215 1 98.5 249 ALA A N 1
ATOM 1927 C CA . ALA A 1 249 ? -5.273 -14.844 -1.079 1 98.5 249 ALA A CA 1
ATOM 1928 C C . ALA A 1 249 ? -5.086 -13.82 0.039 1 98.5 249 ALA A C 1
ATOM 1930 O O . ALA A 1 249 ? -4.504 -12.758 -0.178 1 98.5 249 ALA A O 1
ATOM 1931 N N . ILE A 1 250 ? -5.605 -14.18 1.219 1 97.88 250 ILE A N 1
ATOM 1932 C CA . ILE A 1 250 ? -5.441 -13.414 2.453 1 97.88 250 ILE A CA 1
ATOM 1933 C C . ILE A 1 250 ? -5.828 -11.961 2.213 1 97.88 250 ILE A C 1
ATOM 1935 O O . ILE A 1 250 ? -5.152 -11.047 2.697 1 97.88 250 ILE A O 1
ATOM 1939 N N . SER A 1 251 ? -6.789 -11.719 1.445 1 98.19 251 SER A N 1
ATOM 1940 C CA . SER A 1 251 ? -7.148 -10.359 1.059 1 98.19 251 SER A CA 1
ATOM 1941 C C . SER A 1 251 ? -8.664 -10.188 0.999 1 98.19 251 SER A C 1
ATOM 1943 O O . SER A 1 251 ? -9.164 -9.078 0.797 1 98.19 251 SER A O 1
ATOM 1945 N N . SER A 1 252 ? -9.367 -11.328 1.185 1 97.38 252 SER A N 1
ATOM 1946 C CA . SER A 1 252 ? -10.82 -11.266 1.057 1 97.38 252 SER A CA 1
ATOM 1947 C C . SER A 1 252 ? -11.461 -10.695 2.316 1 97.38 252 SER A C 1
ATOM 1949 O O . SER A 1 252 ? -11.5 -11.359 3.355 1 97.38 252 SER A O 1
ATOM 1951 N N . ASN A 1 253 ? -11.828 -9.516 2.373 1 96.38 253 ASN A N 1
ATOM 1952 C CA . ASN A 1 253 ? -12.625 -8.781 3.348 1 96.38 253 ASN A CA 1
ATOM 1953 C C . ASN A 1 253 ? -13.555 -7.773 2.668 1 96.38 253 ASN A C 1
ATOM 1955 O O . ASN A 1 253 ? -13.383 -7.465 1.488 1 96.38 253 ASN A O 1
ATOM 1959 N N . PRO A 1 254 ? -14.539 -7.336 3.297 1 94.94 254 PRO A N 1
ATOM 1960 C CA . PRO A 1 254 ? -15.539 -6.492 2.639 1 94.94 254 PRO A CA 1
ATOM 1961 C C . PRO A 1 254 ? -14.93 -5.254 1.981 1 94.94 254 PRO A C 1
ATOM 1963 O O . PRO A 1 254 ? -15.312 -4.891 0.867 1 94.94 254 PRO A O 1
ATOM 1966 N N . VAL A 1 255 ? -13.938 -4.633 2.566 1 97.31 255 VAL A N 1
ATOM 1967 C CA . VAL A 1 255 ? -13.336 -3.404 2.059 1 97.31 255 VAL A CA 1
ATOM 1968 C C . VAL A 1 255 ? -12.516 -3.707 0.807 1 97.31 255 VAL A C 1
ATOM 1970 O O . VAL A 1 255 ? -12.727 -3.094 -0.243 1 97.31 255 VAL A O 1
ATOM 1973 N N . THR A 1 256 ? -11.648 -4.688 0.869 1 98.19 256 THR A N 1
ATOM 1974 C CA . THR A 1 256 ? -10.75 -5.035 -0.225 1 98.19 256 THR A CA 1
ATOM 1975 C C . THR A 1 256 ? -11.531 -5.605 -1.405 1 98.19 256 THR A C 1
ATOM 1977 O O . THR A 1 256 ? -11.258 -5.266 -2.559 1 98.19 256 THR A O 1
ATOM 1980 N N . LEU A 1 257 ? -12.531 -6.441 -1.099 1 98.19 257 LEU A N 1
ATOM 1981 C CA . LEU A 1 257 ? -13.328 -7.035 -2.172 1 98.19 257 LEU A CA 1
ATOM 1982 C C . LEU A 1 257 ? -14.141 -5.969 -2.9 1 98.19 257 LEU A C 1
ATOM 1984 O O . LEU A 1 257 ? -14.281 -6.023 -4.125 1 98.19 257 LEU A O 1
ATOM 1988 N N . LYS A 1 258 ? -14.656 -5.004 -2.146 1 97 258 LYS A N 1
ATOM 1989 C CA . LYS A 1 258 ? -15.398 -3.908 -2.764 1 97 258 LYS A CA 1
ATOM 1990 C C . LYS A 1 258 ? -14.523 -3.152 -3.762 1 97 258 LYS A C 1
ATOM 1992 O O . LYS A 1 258 ? -14.961 -2.855 -4.875 1 97 258 LYS A O 1
ATOM 1997 N N . ALA A 1 259 ? -13.336 -2.857 -3.385 1 97.75 259 ALA A N 1
ATOM 1998 C CA . ALA A 1 259 ? -12.398 -2.145 -4.242 1 97.75 259 ALA A CA 1
ATOM 1999 C C . ALA A 1 259 ? -11.961 -3.016 -5.422 1 97.75 259 ALA A C 1
ATOM 2001 O O . ALA A 1 259 ? -11.93 -2.553 -6.562 1 97.75 259 ALA A O 1
ATOM 2002 N N . LEU A 1 260 ? -11.672 -4.262 -5.16 1 98.44 260 LEU A N 1
ATOM 2003 C CA . LEU A 1 260 ? -11.148 -5.168 -6.172 1 98.44 260 LEU A CA 1
ATOM 2004 C C . LEU A 1 260 ? -12.156 -5.375 -7.297 1 98.44 260 LEU A C 1
ATOM 2006 O O . LEU A 1 260 ? -11.805 -5.285 -8.477 1 98.44 260 LEU A O 1
ATOM 2010 N N . PHE A 1 261 ? -13.422 -5.621 -6.957 1 97.88 261 PHE A N 1
ATOM 2011 C CA . PHE A 1 261 ? -14.422 -5.922 -7.973 1 97.88 261 PHE A CA 1
ATOM 2012 C C . PHE A 1 261 ? -14.828 -4.66 -8.727 1 97.88 261 PHE A C 1
ATOM 2014 O O . PHE A 1 261 ? -15.328 -4.738 -9.852 1 97.88 261 PHE A O 1
ATOM 2021 N N . GLU A 1 262 ? -14.625 -3.443 -8.094 1 97 262 GLU A N 1
ATOM 2022 C CA . GLU A 1 262 ? -14.789 -2.184 -8.812 1 97 262 GLU A CA 1
ATOM 2023 C C . GLU A 1 262 ? -13.68 -1.979 -9.836 1 97 262 GLU A C 1
ATOM 2025 O O . GLU A 1 262 ? -13.906 -1.38 -10.891 1 97 262 GLU A O 1
ATOM 2030 N N . PHE A 1 263 ? -12.594 -2.545 -9.625 1 98.38 263 PHE A N 1
ATOM 2031 C CA . PHE A 1 263 ? -11.383 -2.258 -10.391 1 98.38 263 PHE A CA 1
ATOM 2032 C C . PHE A 1 263 ? -11.148 -3.322 -11.453 1 98.38 263 PHE A C 1
ATOM 2034 O O . PHE A 1 263 ? -11.016 -3.004 -12.641 1 98.38 263 PHE A O 1
ATOM 2041 N N . ALA A 1 264 ? -11.07 -4.566 -11.078 1 98.56 264 ALA A N 1
ATOM 2042 C CA . ALA A 1 264 ? -10.633 -5.668 -11.93 1 98.56 264 ALA A CA 1
ATOM 2043 C C . ALA A 1 264 ? -11.578 -5.859 -13.109 1 98.56 264 ALA A C 1
ATOM 2045 O O . ALA A 1 264 ? -12.797 -5.742 -12.961 1 98.56 264 ALA A O 1
ATOM 2046 N N . ALA A 1 265 ? -11.047 -6.176 -14.258 1 98 265 ALA A N 1
ATOM 2047 C CA . ALA A 1 265 ? -11.883 -6.555 -15.398 1 98 265 ALA A CA 1
ATOM 2048 C C . ALA A 1 265 ? -12.688 -7.816 -15.086 1 98 265 ALA A C 1
ATOM 2050 O O . ALA A 1 265 ? -12.25 -8.656 -14.305 1 98 265 ALA A O 1
ATOM 2051 N N . PRO A 1 266 ? -13.906 -7.98 -15.68 1 96.5 266 PRO A N 1
ATOM 2052 C CA . PRO A 1 266 ? -14.68 -9.211 -15.477 1 96.5 266 PRO A CA 1
ATOM 2053 C C . PRO A 1 266 ? -13.891 -10.469 -15.82 1 96.5 266 PRO A C 1
ATOM 2055 O O . PRO A 1 266 ? -13.188 -10.5 -16.844 1 96.5 266 PRO A O 1
ATOM 2058 N N . GLY A 1 267 ? -13.938 -11.398 -14.953 1 97.62 267 GLY A N 1
ATOM 2059 C CA . GLY A 1 267 ? -13.266 -12.664 -15.219 1 97.62 267 GLY A CA 1
ATOM 2060 C C . GLY A 1 267 ? -11.805 -12.664 -14.805 1 97.62 267 GLY A C 1
ATOM 2061 O O . GLY A 1 267 ? -11.086 -13.625 -15.062 1 97.62 267 GLY A O 1
ATOM 2062 N N . HIS A 1 268 ? -11.367 -11.586 -14.094 1 98.75 268 HIS A N 1
ATOM 2063 C CA . HIS A 1 268 ? -9.945 -11.484 -13.812 1 98.75 268 HIS A CA 1
ATOM 2064 C C . HIS A 1 268 ? -9.672 -11.648 -12.32 1 98.75 268 HIS A C 1
ATOM 2066 O O . HIS A 1 268 ? -8.547 -11.414 -11.859 1 98.75 268 HIS A O 1
ATOM 2072 N N . VAL A 1 269 ? -10.664 -12.023 -11.516 1 98.88 269 VAL A N 1
ATOM 2073 C CA . VAL A 1 269 ? -10.469 -12.312 -10.094 1 98.88 269 VAL A CA 1
ATOM 2074 C C . VAL A 1 269 ? -10.469 -13.828 -9.875 1 98.88 269 VAL A C 1
ATOM 2076 O O . VAL A 1 269 ? -11.383 -14.523 -10.32 1 98.88 269 VAL A O 1
ATOM 2079 N N . LEU A 1 270 ? -9.422 -14.328 -9.25 1 98.88 270 LEU A N 1
ATOM 2080 C CA . LEU A 1 270 ? -9.188 -15.75 -9.039 1 98.88 270 LEU A CA 1
ATOM 2081 C C . LEU A 1 270 ? -9.133 -16.078 -7.551 1 98.88 270 LEU A C 1
ATOM 2083 O O . LEU A 1 270 ? -8.758 -15.227 -6.738 1 98.88 270 LEU A O 1
ATOM 2087 N N . PHE A 1 271 ? -9.5 -17.297 -7.195 1 98.75 271 PHE A N 1
ATOM 2088 C CA . PHE A 1 271 ? -9.352 -17.734 -5.809 1 98.75 271 PHE A CA 1
ATOM 2089 C C . PHE A 1 271 ? -7.906 -18.125 -5.516 1 98.75 271 PHE A C 1
ATOM 2091 O O . PHE A 1 271 ? -7.242 -18.75 -6.348 1 98.75 271 PHE A O 1
ATOM 2098 N N . GLY A 1 272 ? -7.414 -17.688 -4.418 1 98.75 272 GLY A N 1
ATOM 2099 C CA . GLY A 1 272 ? -6.133 -18.094 -3.854 1 98.75 272 GLY A CA 1
ATOM 2100 C C . GLY A 1 272 ? -6.148 -18.172 -2.338 1 98.75 272 GLY A C 1
ATOM 2101 O O . GLY A 1 272 ? -6.82 -17.375 -1.678 1 98.75 272 GLY A O 1
ATOM 2102 N N . SER A 1 273 ? -5.355 -19.078 -1.758 1 98.44 273 SER A N 1
ATOM 2103 C CA . SER A 1 273 ? -5.402 -19.266 -0.311 1 98.44 273 SER A CA 1
ATOM 2104 C C . SER A 1 273 ? -4.113 -18.781 0.348 1 98.44 273 SER A C 1
ATOM 2106 O O . SER A 1 273 ? -4.129 -18.328 1.498 1 98.44 273 SER A O 1
ATOM 2108 N N . ASP A 1 274 ? -2.979 -18.938 -0.294 1 98 274 ASP A N 1
ATOM 2109 C CA . ASP A 1 274 ? -1.645 -18.641 0.221 1 98 274 ASP A CA 1
ATOM 2110 C C . ASP A 1 274 ? -1.221 -19.688 1.261 1 98 274 ASP A C 1
ATOM 2112 O O . ASP A 1 274 ? -0.334 -19.422 2.076 1 98 274 ASP A O 1
ATOM 2116 N N . PHE A 1 275 ? -1.827 -20.828 1.24 1 97.94 275 PHE A N 1
ATOM 2117 C CA . PHE A 1 275 ? -1.376 -21.938 2.082 1 97.94 275 PHE A CA 1
ATOM 2118 C C . PHE A 1 275 ? 0.026 -22.391 1.683 1 97.94 275 PHE A C 1
ATOM 2120 O O . PHE A 1 275 ? 0.366 -22.391 0.498 1 97.94 275 PHE A O 1
ATOM 2127 N N . PRO A 1 276 ? 0.788 -22.734 2.695 1 97.12 276 PRO A N 1
ATOM 2128 C CA . PRO A 1 276 ? 0.61 -22.734 4.148 1 97.12 276 PRO A CA 1
ATOM 2129 C C . PRO A 1 276 ? 1.189 -21.5 4.82 1 97.12 276 PRO A C 1
ATOM 2131 O O . PRO A 1 276 ? 1.449 -21.5 6.027 1 97.12 276 PRO A O 1
ATOM 2134 N N . ASN A 1 277 ? 1.435 -20.484 4.074 1 93.56 277 ASN A N 1
ATOM 2135 C CA . ASN A 1 277 ? 2.201 -19.344 4.57 1 93.56 277 ASN A CA 1
ATOM 2136 C C . ASN A 1 277 ? 1.392 -18.516 5.555 1 93.56 277 ASN A C 1
ATOM 2138 O O . ASN A 1 277 ? 1.959 -17.797 6.391 1 93.56 277 ASN A O 1
ATOM 2142 N N . ALA A 1 278 ? 0.125 -18.531 5.477 1 90.06 278 ALA A N 1
ATOM 2143 C CA . ALA A 1 278 ? -0.72 -17.906 6.488 1 90.06 278 ALA A CA 1
ATOM 2144 C C . ALA A 1 278 ? -1.248 -18.938 7.477 1 90.06 278 ALA A C 1
ATOM 2146 O O . ALA A 1 278 ? -1.368 -20.125 7.145 1 90.06 278 ALA A O 1
ATOM 2147 N N . PRO A 1 279 ? -1.495 -18.484 8.703 1 90.38 279 PRO A N 1
ATOM 2148 C CA . PRO A 1 279 ? -2.094 -19.422 9.656 1 90.38 279 PRO A CA 1
ATOM 2149 C C . PRO A 1 279 ? -3.385 -20.047 9.133 1 90.38 279 PRO A C 1
ATOM 2151 O O . PRO A 1 279 ? -4.168 -19.375 8.453 1 90.38 279 PRO A O 1
ATOM 2154 N N . HIS A 1 280 ? -3.525 -21.297 9.539 1 94 280 HIS A N 1
ATOM 2155 C CA . HIS A 1 280 ? -4.668 -22.094 9.109 1 94 280 HIS A CA 1
ATOM 2156 C C . HIS A 1 280 ? -5.977 -21.344 9.336 1 94 280 HIS A C 1
ATOM 2158 O O . HIS A 1 280 ? -6.797 -21.234 8.43 1 94 280 HIS A O 1
ATOM 2164 N N . ASP A 1 281 ? -6.172 -20.766 10.508 1 94.69 281 ASP A N 1
ATOM 2165 C CA . ASP A 1 281 ? -7.41 -20.078 10.867 1 94.69 281 ASP A CA 1
ATOM 2166 C C . ASP A 1 281 ? -7.598 -18.812 10.031 1 94.69 281 ASP A C 1
ATOM 2168 O O . ASP A 1 281 ? -8.727 -18.453 9.695 1 94.69 281 ASP A O 1
ATOM 2172 N N . ALA A 1 282 ? -6.527 -18.156 9.727 1 95.69 282 ALA A N 1
ATOM 2173 C CA . ALA A 1 282 ? -6.609 -16.969 8.875 1 95.69 282 ALA A CA 1
ATOM 2174 C C . ALA A 1 282 ? -7.066 -17.328 7.465 1 95.69 282 ALA A C 1
ATOM 2176 O O . ALA A 1 282 ? -7.93 -16.672 6.895 1 95.69 282 ALA A O 1
ATOM 2177 N N . ILE A 1 283 ? -6.504 -18.406 6.926 1 97.38 283 ILE A N 1
ATOM 2178 C CA . ILE A 1 283 ? -6.859 -18.859 5.586 1 97.38 283 ILE A CA 1
ATOM 2179 C C . ILE A 1 283 ? -8.352 -19.172 5.527 1 97.38 283 ILE A C 1
ATOM 2181 O O . ILE A 1 283 ? -9.055 -18.719 4.609 1 97.38 283 ILE A O 1
ATOM 2185 N N . LEU A 1 284 ? -8.836 -19.859 6.496 1 97.25 284 LEU A N 1
ATOM 2186 C CA . LEU A 1 284 ? -10.25 -20.219 6.512 1 97.25 284 LEU A CA 1
ATOM 2187 C C . LEU A 1 284 ? -11.125 -18.984 6.691 1 97.25 284 LEU A C 1
ATOM 2189 O O . LEU A 1 284 ? -12.188 -18.891 6.074 1 97.25 284 LEU A O 1
ATOM 2193 N N . ARG A 1 285 ? -10.68 -18.062 7.512 1 96.19 285 ARG A N 1
ATOM 2194 C CA . ARG A 1 285 ? -11.445 -16.844 7.727 1 96.19 285 ARG A CA 1
ATOM 2195 C C . ARG A 1 285 ? -11.594 -16.047 6.43 1 96.19 285 ARG A C 1
ATOM 2197 O O . ARG A 1 285 ? -12.695 -15.633 6.074 1 96.19 285 ARG A O 1
ATOM 2204 N N . PHE A 1 286 ? -10.523 -15.852 5.719 1 97.81 286 PHE A N 1
ATOM 2205 C CA . PHE A 1 286 ? -10.57 -15.102 4.469 1 97.81 286 PHE A CA 1
ATOM 2206 C C . PHE A 1 286 ? -11.367 -15.859 3.414 1 97.81 286 PHE A C 1
ATOM 2208 O O . PHE A 1 286 ? -12.086 -15.25 2.617 1 97.81 286 PHE A O 1
ATOM 2215 N N . THR A 1 287 ? -11.234 -17.219 3.375 1 97.81 287 THR A N 1
ATOM 2216 C CA . THR A 1 287 ? -12.039 -18.031 2.469 1 97.81 287 THR A CA 1
ATOM 2217 C C . THR A 1 287 ? -13.523 -17.844 2.758 1 97.81 287 THR A C 1
ATOM 2219 O O . THR A 1 287 ? -14.32 -17.656 1.837 1 97.81 287 THR A O 1
ATOM 2222 N N . ASN A 1 288 ? -13.891 -17.781 4.051 1 96.38 288 ASN A N 1
ATOM 2223 C CA . ASN A 1 288 ? -15.273 -17.594 4.461 1 96.38 288 ASN A CA 1
ATOM 2224 C C . ASN A 1 288 ? -15.789 -16.203 4.105 1 96.38 288 ASN A C 1
ATOM 2226 O O . ASN A 1 288 ? -16.953 -16.047 3.723 1 96.38 288 ASN A O 1
ATOM 2230 N N . PHE A 1 289 ? -14.914 -15.219 4.242 1 96.19 289 PHE A N 1
ATOM 2231 C CA . PHE A 1 289 ? -15.281 -13.859 3.855 1 96.19 289 PHE A CA 1
ATOM 2232 C C . PHE A 1 289 ? -15.641 -13.797 2.377 1 96.19 289 PHE A C 1
ATOM 2234 O O . PHE A 1 289 ? -16.625 -13.164 1.999 1 96.19 289 PHE A O 1
ATOM 2241 N N . LEU A 1 290 ? -14.867 -14.477 1.57 1 97.62 290 LEU A N 1
ATOM 2242 C CA . LEU A 1 290 ? -15.125 -14.484 0.135 1 97.62 290 LEU A CA 1
ATOM 2243 C C . LEU A 1 290 ? -16.438 -15.188 -0.177 1 97.62 290 LEU A C 1
ATOM 2245 O O . LEU A 1 290 ? -17.25 -14.68 -0.966 1 97.62 290 LEU A O 1
ATOM 2249 N N . GLU A 1 291 ? -16.688 -16.312 0.458 1 96.75 291 GLU A N 1
ATOM 2250 C CA . GLU A 1 291 ? -17.906 -17.078 0.236 1 96.75 291 GLU A CA 1
ATOM 2251 C C . GLU A 1 291 ? -19.141 -16.297 0.666 1 96.75 291 GLU A C 1
ATOM 2253 O O . GLU A 1 291 ? -20.188 -16.391 0.04 1 96.75 291 GLU A O 1
ATOM 2258 N N . ALA A 1 292 ? -18.953 -15.477 1.688 1 96.25 292 ALA A N 1
ATOM 2259 C CA . ALA A 1 292 ? -20.094 -14.758 2.268 1 96.25 292 ALA A CA 1
ATOM 2260 C C . ALA A 1 292 ? -20.328 -13.438 1.536 1 96.25 292 ALA A C 1
ATOM 2262 O O . ALA A 1 292 ? -21.375 -12.82 1.696 1 96.25 292 ALA A O 1
ATOM 2263 N N . TYR A 1 293 ? -19.312 -13.023 0.821 1 96.88 293 TYR A N 1
ATOM 2264 C CA . TYR A 1 293 ? -19.422 -11.742 0.132 1 96.88 293 TYR A CA 1
ATOM 2265 C C . TYR A 1 293 ? -20.484 -11.812 -0.965 1 96.88 293 TYR A C 1
ATOM 2267 O O . TYR A 1 293 ? -20.484 -12.742 -1.773 1 96.88 293 TYR A O 1
ATOM 2275 N N . GLU A 1 294 ? -21.406 -10.891 -1.009 1 96.19 294 GLU A N 1
ATOM 2276 C CA . GLU A 1 294 ? -22.5 -10.906 -1.967 1 96.19 294 GLU A CA 1
ATOM 2277 C C . GLU A 1 294 ? -22.031 -10.523 -3.365 1 96.19 294 GLU A C 1
ATOM 2279 O O . GLU A 1 294 ? -21.609 -9.391 -3.598 1 96.19 294 GLU A O 1
ATOM 2284 N N . LEU A 1 295 ? -22.047 -11.453 -4.238 1 96.31 295 LEU A N 1
ATOM 2285 C CA . LEU A 1 295 ? -21.719 -11.32 -5.652 1 96.31 295 LEU A CA 1
ATOM 2286 C C . LEU A 1 295 ? -22.766 -12.008 -6.52 1 96.31 295 LEU A C 1
ATOM 2288 O O . LEU A 1 295 ? -23.406 -12.961 -6.082 1 96.31 295 LEU A O 1
ATOM 2292 N N . PRO A 1 296 ? -22.969 -11.438 -7.758 1 96.69 296 PRO A N 1
ATOM 2293 C CA . PRO A 1 296 ? -23.766 -12.242 -8.695 1 96.69 296 PRO A CA 1
ATOM 2294 C C . PRO A 1 296 ? -23.234 -13.664 -8.844 1 96.69 296 PRO A C 1
ATOM 2296 O O . PRO A 1 296 ? -22.016 -13.883 -8.82 1 96.69 296 PRO A O 1
ATOM 2299 N N . GLU A 1 297 ? -24.125 -14.562 -9.047 1 96.31 297 GLU A N 1
ATOM 2300 C CA . GLU A 1 297 ? -23.781 -15.977 -9.102 1 96.31 297 GLU A CA 1
ATOM 2301 C C . GLU A 1 297 ? -22.719 -16.25 -10.164 1 96.31 297 GLU A C 1
ATOM 2303 O O . GLU A 1 297 ? -21.797 -17.016 -9.938 1 96.31 297 GLU A O 1
ATOM 2308 N N . GLU A 1 298 ? -22.891 -15.625 -11.242 1 96.69 298 GLU A N 1
ATOM 2309 C CA . GLU A 1 298 ? -21.953 -15.828 -12.336 1 96.69 298 GLU A CA 1
ATOM 2310 C C . GLU A 1 298 ? -20.547 -15.367 -11.945 1 96.69 298 GLU A C 1
ATOM 2312 O O . GLU A 1 298 ? -19.562 -16.016 -12.281 1 96.69 298 GLU A O 1
ATOM 2317 N N . THR A 1 299 ? -20.453 -14.234 -11.258 1 97.5 299 THR A N 1
ATOM 2318 C CA . THR A 1 299 ? -19.172 -13.719 -10.797 1 97.5 299 THR A CA 1
ATOM 2319 C C . THR A 1 299 ? -18.531 -14.656 -9.766 1 97.5 299 THR A C 1
ATOM 2321 O O . THR A 1 299 ? -17.328 -14.898 -9.797 1 97.5 299 THR A O 1
ATOM 2324 N N . LYS A 1 300 ? -19.359 -15.172 -8.922 1 97.06 300 LYS A N 1
ATOM 2325 C CA . LYS A 1 300 ? -18.875 -16.125 -7.922 1 97.06 300 LYS A CA 1
ATOM 2326 C C . LYS A 1 300 ? -18.297 -17.359 -8.586 1 97.06 300 LYS A C 1
ATOM 2328 O O . LYS A 1 300 ? -17.234 -17.844 -8.18 1 97.06 300 LYS A O 1
ATOM 2333 N N . ARG A 1 301 ? -18.969 -17.844 -9.547 1 97 301 ARG A N 1
ATOM 2334 C CA . ARG A 1 301 ? -18.516 -19.016 -10.281 1 97 301 ARG A CA 1
ATOM 2335 C C . ARG A 1 301 ? -17.188 -18.734 -10.984 1 97 301 ARG A C 1
ATOM 2337 O O . ARG A 1 301 ? -16.297 -19.594 -11.016 1 97 301 ARG A O 1
ATOM 2344 N N . GLN A 1 302 ? -17.078 -17.5 -11.516 1 97.62 302 GLN A N 1
ATOM 2345 C CA . GLN A 1 302 ? -15.836 -17.109 -12.164 1 97.62 302 GLN A CA 1
ATOM 2346 C C . GLN A 1 302 ? -14.688 -17.062 -11.164 1 97.62 302 GLN A C 1
ATOM 2348 O O . GLN A 1 302 ? -13.594 -17.562 -11.453 1 97.62 302 GLN A O 1
ATOM 2353 N N . VAL A 1 303 ? -14.93 -16.562 -10.023 1 98.56 303 VAL A N 1
ATOM 2354 C CA . VAL A 1 303 ? -13.898 -16.422 -9 1 98.56 303 VAL A CA 1
ATOM 2355 C C . VAL A 1 303 ? -13.477 -17.812 -8.492 1 98.56 303 VAL A C 1
ATOM 2357 O O . VAL A 1 303 ? -12.289 -18.094 -8.344 1 98.56 303 VAL A O 1
ATOM 2360 N N . ASP A 1 304 ? -14.477 -18.656 -8.336 1 97.88 304 ASP A N 1
ATOM 2361 C CA . ASP A 1 304 ? -14.219 -19.969 -7.75 1 97.88 304 ASP A CA 1
ATOM 2362 C C . ASP A 1 304 ? -13.398 -20.844 -8.688 1 97.88 304 ASP A C 1
ATOM 2364 O O . ASP A 1 304 ? -12.477 -21.531 -8.258 1 97.88 304 ASP A O 1
ATOM 2368 N N . SER A 1 305 ? -13.82 -20.812 -10.008 1 97.5 305 SER A N 1
ATOM 2369 C CA . SER A 1 305 ? -13.109 -21.75 -10.875 1 97.5 305 SER A CA 1
ATOM 2370 C C . SER A 1 305 ? -13.148 -21.281 -12.328 1 97.5 305 SER A C 1
ATOM 2372 O O . SER A 1 305 ? -12.266 -21.625 -13.117 1 97.5 305 SER A O 1
ATOM 2374 N N . GLY A 1 306 ? -14.172 -20.531 -12.719 1 97.31 306 GLY A N 1
ATOM 2375 C CA . GLY A 1 306 ? -14.367 -20.203 -14.125 1 97.31 306 GLY A CA 1
ATOM 2376 C C . GLY A 1 306 ? -13.188 -19.469 -14.734 1 97.31 306 GLY A C 1
ATOM 2377 O O . GLY A 1 306 ? -12.711 -19.844 -15.812 1 97.31 306 GLY A O 1
ATOM 2378 N N . ALA A 1 307 ? -12.742 -18.422 -14.078 1 98.31 307 ALA A N 1
ATOM 2379 C CA . ALA A 1 307 ? -11.617 -17.641 -14.586 1 98.31 307 ALA A CA 1
ATOM 2380 C C . ALA A 1 307 ? -10.352 -18.5 -14.68 1 98.31 307 ALA A C 1
ATOM 2382 O O . ALA A 1 307 ? -9.602 -18.391 -15.656 1 98.31 307 ALA A O 1
ATOM 2383 N N . ALA A 1 308 ? -10.148 -19.312 -13.711 1 98.56 308 ALA A N 1
ATOM 2384 C CA . ALA A 1 308 ? -8.992 -20.188 -13.719 1 98.56 308 ALA A CA 1
ATOM 2385 C C . ALA A 1 308 ? -9.078 -21.203 -14.867 1 98.56 308 ALA A C 1
ATOM 2387 O O . ALA A 1 308 ? -8.062 -21.516 -15.492 1 98.56 308 ALA A O 1
ATOM 2388 N N . LEU A 1 309 ? -10.266 -21.719 -15.133 1 97.19 309 LEU A N 1
ATOM 2389 C CA . LEU A 1 309 ? -10.445 -22.688 -16.203 1 97.19 309 LEU A CA 1
ATOM 2390 C C . LEU A 1 309 ? -10.133 -22.078 -17.562 1 97.19 309 LEU A C 1
ATOM 2392 O O . LEU A 1 309 ? -9.703 -22.766 -18.484 1 97.19 309 LEU A O 1
ATOM 2396 N N . GLU A 1 310 ? -10.305 -20.781 -17.672 1 97.06 310 GLU A N 1
ATOM 2397 C CA . GLU A 1 310 ? -9.914 -20.094 -18.891 1 97.06 310 GLU A CA 1
ATOM 2398 C C . GLU A 1 310 ? -8.398 -19.969 -19 1 97.06 310 GLU A C 1
ATOM 2400 O O . GLU A 1 310 ? -7.84 -20.047 -20.109 1 97.06 310 GLU A O 1
ATOM 2405 N N . LEU A 1 311 ? -7.723 -19.828 -17.891 1 97.94 311 LEU A N 1
ATOM 2406 C CA . LEU A 1 311 ? -6.27 -19.703 -17.875 1 97.94 311 LEU A CA 1
ATOM 2407 C C . LEU A 1 311 ? -5.605 -21.062 -18.062 1 97.94 311 LEU A C 1
ATOM 2409 O O . LEU A 1 311 ? -4.5 -21.141 -18.609 1 97.94 311 LEU A O 1
ATOM 2413 N N . PHE A 1 312 ? -6.289 -22.094 -17.547 1 97.19 312 PHE A N 1
ATOM 2414 C CA . PHE A 1 312 ? -5.738 -23.438 -17.578 1 97.19 312 PHE A CA 1
ATOM 2415 C C . PHE A 1 312 ? -6.699 -24.406 -18.266 1 97.19 312 PHE A C 1
ATOM 2417 O O . PHE A 1 312 ? -7.297 -25.266 -17.625 1 97.19 312 PHE A O 1
ATOM 2424 N N . PRO A 1 313 ? -6.723 -24.453 -19.531 1 92.94 313 PRO A N 1
ATOM 2425 C CA . PRO A 1 313 ? -7.719 -25.219 -20.281 1 92.94 313 PRO A CA 1
ATOM 2426 C C . PRO A 1 313 ? -7.598 -26.719 -20.047 1 92.94 313 PRO A C 1
ATOM 2428 O O . PRO A 1 313 ? -8.578 -27.453 -20.203 1 92.94 313 PRO A O 1
ATOM 2431 N N . ARG A 1 314 ? -6.441 -27.188 -19.703 1 93.06 314 ARG A N 1
ATOM 2432 C CA . ARG A 1 314 ? -6.27 -28.609 -19.469 1 93.06 314 ARG A CA 1
ATOM 2433 C C . ARG A 1 314 ? -7.164 -29.094 -18.328 1 93.06 314 ARG A C 1
ATOM 2435 O O . ARG A 1 314 ? -7.449 -30.281 -18.203 1 93.06 314 ARG A O 1
ATOM 2442 N N . LEU A 1 315 ? -7.645 -28.172 -17.5 1 93.75 315 LEU A N 1
ATOM 2443 C CA . LEU A 1 315 ? -8.453 -28.516 -16.344 1 93.75 315 LEU A CA 1
ATOM 2444 C C . LEU A 1 315 ? -9.938 -28.578 -16.719 1 93.75 315 LEU A C 1
ATOM 2446 O O . LEU A 1 315 ? -10.766 -29.016 -15.906 1 93.75 315 LEU A O 1
ATOM 2450 N N . LYS A 1 316 ? -10.438 -28 -17.859 1 86.25 316 LYS A N 1
ATOM 2451 C CA . LYS A 1 316 ? -11.836 -28.031 -18.297 1 86.25 316 LYS A CA 1
ATOM 2452 C C . LYS A 1 316 ? -12.305 -29.469 -18.484 1 86.25 316 LYS A C 1
ATOM 2454 O O . LYS A 1 316 ? -13.461 -29.797 -18.203 1 86.25 316 LYS A O 1
ATOM 2459 N N . GLY A 1 317 ? -11.594 -30.328 -19.078 1 67.44 317 GLY A N 1
ATOM 2460 C CA . GLY A 1 317 ? -11.969 -31.703 -19.359 1 67.44 317 GLY A CA 1
ATOM 2461 C C . GLY A 1 317 ? -12.219 -32.5 -18.094 1 67.44 317 GLY A C 1
ATOM 2462 O O . GLY A 1 317 ? -12.992 -33.469 -18.109 1 67.44 317 GLY A O 1
ATOM 2463 N N . ILE A 1 318 ? -11.758 -32.094 -17.016 1 55.25 318 ILE A N 1
ATOM 2464 C CA . ILE A 1 318 ? -11.773 -32.875 -15.781 1 55.25 318 ILE A CA 1
ATOM 2465 C C . ILE A 1 318 ? -13.047 -32.562 -14.992 1 55.25 318 ILE A C 1
ATOM 2467 O O . ILE A 1 318 ? -13.641 -33.469 -14.391 1 55.25 318 ILE A O 1
ATOM 2471 N N . LEU A 1 319 ? -13.508 -31.312 -14.922 1 53.53 319 LEU A N 1
ATOM 2472 C CA . LEU A 1 319 ? -14.68 -30.953 -14.133 1 53.53 319 LEU A CA 1
ATOM 2473 C C . LEU A 1 319 ? -15.953 -31.5 -14.766 1 53.53 319 LEU A C 1
ATOM 2475 O O . LEU A 1 319 ? -16.922 -31.812 -14.062 1 53.53 319 LEU A O 1
ATOM 2479 N N . ASP A 1 320 ? -15.992 -31.562 -16.078 1 46.44 320 ASP A N 1
ATOM 2480 C CA . ASP A 1 320 ? -17.125 -32.188 -16.734 1 46.44 320 ASP A CA 1
ATOM 2481 C C . ASP A 1 320 ? -17.203 -33.688 -16.375 1 46.44 320 ASP A C 1
ATOM 2483 O O . ASP A 1 320 ? -18.297 -34.25 -16.281 1 46.44 320 ASP A O 1
ATOM 2487 N N . LYS A 1 321 ? -16.156 -34.375 -16.125 1 44.19 321 LYS A N 1
ATOM 2488 C CA . LYS A 1 321 ? -16.219 -35.781 -15.781 1 44.19 321 LYS A CA 1
ATOM 2489 C C . LYS A 1 321 ? -16.609 -35.969 -14.32 1 44.19 321 LYS A C 1
ATOM 2491 O O . LYS A 1 321 ? -17.016 -37.062 -13.914 1 44.19 321 LYS A O 1
ATOM 2496 N N . ALA A 1 322 ? -16.359 -35.062 -13.469 1 40.41 322 ALA A N 1
ATOM 2497 C CA . ALA A 1 322 ? -16.766 -35.188 -12.07 1 40.41 322 ALA A CA 1
ATOM 2498 C C . ALA A 1 322 ? -18.266 -35 -11.922 1 40.41 322 ALA A C 1
ATOM 2500 O O . ALA A 1 322 ? -18.844 -35.281 -10.867 1 40.41 322 ALA A O 1
ATOM 2501 N N . LYS A 1 323 ? -18.906 -34.344 -12.82 1 47.19 323 LYS A N 1
ATOM 2502 C CA . LYS A 1 323 ? -20.359 -34.188 -12.773 1 47.19 323 LYS A CA 1
ATOM 2503 C C . LYS A 1 323 ? -21.031 -35.438 -13.367 1 47.19 323 LYS A C 1
ATOM 2505 O O . LYS A 1 323 ? -22.266 -35.469 -13.484 1 47.19 323 LYS A O 1
ATOM 2510 N N . LEU A 1 324 ? -20.281 -36.125 -13.953 1 31.09 324 LEU A N 1
ATOM 2511 C CA . LEU A 1 324 ? -20.844 -37.375 -14.484 1 31.09 324 LEU A CA 1
ATOM 2512 C C . LEU A 1 324 ? -20.656 -38.5 -13.492 1 31.09 324 LEU A C 1
ATOM 2514 O O . LEU A 1 324 ? -19.594 -38.625 -12.883 1 31.09 324 LEU A O 1
ATOM 2518 N N . MET B 1 1 ? -20.922 23.078 -2.395 1 72.94 1 MET B N 1
ATOM 2519 C CA . MET B 1 1 ? -20.875 23.422 -0.979 1 72.94 1 MET B CA 1
ATOM 2520 C C . MET B 1 1 ? -19.469 23.859 -0.588 1 72.94 1 MET B C 1
ATOM 2522 O O . MET B 1 1 ? -18.484 23.438 -1.205 1 72.94 1 MET B O 1
ATOM 2526 N N . ALA B 1 2 ? -19.391 24.766 0.365 1 90.69 2 ALA B N 1
ATOM 2527 C CA . ALA B 1 2 ? -18.109 25.281 0.854 1 90.69 2 ALA B CA 1
ATOM 2528 C C . ALA B 1 2 ? -17.281 24.188 1.507 1 90.69 2 ALA B C 1
ATOM 2530 O O . ALA B 1 2 ? -17.812 23.359 2.248 1 90.69 2 ALA B O 1
ATOM 2531 N N . LYS B 1 3 ? -16.031 24.109 1.122 1 97.81 3 LYS B N 1
ATOM 2532 C CA . LYS B 1 3 ? -15.164 23.047 1.625 1 97.81 3 LYS B CA 1
ATOM 2533 C C . LYS B 1 3 ? -14.109 23.609 2.576 1 97.81 3 LYS B C 1
ATOM 2535 O O . LYS B 1 3 ? -13.734 24.781 2.469 1 97.81 3 LYS B O 1
ATOM 2540 N N . ILE B 1 4 ? -13.758 22.844 3.523 1 98.5 4 ILE B N 1
ATOM 2541 C CA . ILE B 1 4 ? -12.57 23.078 4.336 1 98.5 4 ILE B CA 1
ATOM 2542 C C . ILE B 1 4 ? -11.461 22.094 3.932 1 98.5 4 ILE B C 1
ATOM 2544 O O . ILE B 1 4 ? -11.641 20.891 4 1 98.5 4 ILE B O 1
ATOM 2548 N N . ASP B 1 5 ? -10.367 22.578 3.434 1 98.81 5 ASP B N 1
ATOM 2549 C CA . ASP B 1 5 ? -9.242 21.797 2.957 1 98.81 5 ASP B CA 1
ATOM 2550 C C . ASP B 1 5 ? -8.227 21.562 4.074 1 98.81 5 ASP B C 1
ATOM 2552 O O . ASP B 1 5 ? -7.457 22.453 4.422 1 98.81 5 ASP B O 1
ATOM 2556 N N . VAL B 1 6 ? -8.148 20.297 4.582 1 98.88 6 VAL B N 1
ATOM 2557 C CA . VAL B 1 6 ? -7.324 20.031 5.754 1 98.88 6 VAL B CA 1
ATOM 2558 C C . VAL B 1 6 ? -5.949 19.547 5.316 1 98.88 6 VAL B C 1
ATOM 2560 O O . VAL B 1 6 ? -5.078 19.281 6.152 1 98.88 6 VAL B O 1
ATOM 2563 N N . HIS B 1 7 ? -5.727 19.281 4.074 1 98.88 7 HIS B N 1
ATOM 2564 C CA . HIS B 1 7 ? -4.457 18.859 3.49 1 98.88 7 HIS B CA 1
ATOM 2565 C C . HIS B 1 7 ? -4.043 19.781 2.346 1 98.88 7 HIS B C 1
ATOM 2567 O O . HIS B 1 7 ? -4.246 19.453 1.175 1 98.88 7 HIS B O 1
ATOM 2573 N N . HIS B 1 8 ? -3.428 20.828 2.701 1 98.69 8 HIS B N 1
ATOM 2574 C CA . HIS B 1 8 ? -3.008 21.938 1.852 1 98.69 8 HIS B CA 1
ATOM 2575 C C . HIS B 1 8 ? -1.667 22.516 2.303 1 98.69 8 HIS B C 1
ATOM 2577 O O . HIS B 1 8 ? -1.47 22.781 3.49 1 98.69 8 HIS B O 1
ATOM 2583 N N . HIS B 1 9 ? -0.776 22.594 1.366 1 98.62 9 HIS B N 1
ATOM 2584 C CA . HIS B 1 9 ? 0.569 22.969 1.779 1 98.62 9 HIS B CA 1
ATOM 2585 C C . HIS B 1 9 ? 0.898 24.391 1.325 1 98.62 9 HIS B C 1
ATOM 2587 O O . HIS B 1 9 ? 0.214 24.953 0.462 1 98.62 9 HIS B O 1
ATOM 2593 N N . PHE B 1 10 ? 1.84 24.969 1.97 1 98.12 10 PHE B N 1
ATOM 2594 C CA . PHE B 1 10 ? 2.455 26.219 1.559 1 98.12 10 PHE B CA 1
ATOM 2595 C C . PHE B 1 10 ? 3.971 26.156 1.688 1 98.12 10 PHE B C 1
ATOM 2597 O O . PHE B 1 10 ? 4.5 25.281 2.375 1 98.12 10 PHE B O 1
ATOM 2604 N N . TYR B 1 11 ? 4.621 26.984 0.94 1 97.56 11 TYR B N 1
ATOM 2605 C CA . TYR B 1 11 ? 6.078 27.047 0.939 1 97.56 11 TYR B CA 1
ATOM 2606 C C . TYR B 1 11 ? 6.57 28.422 1.366 1 97.56 11 TYR B C 1
ATOM 2608 O O . TYR B 1 11 ? 6.906 29.25 0.523 1 97.56 11 TYR B O 1
ATOM 2616 N N . PRO B 1 12 ? 6.652 28.625 2.705 1 97.5 12 PRO B N 1
ATOM 2617 C CA . PRO B 1 12 ? 7.223 29.906 3.119 1 97.5 12 PRO B CA 1
ATOM 2618 C C . PRO B 1 12 ? 8.68 30.078 2.689 1 97.5 12 PRO B C 1
ATOM 2620 O O . PRO B 1 12 ? 9.383 29.078 2.492 1 97.5 12 PRO B O 1
ATOM 2623 N N . PRO B 1 13 ? 9.125 31.328 2.562 1 96.5 13 PRO B N 1
ATOM 2624 C CA . PRO B 1 13 ? 10.469 31.578 2.033 1 96.5 13 PRO B CA 1
ATOM 2625 C C . PRO B 1 13 ? 11.555 30.812 2.775 1 96.5 13 PRO B C 1
ATOM 2627 O O . PRO B 1 13 ? 12.453 30.25 2.146 1 96.5 13 PRO B O 1
ATOM 2630 N N . ALA B 1 14 ? 11.461 30.719 4.059 1 97.75 14 ALA B N 1
ATOM 2631 C CA . ALA B 1 14 ? 12.477 30.031 4.848 1 97.75 14 ALA B CA 1
ATOM 2632 C C . ALA B 1 14 ? 12.555 28.547 4.469 1 97.75 14 ALA B C 1
ATOM 2634 O O . ALA B 1 14 ? 13.648 27.984 4.391 1 97.75 14 ALA B O 1
ATOM 2635 N N . MET B 1 15 ? 11.445 27.938 4.27 1 97.62 15 MET B N 1
ATOM 2636 C CA . MET B 1 15 ? 11.414 26.531 3.895 1 97.62 15 MET B CA 1
ATOM 2637 C C . MET B 1 15 ? 11.977 26.312 2.49 1 97.62 15 MET B C 1
ATOM 2639 O O . MET B 1 15 ? 12.727 25.375 2.25 1 97.62 15 MET B O 1
ATOM 2643 N N . ARG B 1 16 ? 11.617 27.188 1.578 1 96.75 16 ARG B N 1
ATOM 2644 C CA . ARG B 1 16 ? 12.148 27.109 0.221 1 96.75 16 ARG B CA 1
ATOM 2645 C C . ARG B 1 16 ? 13.672 27.219 0.223 1 96.75 16 ARG B C 1
ATOM 2647 O O . ARG B 1 16 ? 14.352 26.438 -0.459 1 96.75 16 ARG B O 1
ATOM 2654 N N . GLN B 1 17 ? 14.156 28.156 0.974 1 97.06 17 GLN B N 1
ATOM 2655 C CA . GLN B 1 17 ? 15.602 28.344 1.074 1 97.06 17 GLN B CA 1
ATOM 2656 C C . GLN B 1 17 ? 16.281 27.109 1.659 1 97.06 17 GLN B C 1
ATOM 2658 O O . GLN B 1 17 ? 17.359 26.719 1.211 1 97.06 17 GLN B O 1
ATOM 2663 N N . ALA B 1 18 ? 15.656 26.562 2.658 1 97.5 18 ALA B N 1
ATOM 2664 C CA . ALA B 1 18 ? 16.203 25.359 3.273 1 97.5 18 ALA B CA 1
ATOM 2665 C C . ALA B 1 18 ? 16.266 24.219 2.273 1 97.5 18 ALA B C 1
ATOM 2667 O O . ALA B 1 18 ? 17.25 23.484 2.221 1 97.5 18 ALA B O 1
ATOM 2668 N N . LEU B 1 19 ? 15.219 24.047 1.493 1 96.25 19 LEU B N 1
ATOM 2669 C CA . LEU B 1 19 ? 15.172 23 0.467 1 96.25 19 LEU B CA 1
ATOM 2670 C C . LEU B 1 19 ? 16.25 23.234 -0.58 1 96.25 19 LEU B C 1
ATOM 2672 O O . LEU B 1 19 ? 16.922 22.281 -1.002 1 96.25 19 LEU B O 1
ATOM 2676 N N . ASP B 1 20 ? 16.438 24.484 -0.914 1 95.31 20 ASP B N 1
ATOM 2677 C CA . ASP B 1 20 ? 17.469 24.828 -1.882 1 95.31 20 ASP B CA 1
ATOM 2678 C C . ASP B 1 20 ? 18.859 24.469 -1.35 1 95.31 20 ASP B C 1
ATOM 2680 O O . ASP B 1 20 ? 19.672 23.891 -2.068 1 95.31 20 ASP B O 1
ATOM 2684 N N . ARG B 1 21 ? 19.062 24.828 -0.103 1 95.56 21 ARG B N 1
ATOM 2685 C CA . ARG B 1 21 ? 20.359 24.547 0.522 1 95.56 21 ARG B CA 1
ATOM 2686 C C . ARG B 1 21 ? 20.625 23.047 0.576 1 95.56 21 ARG B C 1
ATOM 2688 O O . ARG B 1 21 ? 21.781 22.609 0.478 1 95.56 21 ARG B O 1
ATOM 2695 N N . ALA B 1 22 ? 19.531 22.312 0.676 1 94.38 22 ALA B N 1
ATOM 2696 C CA . ALA B 1 22 ? 19.672 20.859 0.81 1 94.38 22 ALA B CA 1
ATOM 2697 C C . ALA B 1 22 ? 19.797 20.203 -0.556 1 94.38 22 ALA B C 1
ATOM 2699 O O . ALA B 1 22 ? 20.031 18.984 -0.643 1 94.38 22 ALA B O 1
ATOM 2700 N N . GLY B 1 23 ? 19.688 20.859 -1.579 1 94 23 GLY B N 1
ATOM 2701 C CA . GLY B 1 23 ? 19.812 20.297 -2.914 1 94 23 GLY B CA 1
ATOM 2702 C C . GLY B 1 23 ? 18.5 19.766 -3.471 1 94 23 GLY B C 1
ATOM 2703 O O . GLY B 1 23 ? 18.5 19 -4.43 1 94 23 GLY B O 1
ATOM 2704 N N . GLY B 1 24 ? 17.406 20.109 -2.803 1 91.56 24 GLY B N 1
ATOM 2705 C CA . GLY B 1 24 ? 16.094 19.688 -3.27 1 91.56 24 GLY B CA 1
ATOM 2706 C C . GLY B 1 24 ? 15.438 18.672 -2.354 1 91.56 24 GLY B C 1
ATOM 2707 O O . GLY B 1 24 ? 15.906 18.422 -1.242 1 91.56 24 GLY B O 1
ATOM 2708 N N . ASP B 1 25 ? 14.281 18.188 -2.791 1 89.38 25 ASP B N 1
ATOM 2709 C CA . ASP B 1 25 ? 13.516 17.188 -2.055 1 89.38 25 ASP B CA 1
ATOM 2710 C C . ASP B 1 25 ? 14.125 15.805 -2.211 1 89.38 25 ASP B C 1
ATOM 2712 O O . ASP B 1 25 ? 14.234 15.289 -3.326 1 89.38 25 ASP B O 1
ATOM 2716 N N . PRO B 1 26 ? 14.461 15.133 -1.163 1 88.62 26 PRO B N 1
ATOM 2717 C CA . PRO B 1 26 ? 15.125 13.828 -1.235 1 88.62 26 PRO B CA 1
ATOM 2718 C C . PRO B 1 26 ? 14.234 12.742 -1.835 1 88.62 26 PRO B C 1
ATOM 2720 O O . PRO B 1 26 ? 14.727 11.695 -2.252 1 88.62 26 PRO B O 1
ATOM 2723 N N . SER B 1 27 ? 12.969 12.906 -1.877 1 88.12 27 SER B N 1
ATOM 2724 C CA . SER B 1 27 ? 12.023 11.922 -2.396 1 88.12 27 SER B CA 1
ATOM 2725 C C . SER B 1 27 ? 12.062 11.867 -3.92 1 88.12 27 SER B C 1
ATOM 2727 O O . SER B 1 27 ? 11.484 10.969 -4.531 1 88.12 27 SER B O 1
ATOM 2729 N N . GLY B 1 28 ? 12.734 12.805 -4.598 1 84.94 28 GLY B N 1
ATOM 2730 C CA . GLY B 1 28 ? 12.773 12.922 -6.047 1 84.94 28 GLY B CA 1
ATOM 2731 C C . GLY B 1 28 ? 11.68 13.805 -6.613 1 84.94 28 GLY B C 1
ATOM 2732 O O . GLY B 1 28 ? 11.602 14.008 -7.824 1 84.94 28 GLY B O 1
ATOM 2733 N N . TRP B 1 29 ? 10.898 14.359 -5.766 1 86.88 29 TRP B N 1
ATOM 2734 C CA . TRP B 1 29 ? 9.805 15.219 -6.207 1 86.88 29 TRP B CA 1
ATOM 2735 C C . TRP B 1 29 ? 10.305 16.625 -6.512 1 86.88 29 TRP B C 1
ATOM 2737 O O . TRP B 1 29 ? 11.375 17.031 -6.039 1 86.88 29 TRP B O 1
ATOM 2747 N N . TYR B 1 30 ? 9.617 17.312 -7.27 1 85.69 30 TYR B N 1
ATOM 2748 C CA . TYR B 1 30 ? 9.961 18.703 -7.555 1 85.69 30 TYR B CA 1
ATOM 2749 C C . TYR B 1 30 ? 9.375 19.625 -6.5 1 85.69 30 TYR B C 1
ATOM 2751 O O . TYR B 1 30 ? 8.547 19.219 -5.688 1 85.69 30 TYR B O 1
ATOM 2759 N N . ILE B 1 31 ? 9.852 20.828 -6.453 1 90.38 31 ILE B N 1
ATOM 2760 C CA . ILE B 1 31 ? 9.344 21.859 -5.543 1 90.38 31 ILE B CA 1
ATOM 2761 C C . ILE B 1 31 ? 8.422 22.812 -6.301 1 90.38 31 ILE B C 1
ATOM 2763 O O . ILE B 1 31 ? 8.883 23.656 -7.066 1 90.38 31 ILE B O 1
ATOM 2767 N N . PRO B 1 32 ? 7.188 22.734 -6.023 1 92.69 32 PRO B N 1
ATOM 2768 C CA . PRO B 1 32 ? 6.258 23.562 -6.785 1 92.69 32 PRO B CA 1
ATOM 2769 C C . PRO B 1 32 ? 6.289 25.031 -6.355 1 92.69 32 PRO B C 1
ATOM 2771 O O . PRO B 1 32 ? 6.652 25.328 -5.215 1 92.69 32 PRO B O 1
ATOM 2774 N N . PRO B 1 33 ? 5.941 25.859 -7.309 1 93.31 33 PRO B N 1
ATOM 2775 C CA . PRO B 1 33 ? 5.762 27.25 -6.887 1 93.31 33 PRO B CA 1
ATOM 2776 C C . PRO B 1 33 ? 4.566 27.438 -5.957 1 93.31 33 PRO B C 1
ATOM 2778 O O . PRO B 1 33 ? 3.568 26.719 -6.078 1 93.31 33 PRO B O 1
ATOM 2781 N N . TRP B 1 34 ? 4.707 28.422 -5.082 1 97 34 TRP B N 1
ATOM 2782 C CA . TRP B 1 34 ? 3.594 28.766 -4.203 1 97 34 TRP B CA 1
ATOM 2783 C C . TRP B 1 34 ? 3.58 30.266 -3.914 1 97 34 TRP B C 1
ATOM 2785 O O . TRP B 1 34 ? 4.617 30.859 -3.604 1 97 34 TRP B O 1
ATOM 2795 N N . THR B 1 35 ? 2.504 30.891 -4.121 1 96.88 35 THR B N 1
ATOM 2796 C CA . THR B 1 35 ? 2.174 32.25 -3.688 1 96.88 35 THR B CA 1
ATOM 2797 C C . THR B 1 35 ? 0.751 32.312 -3.137 1 96.88 35 THR B C 1
ATOM 2799 O O . THR B 1 35 ? -0.062 31.406 -3.406 1 96.88 35 THR B O 1
ATOM 2802 N N . LEU B 1 36 ? 0.527 33.281 -2.285 1 97.31 36 LEU B N 1
ATOM 2803 C CA . LEU B 1 36 ? -0.826 33.438 -1.768 1 97.31 36 LEU B CA 1
ATOM 2804 C C . LEU B 1 36 ? -1.827 33.594 -2.906 1 97.31 36 LEU B C 1
ATOM 2806 O O . LEU B 1 36 ? -2.963 33.125 -2.809 1 97.31 36 LEU B O 1
ATOM 2810 N N . GLU B 1 37 ? -1.407 34.219 -4.012 1 97.19 37 GLU B N 1
ATOM 2811 C CA . GLU B 1 37 ? -2.275 34.406 -5.172 1 97.19 37 GLU B CA 1
ATOM 2812 C C . GLU B 1 37 ? -2.621 33.094 -5.828 1 97.19 37 GLU B C 1
ATOM 2814 O O . GLU B 1 37 ? -3.783 32.812 -6.145 1 97.19 37 GLU B O 1
ATOM 2819 N N . LEU B 1 38 ? -1.608 32.25 -6.055 1 97.19 38 LEU B N 1
ATOM 2820 C CA . LEU B 1 38 ? -1.838 30.906 -6.617 1 97.19 38 LEU B CA 1
ATOM 2821 C C . LEU B 1 38 ? -2.746 30.094 -5.711 1 97.19 38 LEU B C 1
ATOM 2823 O O . LEU B 1 38 ? -3.631 29.375 -6.191 1 97.19 38 LEU B O 1
ATOM 2827 N N . ASP B 1 39 ? -2.445 30.25 -4.477 1 97.69 39 ASP B N 1
ATOM 2828 C CA . ASP B 1 39 ? -3.215 29.547 -3.449 1 97.69 39 ASP B CA 1
ATOM 2829 C C . ASP B 1 39 ? -4.688 29.953 -3.498 1 97.69 39 ASP B C 1
ATOM 2831 O O . ASP B 1 39 ? -5.57 29.094 -3.557 1 97.69 39 ASP B O 1
ATOM 2835 N N . GLN B 1 40 ? -5 31.219 -3.521 1 97.31 40 GLN B N 1
ATOM 2836 C CA . GLN B 1 40 ? -6.363 31.734 -3.535 1 97.31 40 GLN B CA 1
ATOM 2837 C C . GLN B 1 40 ? -7.07 31.391 -4.84 1 97.31 40 GLN B C 1
ATOM 2839 O O . GLN B 1 40 ? -8.273 31.125 -4.848 1 97.31 40 GLN B O 1
ATOM 2844 N N . ASP B 1 41 ? -6.32 31.344 -5.895 1 97.31 41 ASP B N 1
ATOM 2845 C CA . ASP B 1 41 ? -6.898 31.016 -7.191 1 97.31 41 ASP B CA 1
ATOM 2846 C C . ASP B 1 41 ? -7.426 29.578 -7.199 1 97.31 41 ASP B C 1
ATOM 2848 O O . ASP B 1 41 ? -8.57 29.328 -7.594 1 97.31 41 ASP B O 1
ATOM 2852 N N . ILE B 1 42 ? -6.668 28.672 -6.727 1 97.31 42 ILE B N 1
ATOM 2853 C CA . ILE B 1 42 ? -7.066 27.266 -6.801 1 97.31 42 ILE B CA 1
ATOM 2854 C C . ILE B 1 42 ? -8.172 26.984 -5.785 1 97.31 42 ILE B C 1
ATOM 2856 O O . ILE B 1 42 ? -9.062 26.172 -6.035 1 97.31 42 ILE B O 1
ATOM 2860 N N . THR B 1 43 ? -8.117 27.625 -4.629 1 97.5 43 THR B N 1
ATOM 2861 C CA . THR B 1 43 ? -9.148 27.406 -3.619 1 97.5 43 THR B CA 1
ATOM 2862 C C . THR B 1 43 ? -10.508 27.859 -4.145 1 97.5 43 THR B C 1
ATOM 2864 O O . THR B 1 43 ? -11.531 27.219 -3.863 1 97.5 43 THR B O 1
ATOM 2867 N N . ARG B 1 44 ? -10.516 28.969 -4.914 1 96.75 44 ARG B N 1
ATOM 2868 C CA . ARG B 1 44 ? -11.758 29.422 -5.543 1 96.75 44 ARG B CA 1
ATOM 2869 C C . ARG B 1 44 ? -12.289 28.359 -6.508 1 96.75 44 ARG B C 1
ATOM 2871 O O . ARG B 1 44 ? -13.484 28.062 -6.52 1 96.75 44 ARG B O 1
ATOM 2878 N N . GLN B 1 45 ? -11.398 27.766 -7.215 1 97.12 45 GLN B N 1
ATOM 2879 C CA . GLN B 1 45 ? -11.789 26.781 -8.211 1 97.12 45 GLN B CA 1
ATOM 2880 C C . GLN B 1 45 ? -12.352 25.531 -7.543 1 97.12 45 GLN B C 1
ATOM 2882 O O . GLN B 1 45 ? -13.258 24.875 -8.078 1 97.12 45 GLN B O 1
ATOM 2887 N N . MET B 1 46 ? -11.883 25.219 -6.375 1 97.62 46 MET B N 1
ATOM 2888 C CA . MET B 1 46 ? -12.305 24.016 -5.664 1 97.62 46 MET B CA 1
ATOM 2889 C C . MET B 1 46 ? -13.461 24.312 -4.727 1 97.62 46 MET B C 1
ATOM 2891 O O . MET B 1 46 ? -13.961 23.422 -4.035 1 97.62 46 MET B O 1
ATOM 2895 N N . LYS B 1 47 ? -13.844 25.562 -4.629 1 97.06 47 LYS B N 1
ATOM 2896 C CA . LYS B 1 47 ? -14.898 26 -3.719 1 97.06 47 LYS B CA 1
ATOM 2897 C C . LYS B 1 47 ? -14.508 25.75 -2.264 1 97.06 47 LYS B C 1
ATOM 2899 O O . LYS B 1 47 ? -15.312 25.25 -1.478 1 97.06 47 LYS B O 1
ATOM 2904 N N . VAL B 1 48 ? -13.258 26.031 -1.994 1 98.06 48 VAL B N 1
ATOM 2905 C CA . VAL B 1 48 ? -12.727 25.953 -0.637 1 98.06 48 VAL B CA 1
ATOM 2906 C C . VAL B 1 48 ? -12.852 27.312 0.049 1 98.06 48 VAL B C 1
ATOM 2908 O O . VAL B 1 48 ? -12.398 28.328 -0.485 1 98.06 48 VAL B O 1
ATOM 2911 N N . THR B 1 49 ? -13.469 27.312 1.207 1 96.56 49 THR B N 1
ATOM 2912 C CA . THR B 1 49 ? -13.648 28.562 1.933 1 96.56 49 THR B CA 1
ATOM 2913 C C . THR B 1 49 ? -12.594 28.719 3.02 1 96.56 49 THR B C 1
ATOM 2915 O O . THR B 1 49 ? -12.281 29.844 3.436 1 96.56 49 THR B O 1
ATOM 2918 N N . THR B 1 50 ? -12.148 27.609 3.521 1 98 50 THR B N 1
ATOM 2919 C CA . THR B 1 50 ? -11.086 27.641 4.523 1 98 50 THR B CA 1
ATOM 2920 C C . THR B 1 50 ? -10.008 26.609 4.195 1 98 50 THR B C 1
ATOM 2922 O O . THR B 1 50 ? -10.305 25.469 3.834 1 98 50 THR B O 1
ATOM 2925 N N . THR B 1 51 ? -8.82 27.031 4.27 1 98.38 51 THR B N 1
ATOM 2926 C CA . THR B 1 51 ? -7.637 26.203 4.043 1 98.38 51 THR B CA 1
ATOM 2927 C C . THR B 1 51 ? -6.824 26.062 5.324 1 98.38 51 THR B C 1
ATOM 2929 O O . THR B 1 51 ? -6.504 27.047 5.98 1 98.38 51 THR B O 1
ATOM 2932 N N . ILE B 1 52 ? -6.559 24.828 5.727 1 98.81 52 ILE B N 1
ATOM 2933 C CA . ILE B 1 52 ? -5.602 24.609 6.805 1 98.81 52 ILE B CA 1
ATOM 2934 C C . ILE B 1 52 ? -4.211 24.359 6.223 1 98.81 52 ILE B C 1
ATOM 2936 O O . ILE B 1 52 ? -3.953 23.312 5.629 1 98.81 52 ILE B O 1
ATOM 2940 N N . LEU B 1 53 ? -3.283 25.281 6.387 1 98.81 53 LEU B N 1
ATOM 2941 C CA . LEU B 1 53 ? -1.942 25.25 5.816 1 98.81 53 LEU B CA 1
ATOM 2942 C C . LEU B 1 53 ? -1.048 24.297 6.602 1 98.81 53 LEU B C 1
ATOM 2944 O O . LEU B 1 53 ? -1.145 24.203 7.828 1 98.81 53 LEU B O 1
ATOM 2948 N N . SER B 1 54 ? -0.19 23.594 5.926 1 98.81 54 SER B N 1
ATOM 2949 C CA . SER B 1 54 ? 0.871 22.812 6.559 1 98.81 54 SER B CA 1
ATOM 2950 C C . SER B 1 54 ? 2.131 22.797 5.699 1 98.81 54 SER B C 1
ATOM 2952 O O . SER B 1 54 ? 2.064 23.016 4.488 1 98.81 54 SER B O 1
ATOM 2954 N N . VAL B 1 55 ? 3.26 22.688 6.324 1 98.31 55 VAL B N 1
ATOM 2955 C CA . VAL B 1 55 ? 4.512 22.438 5.621 1 98.31 55 VAL B CA 1
ATOM 2956 C C . VAL B 1 55 ? 4.641 20.938 5.316 1 98.31 55 VAL B C 1
ATOM 2958 O O . VAL B 1 55 ? 4.449 20.109 6.199 1 98.31 55 VAL B O 1
ATOM 2961 N N . THR B 1 56 ? 4.867 20.609 4.078 1 97.19 56 THR B N 1
ATOM 2962 C CA . THR B 1 56 ? 4.965 19.219 3.643 1 97.19 56 THR B CA 1
ATOM 2963 C C . THR B 1 56 ? 6.344 18.641 3.969 1 97.19 56 THR B C 1
ATOM 2965 O O . THR B 1 56 ? 7.199 19.344 4.508 1 97.19 56 THR B O 1
ATOM 2968 N N . ALA B 1 57 ? 6.473 17.375 3.73 1 95.94 57 ALA B N 1
ATOM 2969 C CA . ALA B 1 57 ? 7.758 16.703 3.881 1 95.94 57 ALA B CA 1
ATOM 2970 C C . ALA B 1 57 ? 8.805 17.297 2.939 1 95.94 57 ALA B C 1
ATOM 2972 O O . ALA B 1 57 ? 8.477 17.719 1.831 1 95.94 57 ALA B O 1
ATOM 2973 N N . PRO B 1 58 ? 10.055 17.344 3.381 1 94.75 58 PRO B N 1
ATOM 2974 C CA . PRO B 1 58 ? 10.617 16.719 4.578 1 94.75 58 PRO B CA 1
ATOM 2975 C C . PRO B 1 58 ? 10.508 17.609 5.816 1 94.75 58 PRO B C 1
ATOM 2977 O O . PRO B 1 58 ? 10.898 17.188 6.914 1 94.75 58 PRO B O 1
ATOM 2980 N N . GLY B 1 59 ? 9.984 18.844 5.699 1 96.94 59 GLY B N 1
ATOM 2981 C CA . GLY B 1 59 ? 9.797 19.734 6.832 1 96.94 59 GLY B CA 1
ATOM 2982 C C . GLY B 1 59 ? 11.094 20.25 7.426 1 96.94 59 GLY B C 1
ATOM 2983 O O . GLY B 1 59 ? 12.141 20.188 6.773 1 96.94 59 GLY B O 1
ATOM 2984 N N . PRO B 1 60 ? 11.023 20.75 8.648 1 97.94 60 PRO B N 1
ATOM 2985 C CA . PRO B 1 60 ? 12.188 21.391 9.266 1 97.94 60 PRO B CA 1
ATOM 2986 C C . PRO B 1 60 ? 13.359 20.438 9.477 1 97.94 60 PRO B C 1
ATOM 2988 O O . PRO B 1 60 ? 14.5 20.875 9.617 1 97.94 60 PRO B O 1
ATOM 2991 N N . GLY B 1 61 ? 13.047 19.156 9.461 1 95.25 61 GLY B N 1
ATOM 2992 C CA . GLY B 1 61 ? 14.094 18.156 9.602 1 95.25 61 GLY B CA 1
ATOM 2993 C C . GLY B 1 61 ? 15.07 18.141 8.445 1 95.25 61 GLY B C 1
ATOM 2994 O O . GLY B 1 61 ? 16.109 17.469 8.5 1 95.25 61 GLY B O 1
ATOM 2995 N N . ILE B 1 62 ? 14.805 18.875 7.398 1 95.81 62 ILE B N 1
ATOM 2996 C CA . ILE B 1 62 ? 15.695 18.969 6.25 1 95.81 62 ILE B CA 1
ATOM 2997 C C . ILE B 1 62 ? 17.016 19.641 6.672 1 95.81 62 ILE B C 1
ATOM 2999 O O . ILE B 1 62 ? 18.047 19.406 6.047 1 95.81 62 ILE B O 1
ATOM 3003 N N . GLU B 1 63 ? 16.922 20.531 7.707 1 96.5 63 GLU B N 1
ATOM 3004 C CA . GLU B 1 63 ? 18.125 21.125 8.289 1 96.5 63 GLU B CA 1
ATOM 3005 C C . GLU B 1 63 ? 18.859 20.109 9.172 1 96.5 63 GLU B C 1
ATOM 3007 O O . GLU B 1 63 ? 18.297 19.641 10.164 1 96.5 63 GLU B O 1
ATOM 3012 N N . PRO B 1 64 ? 20.078 19.797 8.867 1 93.56 64 PRO B N 1
ATOM 3013 C CA . PRO B 1 64 ? 20.781 18.797 9.68 1 93.56 64 PRO B CA 1
ATOM 3014 C C . PRO B 1 64 ? 21.109 19.312 11.078 1 93.56 64 PRO B C 1
ATOM 3016 O O . PRO B 1 64 ? 21.188 18.531 12.023 1 93.56 64 PRO B O 1
ATOM 3019 N N . ASP B 1 65 ? 21.391 20.578 11.188 1 96.5 65 ASP B N 1
ATOM 3020 C CA . ASP B 1 65 ? 21.672 21.188 12.484 1 96.5 65 ASP B CA 1
ATOM 3021 C C . ASP B 1 65 ? 20.391 21.359 13.297 1 96.5 65 ASP B C 1
ATOM 3023 O O . ASP B 1 65 ? 19.438 21.984 12.828 1 96.5 65 ASP B O 1
ATOM 3027 N N . VAL B 1 66 ? 20.375 20.875 14.516 1 96.94 66 VAL B N 1
ATOM 3028 C CA . VAL B 1 66 ? 19.172 20.828 15.336 1 96.94 66 VAL B CA 1
ATOM 3029 C C . VAL B 1 66 ? 18.688 22.234 15.648 1 96.94 66 VAL B C 1
ATOM 3031 O O . VAL B 1 66 ? 17.469 22.484 15.727 1 96.94 66 VAL B O 1
ATOM 3034 N N . THR B 1 67 ? 19.578 23.156 15.852 1 97.94 67 THR B N 1
ATOM 3035 C CA . THR B 1 67 ? 19.219 24.531 16.156 1 97.94 67 THR B CA 1
ATOM 3036 C C . THR B 1 67 ? 18.578 25.203 14.938 1 97.94 67 THR B C 1
ATOM 3038 O O . THR B 1 67 ? 17.594 25.922 15.062 1 97.94 67 THR B O 1
ATOM 3041 N N . LYS B 1 68 ? 19.172 24.922 13.797 1 98.12 68 LYS B N 1
ATOM 3042 C CA . LYS B 1 68 ? 18.625 25.453 12.555 1 98.12 68 LYS B CA 1
ATOM 3043 C C . LYS B 1 68 ? 17.266 24.844 12.242 1 98.12 68 LYS B C 1
ATOM 3045 O O . LYS B 1 68 ? 16.375 25.531 11.727 1 98.12 68 LYS B O 1
ATOM 3050 N N . ALA B 1 69 ? 17.156 23.609 12.523 1 98.44 69 ALA B N 1
ATOM 3051 C CA . ALA B 1 69 ? 15.875 22.938 12.312 1 98.44 69 ALA B CA 1
ATOM 3052 C C . ALA B 1 69 ? 14.781 23.531 13.188 1 98.44 69 ALA B C 1
ATOM 3054 O O . ALA B 1 69 ? 13.664 23.766 12.727 1 98.44 69 ALA B O 1
ATOM 3055 N N . ALA B 1 70 ? 15.086 23.781 14.453 1 98.69 70 ALA B N 1
ATOM 3056 C CA . ALA B 1 70 ? 14.133 24.406 15.367 1 98.69 70 ALA B CA 1
ATOM 3057 C C . ALA B 1 70 ? 13.773 25.812 14.898 1 98.69 70 ALA B C 1
ATOM 3059 O O . ALA B 1 70 ? 12.602 26.203 14.938 1 98.69 70 ALA B O 1
ATOM 3060 N N . ALA B 1 71 ? 14.766 26.531 14.469 1 98.69 71 ALA B N 1
ATOM 3061 C CA . ALA B 1 71 ? 14.531 27.891 13.969 1 98.69 71 ALA B CA 1
ATOM 3062 C C . ALA B 1 71 ? 13.664 27.859 12.711 1 98.69 71 ALA B C 1
ATOM 3064 O O . ALA B 1 71 ? 12.82 28.734 12.516 1 98.69 71 ALA B O 1
ATOM 3065 N N . LEU B 1 72 ? 13.938 26.938 11.867 1 98.81 72 LEU B N 1
ATOM 3066 C CA . LEU B 1 72 ? 13.141 26.797 10.656 1 98.81 72 LEU B CA 1
ATOM 3067 C C . LEU B 1 72 ? 11.688 26.5 10.992 1 98.81 72 LEU B C 1
ATOM 3069 O O . LEU B 1 72 ? 10.773 27.062 10.391 1 98.81 72 LEU B O 1
ATOM 3073 N N . ALA B 1 73 ? 11.438 25.578 11.961 1 98.88 73 ALA B N 1
ATOM 3074 C CA . ALA B 1 73 ? 10.07 25.281 12.406 1 98.88 73 ALA B CA 1
ATOM 3075 C C . ALA B 1 73 ? 9.375 26.547 12.898 1 98.88 73 ALA B C 1
ATOM 3077 O O . ALA B 1 73 ? 8.234 26.828 12.516 1 98.88 73 ALA B O 1
ATOM 3078 N N . ARG B 1 74 ? 10.094 27.312 13.727 1 98.88 74 ARG B N 1
ATOM 3079 C CA . ARG B 1 74 ? 9.57 28.578 14.258 1 98.88 74 ARG B CA 1
ATOM 3080 C C . ARG B 1 74 ? 9.195 29.531 13.125 1 98.88 74 ARG B C 1
ATOM 3082 O O . ARG B 1 74 ? 8.117 30.125 13.141 1 98.88 74 ARG B O 1
ATOM 3089 N N . SER B 1 75 ? 10.062 29.641 12.18 1 98.81 75 SER B N 1
ATOM 3090 C CA . SER B 1 75 ? 9.828 30.531 11.047 1 98.81 75 SER B CA 1
ATOM 3091 C C . SER B 1 75 ? 8.617 30.094 10.234 1 98.81 75 SER B C 1
ATOM 3093 O O . SER B 1 75 ? 7.812 30.922 9.812 1 98.81 75 SER B O 1
ATOM 3095 N N . CYS B 1 76 ? 8.484 28.828 9.977 1 98.88 76 CYS B N 1
ATOM 3096 C CA . CYS B 1 76 ? 7.336 28.297 9.242 1 98.88 76 CYS B CA 1
ATOM 3097 C C . CYS B 1 76 ? 6.035 28.578 9.984 1 98.88 76 CYS B C 1
ATOM 3099 O O . CYS B 1 76 ? 5.055 29.016 9.383 1 98.88 76 CYS B O 1
ATOM 3101 N N . ASN B 1 77 ? 6.086 28.344 11.281 1 98.94 77 ASN B N 1
ATOM 3102 C CA . ASN B 1 77 ? 4.887 28.547 12.086 1 98.94 77 ASN B CA 1
ATOM 3103 C C . ASN B 1 77 ? 4.48 30.016 12.117 1 98.94 77 ASN B C 1
ATOM 3105 O O . ASN B 1 77 ? 3.297 30.344 12.008 1 98.94 77 ASN B O 1
ATOM 3109 N N . GLU B 1 78 ? 5.422 30.891 12.258 1 98.94 78 GLU B N 1
ATOM 3110 C CA . GLU B 1 78 ? 5.133 32.312 12.281 1 98.94 78 GLU B CA 1
ATOM 3111 C C . GLU B 1 78 ? 4.609 32.812 10.938 1 98.94 78 GLU B C 1
ATOM 3113 O O . GLU B 1 78 ? 3.725 33.656 10.875 1 98.94 78 GLU B O 1
ATOM 3118 N N . SER B 1 79 ? 5.16 32.25 9.891 1 98.81 79 SER B N 1
ATOM 3119 C CA . SER B 1 79 ? 4.668 32.562 8.562 1 98.81 79 SER B CA 1
ATOM 3120 C C . SER B 1 79 ? 3.221 32.125 8.383 1 98.81 79 SER B C 1
ATOM 3122 O O . SER B 1 79 ? 2.398 32.875 7.852 1 98.81 79 SER B O 1
ATOM 3124 N N . ALA B 1 80 ? 2.904 30.969 8.805 1 98.81 80 ALA B N 1
ATOM 3125 C CA . ALA B 1 80 ? 1.538 30.453 8.703 1 98.81 80 ALA B CA 1
ATOM 3126 C C . ALA B 1 80 ? 0.58 31.281 9.555 1 98.81 80 ALA B C 1
ATOM 3128 O O . ALA B 1 80 ? -0.521 31.625 9.109 1 98.81 80 ALA B O 1
ATOM 3129 N N . ALA B 1 81 ? 1.02 31.562 10.742 1 98.88 81 ALA B N 1
ATOM 3130 C CA . ALA B 1 81 ? 0.203 32.375 11.656 1 98.88 81 ALA B CA 1
ATOM 3131 C C . ALA B 1 81 ? -0.095 33.75 11.078 1 98.88 81 ALA B C 1
ATOM 3133 O O . ALA B 1 81 ? -1.206 34.25 11.219 1 98.88 81 ALA B O 1
ATOM 3134 N N . ALA B 1 82 ? 0.893 34.344 10.453 1 98.75 82 ALA B N 1
ATOM 3135 C CA . ALA B 1 82 ? 0.709 35.656 9.844 1 98.75 82 ALA B CA 1
ATOM 3136 C C . ALA B 1 82 ? -0.356 35.594 8.758 1 98.75 82 ALA B C 1
ATOM 3138 O O . ALA B 1 82 ? -1.187 36.5 8.656 1 98.75 82 ALA B O 1
ATOM 3139 N N . ILE B 1 83 ? -0.325 34.562 7.941 1 98.62 83 ILE B N 1
ATOM 3140 C CA . ILE B 1 83 ? -1.312 34.375 6.883 1 98.62 83 ILE B CA 1
ATOM 3141 C C . ILE B 1 83 ? -2.703 34.219 7.492 1 98.62 83 ILE B C 1
ATOM 3143 O O . ILE B 1 83 ? -3.654 34.875 7.07 1 98.62 83 ILE B O 1
ATOM 3147 N N . ARG B 1 84 ? -2.822 33.375 8.508 1 98.38 84 ARG B N 1
ATOM 3148 C CA . ARG B 1 84 ? -4.094 33.156 9.188 1 98.38 84 ARG B CA 1
ATOM 3149 C C . ARG B 1 84 ? -4.598 34.438 9.844 1 98.38 84 ARG B C 1
ATOM 3151 O O . ARG B 1 84 ? -5.777 34.75 9.727 1 98.38 84 ARG B O 1
ATOM 3158 N N . ASP B 1 85 ? -3.713 35.156 10.523 1 98.38 85 ASP B N 1
ATOM 3159 C CA . ASP B 1 85 ? -4.109 36.375 11.219 1 98.38 85 ASP B CA 1
ATOM 3160 C C . ASP B 1 85 ? -4.637 37.438 10.234 1 98.38 85 ASP B C 1
ATOM 3162 O O . ASP B 1 85 ? -5.539 38.188 10.562 1 98.38 85 ASP B O 1
ATOM 3166 N N . ALA B 1 86 ? -4.113 37.438 9.062 1 97.94 86 ALA B N 1
ATOM 3167 C CA . ALA B 1 86 ? -4.562 38.375 8.039 1 97.94 86 ALA B CA 1
ATOM 3168 C C . ALA B 1 86 ? -5.938 37.969 7.508 1 97.94 86 ALA B C 1
ATOM 3170 O O . ALA B 1 86 ? -6.715 38.844 7.082 1 97.94 86 ALA B O 1
ATOM 3171 N N . LYS B 1 87 ? -6.238 36.688 7.461 1 96.75 87 LYS B N 1
ATOM 3172 C CA . LYS B 1 87 ? -7.512 36.156 6.977 1 96.75 87 LYS B CA 1
ATOM 3173 C C . LYS B 1 87 ? -8 35 7.848 1 96.75 87 LYS B C 1
ATOM 3175 O O . LYS B 1 87 ? -8.117 33.875 7.375 1 96.75 87 LYS B O 1
ATOM 3180 N N . PRO B 1 88 ? -8.438 35.312 9.023 1 95.25 88 PRO B N 1
ATOM 3181 C CA . PRO B 1 88 ? -8.664 34.281 10.047 1 95.25 88 PRO B CA 1
ATOM 3182 C C . PRO B 1 88 ? -9.789 33.312 9.688 1 95.25 88 PRO B C 1
ATOM 3184 O O . PRO B 1 88 ? -9.852 32.219 10.211 1 95.25 88 PRO B O 1
ATOM 3187 N N . GLN B 1 89 ? -10.672 33.688 8.789 1 93.38 89 GLN B N 1
ATOM 3188 C CA . GLN B 1 89 ? -11.758 32.781 8.391 1 93.38 89 GLN B CA 1
ATOM 3189 C C . GLN B 1 89 ? -11.344 31.906 7.215 1 93.38 89 GLN B C 1
ATOM 3191 O O . GLN B 1 89 ? -11.93 30.844 6.992 1 93.38 89 GLN B O 1
ATOM 3196 N N . GLN B 1 90 ? -10.352 32.312 6.531 1 96.81 90 GLN B N 1
ATOM 3197 C CA . GLN B 1 90 ? -9.992 31.625 5.293 1 96.81 90 GLN B CA 1
ATOM 3198 C C . GLN B 1 90 ? -8.805 30.672 5.508 1 96.81 90 GLN B C 1
ATOM 3200 O O . GLN B 1 90 ? -8.555 29.797 4.684 1 96.81 90 GLN B O 1
ATOM 3205 N N . TYR B 1 91 ? -8.117 30.938 6.598 1 98.31 91 TYR B N 1
ATOM 3206 C CA . TYR B 1 91 ? -6.914 30.141 6.77 1 98.31 91 TYR B CA 1
ATOM 3207 C C . TYR B 1 91 ? -6.789 29.641 8.203 1 98.31 91 TYR B C 1
ATOM 3209 O O . TYR B 1 91 ? -7.219 30.312 9.141 1 98.31 91 TYR B O 1
ATOM 3217 N N . GLY B 1 92 ? -6.32 28.516 8.438 1 98.5 92 GLY B N 1
ATOM 3218 C CA . GLY B 1 92 ? -5.691 27.938 9.617 1 98.5 92 GLY B CA 1
ATOM 3219 C C . GLY B 1 92 ? -4.375 27.266 9.305 1 98.5 92 GLY B C 1
ATOM 3220 O O . GLY B 1 92 ? -3.877 27.328 8.18 1 98.5 92 GLY B O 1
ATOM 3221 N N . PHE B 1 93 ? -3.799 26.656 10.32 1 98.88 93 PHE B N 1
ATOM 3222 C CA . PHE B 1 93 ? -2.555 25.969 9.992 1 98.88 93 PHE B CA 1
ATOM 3223 C C . PHE B 1 93 ? -2.234 24.891 11.023 1 98.88 93 PHE B C 1
ATOM 3225 O O . PHE B 1 93 ? -2.674 24.984 12.172 1 98.88 93 PHE B O 1
ATOM 3232 N N . PHE B 1 94 ? -1.576 23.828 10.562 1 98.94 94 PHE B N 1
ATOM 3233 C CA . PHE B 1 94 ? -0.907 22.844 11.406 1 98.94 94 PHE B CA 1
ATOM 3234 C C . PHE B 1 94 ? 0.549 23.219 11.633 1 98.94 94 PHE B C 1
ATOM 3236 O O . PHE B 1 94 ? 1.292 23.469 10.68 1 98.94 94 PHE B O 1
ATOM 3243 N N . ALA B 1 95 ? 0.924 23.219 12.844 1 98.94 95 ALA B N 1
ATOM 3244 C CA . ALA B 1 95 ? 2.26 23.672 13.219 1 98.94 95 ALA B CA 1
ATOM 3245 C C . ALA B 1 95 ? 3.326 22.672 12.766 1 98.94 95 ALA B C 1
ATOM 3247 O O . ALA B 1 95 ? 3.123 21.469 12.836 1 98.94 95 ALA B O 1
ATOM 3248 N N . SER B 1 96 ? 4.449 23.25 12.344 1 98.81 96 SER B N 1
ATOM 3249 C CA . SER B 1 96 ? 5.648 22.469 12.055 1 98.81 96 SER B CA 1
ATOM 3250 C C . SER B 1 96 ? 6.492 22.266 13.312 1 98.81 96 SER B C 1
ATOM 3252 O O . SER B 1 96 ? 6.562 23.156 14.164 1 98.81 96 SER B O 1
ATOM 3254 N N . VAL B 1 97 ? 7.082 21.156 13.422 1 98.88 97 VAL B N 1
ATOM 3255 C CA . VAL B 1 97 ? 8.016 20.891 14.516 1 98.88 97 VAL B CA 1
ATOM 3256 C C . VAL B 1 97 ? 9.305 20.297 13.953 1 98.88 97 VAL B C 1
ATOM 3258 O O . VAL B 1 97 ? 9.312 19.75 12.844 1 98.88 97 VAL B O 1
ATOM 3261 N N . PRO B 1 98 ? 10.43 20.484 14.68 1 98.31 98 PRO B N 1
ATOM 3262 C CA . PRO B 1 98 ? 11.648 19.812 14.219 1 98.31 98 PRO B CA 1
ATOM 3263 C C . PRO B 1 98 ? 11.594 18.297 14.422 1 98.31 98 PRO B C 1
ATOM 3265 O O . PRO B 1 98 ? 10.508 17.734 14.562 1 98.31 98 PRO B O 1
ATOM 3268 N N . SER B 1 99 ? 12.781 17.609 14.352 1 98.25 99 SER B N 1
ATOM 3269 C CA . SER B 1 99 ? 12.82 16.156 14.516 1 98.25 99 SER B CA 1
ATOM 3270 C C . SER B 1 99 ? 12.289 15.742 15.883 1 98.25 99 SER B C 1
ATOM 3272 O O . SER B 1 99 ? 12.664 16.328 16.906 1 98.25 99 SER B O 1
ATOM 3274 N N . LEU B 1 100 ? 11.438 14.742 15.906 1 98.56 100 LEU B N 1
ATOM 3275 C CA . LEU B 1 100 ? 10.828 14.305 17.156 1 98.56 100 LEU B CA 1
ATOM 3276 C C . LEU B 1 100 ? 11.891 13.781 18.125 1 98.56 100 LEU B C 1
ATOM 3278 O O . LEU B 1 100 ? 11.641 13.664 19.312 1 98.56 100 LEU B O 1
ATOM 3282 N N . PHE B 1 101 ? 13.07 13.469 17.625 1 98.06 101 PHE B N 1
ATOM 3283 C CA . PHE B 1 101 ? 14.148 13.016 18.484 1 98.06 101 PHE B CA 1
ATOM 3284 C C . PHE B 1 101 ? 14.664 14.164 19.344 1 98.06 101 PHE B C 1
ATOM 3286 O O . PHE B 1 101 ? 15.344 13.93 20.359 1 98.06 101 PHE B O 1
ATOM 3293 N N . ASP B 1 102 ? 14.438 15.375 18.875 1 98 102 ASP B N 1
ATOM 3294 C CA . ASP B 1 102 ? 14.711 16.531 19.719 1 98 102 ASP B CA 1
ATOM 3295 C C . ASP B 1 102 ? 13.5 16.906 20.562 1 98 102 ASP B C 1
ATOM 3297 O O . ASP B 1 102 ? 12.891 17.953 20.375 1 98 102 ASP B O 1
ATOM 3301 N N . THR B 1 103 ? 13.234 16.094 21.578 1 98.5 103 THR B N 1
ATOM 3302 C CA . THR B 1 103 ? 12 16.141 22.344 1 98.5 103 THR B CA 1
ATOM 3303 C C . THR B 1 103 ? 11.797 17.516 22.984 1 98.5 103 THR B C 1
ATOM 3305 O O . THR B 1 103 ? 10.711 18.078 22.891 1 98.5 103 THR B O 1
ATOM 3308 N N . ALA B 1 104 ? 12.828 18.031 23.531 1 98.44 104 ALA B N 1
ATOM 3309 C CA . ALA B 1 104 ? 12.719 19.312 24.219 1 98.44 104 ALA B CA 1
ATOM 3310 C C . ALA B 1 104 ? 12.336 20.422 23.25 1 98.44 104 ALA B C 1
ATOM 3312 O O . ALA B 1 104 ? 11.453 21.234 23.531 1 98.44 104 ALA B O 1
ATOM 3313 N N . ALA B 1 105 ? 13 20.484 22.094 1 98.69 105 ALA B N 1
ATOM 3314 C CA . ALA B 1 105 ? 12.711 21.5 21.078 1 98.69 105 ALA B CA 1
ATOM 3315 C C . ALA B 1 105 ? 11.297 21.344 20.531 1 98.69 105 ALA B C 1
ATOM 3317 O O . ALA B 1 105 ? 10.617 22.344 20.266 1 98.69 105 ALA B O 1
ATOM 3318 N N . VAL B 1 106 ? 10.898 20.156 20.391 1 98.88 106 VAL B N 1
ATOM 3319 C CA . VAL B 1 106 ? 9.57 19.875 19.859 1 98.88 106 VAL B CA 1
ATOM 3320 C C . VAL B 1 106 ? 8.508 20.344 20.844 1 98.88 106 VAL B C 1
ATOM 3322 O O . VAL B 1 106 ? 7.566 21.047 20.469 1 98.88 106 VAL B O 1
ATOM 3325 N N . LEU B 1 107 ? 8.664 19.969 22.125 1 98.88 107 LEU B N 1
ATOM 3326 C CA . LEU B 1 107 ? 7.688 20.359 23.141 1 98.88 107 LEU B CA 1
ATOM 3327 C C . LEU B 1 107 ? 7.625 21.875 23.281 1 98.88 107 LEU B C 1
ATOM 3329 O O . LEU B 1 107 ? 6.543 22.453 23.422 1 98.88 107 LEU B O 1
ATOM 3333 N N . LYS B 1 108 ? 8.766 22.5 23.203 1 98.81 108 LYS B N 1
ATOM 3334 C CA . LYS B 1 108 ? 8.82 23.953 23.25 1 98.81 108 LYS B CA 1
ATOM 3335 C C . LYS B 1 108 ? 8.078 24.578 22.062 1 98.81 108 LYS B C 1
ATOM 3337 O O . LYS B 1 108 ? 7.316 25.531 22.234 1 98.81 108 LYS B O 1
ATOM 3342 N N . GLU B 1 109 ? 8.297 24.047 20.922 1 98.94 109 GLU B N 1
ATOM 3343 C CA . GLU B 1 109 ? 7.668 24.609 19.719 1 98.94 109 GLU B CA 1
ATOM 3344 C C . GLU B 1 109 ? 6.164 24.344 19.719 1 98.94 109 GLU B C 1
ATOM 3346 O O . GLU B 1 109 ? 5.383 25.188 19.281 1 98.94 109 GLU B O 1
ATOM 3351 N N . ILE B 1 110 ? 5.758 23.172 20.172 1 98.94 110 ILE B N 1
ATOM 3352 C CA . ILE B 1 110 ? 4.336 22.859 20.266 1 98.94 110 ILE B CA 1
ATOM 3353 C C . ILE B 1 110 ? 3.662 23.859 21.219 1 98.94 110 ILE B C 1
ATOM 3355 O O . ILE B 1 110 ? 2.605 24.406 20.906 1 98.94 110 ILE B O 1
ATOM 3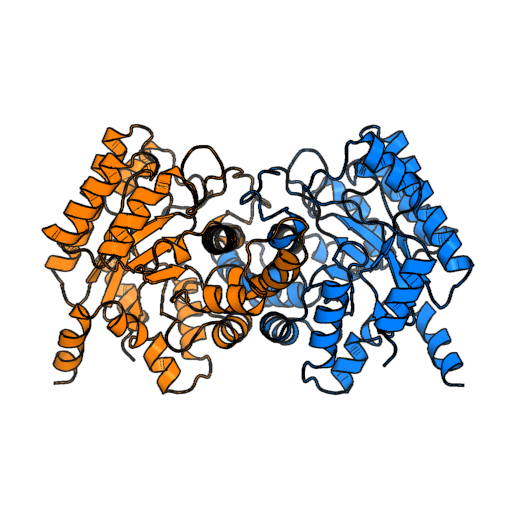359 N N . GLU B 1 111 ? 4.281 24.062 22.344 1 98.81 111 GLU B N 1
ATOM 3360 C CA . GLU B 1 111 ? 3.748 25.031 23.297 1 98.81 111 GLU B CA 1
ATOM 3361 C C . GLU B 1 111 ? 3.6 26.406 22.672 1 98.81 111 GLU B C 1
ATOM 3363 O O . GLU B 1 111 ? 2.545 27.047 22.781 1 98.81 111 GLU B O 1
ATOM 3368 N N . TYR B 1 112 ? 4.574 26.875 22.031 1 98.88 112 TYR B N 1
ATOM 3369 C CA . TYR B 1 112 ? 4.559 28.188 21.391 1 98.88 112 TYR B CA 1
ATOM 3370 C C . TYR B 1 112 ? 3.502 28.25 20.297 1 98.88 112 TYR B C 1
ATOM 3372 O O . TYR B 1 112 ? 2.684 29.172 20.25 1 98.88 112 TYR B O 1
ATOM 3380 N N . ALA B 1 113 ? 3.465 27.266 19.422 1 98.81 113 ALA B N 1
ATOM 3381 C CA . ALA B 1 113 ? 2.574 27.234 18.25 1 98.81 113 ALA B CA 1
ATOM 3382 C C . ALA B 1 113 ? 1.116 27.125 18.688 1 98.81 113 ALA B C 1
ATOM 3384 O O . ALA B 1 113 ? 0.243 27.797 18.141 1 98.81 113 ALA B O 1
ATOM 3385 N N . CYS B 1 114 ? 0.847 26.281 19.688 1 98.31 114 CYS B N 1
ATOM 3386 C CA . CYS B 1 114 ? -0.532 26 20.062 1 98.31 114 CYS B CA 1
ATOM 3387 C C . CYS B 1 114 ? -1.062 27.062 21.016 1 98.31 114 CYS B C 1
ATOM 3389 O O . CYS B 1 114 ? -2.236 27.422 20.953 1 98.31 114 CYS B O 1
ATOM 3391 N N . THR B 1 115 ? -0.239 27.609 21.844 1 98.06 115 THR B N 1
ATOM 3392 C CA . THR B 1 115 ? -0.709 28.531 22.875 1 98.06 115 THR B CA 1
ATOM 3393 C C . THR B 1 115 ? -0.556 29.969 22.406 1 98.06 115 THR B C 1
ATOM 3395 O O . THR B 1 115 ? -1.489 30.781 22.516 1 98.06 115 THR B O 1
ATOM 3398 N N . THR B 1 116 ? 0.58 30.328 21.875 1 98.62 116 THR B N 1
ATOM 3399 C CA . THR B 1 116 ? 0.855 31.703 21.469 1 98.62 116 THR B CA 1
ATOM 3400 C C . THR B 1 116 ? 0.297 31.984 20.078 1 98.62 116 THR B C 1
ATOM 3402 O O . THR B 1 116 ? -0.425 32.969 19.875 1 98.62 116 THR B O 1
ATOM 3405 N N . LEU B 1 117 ? 0.578 31.125 19.141 1 98.75 117 LEU B N 1
ATOM 3406 C CA . LEU B 1 117 ? 0.175 31.359 17.75 1 98.75 117 LEU B CA 1
ATOM 3407 C C . LEU B 1 117 ? -1.213 30.797 17.484 1 98.75 117 LEU B C 1
ATOM 3409 O O . LEU B 1 117 ? -1.831 31.109 16.469 1 98.75 117 LEU B O 1
ATOM 3413 N N . ARG B 1 118 ? -1.682 29.938 18.375 1 98.25 118 ARG B N 1
ATOM 3414 C CA . ARG B 1 118 ? -3.01 29.344 18.297 1 98.25 118 ARG B CA 1
ATOM 3415 C C . ARG B 1 118 ? -3.156 28.5 17.031 1 98.25 118 ARG B C 1
ATOM 3417 O O . ARG B 1 118 ? -4.117 28.656 16.281 1 98.25 118 ARG B O 1
ATOM 3424 N N . ALA B 1 119 ? -2.209 27.641 16.812 1 98.75 119 ALA B N 1
ATOM 3425 C CA . ALA B 1 119 ? -2.273 26.672 15.711 1 98.75 119 ALA B CA 1
ATOM 3426 C C . ALA B 1 119 ? -3.484 25.75 15.859 1 98.75 119 ALA B C 1
ATOM 3428 O O . ALA B 1 119 ? -3.932 25.484 16.969 1 98.75 119 ALA B O 1
ATOM 3429 N N . ASP B 1 120 ? -4.039 25.266 14.742 1 98.75 120 ASP B N 1
ATOM 3430 C CA . ASP B 1 120 ? -5.215 24.406 14.719 1 98.75 120 ASP B CA 1
ATOM 3431 C C . ASP B 1 120 ? -4.824 22.953 14.984 1 98.75 120 ASP B C 1
ATOM 3433 O O . ASP B 1 120 ? -5.688 22.109 15.234 1 98.75 120 ASP B O 1
ATOM 3437 N N . GLY B 1 121 ? -3.57 22.594 14.938 1 98.81 121 GLY B N 1
ATOM 3438 C CA . GLY B 1 121 ? -2.998 21.281 15.141 1 98.81 121 GLY B CA 1
ATOM 3439 C C . GLY B 1 121 ? -1.513 21.219 14.836 1 98.81 121 GLY B C 1
ATOM 3440 O O . GLY B 1 121 ? -0.841 22.25 14.789 1 98.81 121 GLY B O 1
ATOM 3441 N N . VAL B 1 122 ? -1.002 20.031 14.703 1 98.88 122 VAL B N 1
ATOM 3442 C CA . VAL B 1 122 ? 0.421 19.828 14.445 1 98.88 122 VAL B CA 1
ATOM 3443 C C . VAL B 1 122 ? 0.606 18.844 13.297 1 98.88 122 VAL B C 1
ATOM 3445 O O . VAL B 1 122 ? -0.147 17.875 13.172 1 98.88 122 VAL B O 1
ATOM 3448 N N . THR B 1 123 ? 1.585 19.125 12.438 1 98.88 123 THR B N 1
ATOM 3449 C CA . THR B 1 123 ? 1.983 18.188 11.391 1 98.88 123 THR B CA 1
ATOM 3450 C C . THR B 1 123 ? 3.109 17.281 11.883 1 98.88 123 THR B C 1
ATOM 3452 O O . THR B 1 123 ? 4.105 17.766 12.43 1 98.88 123 THR B O 1
ATOM 3455 N N . LEU B 1 124 ? 2.914 16.062 11.773 1 98.88 124 LEU B N 1
ATOM 3456 C CA . LEU B 1 124 ? 3.98 15.078 11.953 1 98.88 124 LEU B CA 1
ATOM 3457 C C . LEU B 1 124 ? 4.219 14.297 10.664 1 98.88 124 LEU B C 1
ATOM 3459 O O . LEU B 1 124 ? 3.32 14.172 9.836 1 98.88 124 LEU B O 1
ATOM 3463 N N . PHE B 1 125 ? 5.43 13.812 10.516 1 98.75 125 PHE B N 1
ATOM 3464 C CA . PHE B 1 125 ? 5.766 12.953 9.383 1 98.75 125 PHE B CA 1
ATOM 3465 C C . PHE B 1 125 ? 5.816 11.492 9.805 1 98.75 125 PHE B C 1
ATOM 3467 O O . PHE B 1 125 ? 5.902 11.188 11 1 98.75 125 PHE B O 1
ATOM 3474 N N . THR B 1 126 ? 5.793 10.609 8.891 1 98.69 126 THR B N 1
ATOM 3475 C CA . THR B 1 126 ? 5.613 9.188 9.156 1 98.69 126 THR B CA 1
ATOM 3476 C C . THR B 1 126 ? 6.812 8.617 9.914 1 98.69 126 THR B C 1
ATOM 3478 O O . THR B 1 126 ? 6.672 7.66 10.68 1 98.69 126 THR B O 1
ATOM 3481 N N . ARG B 1 127 ? 7.922 9.188 9.688 1 98.12 127 ARG B N 1
ATOM 3482 C CA . ARG B 1 127 ? 9.117 8.695 10.352 1 98.12 127 ARG B CA 1
ATOM 3483 C C . ARG B 1 127 ? 10.117 9.828 10.594 1 98.12 127 ARG B C 1
ATOM 3485 O O . ARG B 1 127 ? 10.016 10.891 9.977 1 98.12 127 ARG B O 1
ATOM 3492 N N . TYR B 1 128 ? 11.117 9.562 11.5 1 97.69 128 TYR B N 1
ATOM 3493 C CA . TYR B 1 128 ? 12.133 10.562 11.828 1 97.69 128 TYR B CA 1
ATOM 3494 C C . TYR B 1 128 ? 13.492 9.906 12.023 1 97.69 128 TYR B C 1
ATOM 3496 O O . TYR B 1 128 ? 13.578 8.734 12.414 1 97.69 128 TYR B O 1
ATOM 3504 N N . GLY B 1 129 ? 14.531 10.664 11.742 1 94.69 129 GLY B N 1
ATOM 3505 C CA . GLY B 1 129 ? 15.891 10.219 12.008 1 94.69 129 GLY B CA 1
ATOM 3506 C C . GLY B 1 129 ? 16.484 9.391 10.883 1 94.69 129 GLY B C 1
ATOM 3507 O O . GLY B 1 129 ? 15.969 9.398 9.766 1 94.69 129 GLY B O 1
ATOM 3508 N N . LYS B 1 130 ? 17.547 8.68 11.164 1 92.69 130 LYS B N 1
ATOM 3509 C CA . LYS B 1 130 ? 18.312 7.977 10.148 1 92.69 130 LYS B CA 1
ATOM 3510 C C . LYS B 1 130 ? 17.75 6.586 9.891 1 92.69 130 LYS B C 1
ATOM 3512 O O . LYS B 1 130 ? 18.047 5.961 8.875 1 92.69 130 LYS B O 1
ATOM 3517 N N . GLY B 1 131 ? 16.969 6.09 10.75 1 93.94 131 GLY B N 1
ATOM 3518 C CA . GLY B 1 131 ? 16.391 4.766 10.617 1 93.94 131 GLY B CA 1
ATOM 3519 C C . GLY B 1 131 ? 14.898 4.797 10.367 1 93.94 131 GLY B C 1
ATOM 3520 O O . GLY B 1 131 ? 14.312 5.863 10.172 1 93.94 131 GLY B O 1
ATOM 3521 N N . SER B 1 132 ? 14.344 3.646 10.281 1 94.62 132 SER B N 1
ATOM 3522 C CA . SER B 1 132 ? 12.906 3.52 10.086 1 94.62 132 SER B CA 1
ATOM 3523 C C . SER B 1 132 ? 12.148 3.688 11.406 1 94.62 132 SER B C 1
ATOM 3525 O O . SER B 1 132 ? 11.406 2.795 11.82 1 94.62 132 SER B O 1
ATOM 3527 N N . ASN B 1 133 ? 12.359 4.891 12 1 97.81 133 ASN B N 1
ATOM 3528 C CA . ASN B 1 133 ? 11.711 5.191 13.273 1 97.81 133 ASN B CA 1
ATOM 3529 C C . ASN B 1 133 ? 10.344 5.824 13.062 1 97.81 133 ASN B C 1
ATOM 3531 O O . ASN B 1 133 ? 10.234 7.043 12.914 1 97.81 133 ASN B O 1
ATOM 3535 N N . TYR B 1 134 ? 9.328 4.988 13.156 1 98.56 134 TYR B N 1
ATOM 3536 C CA . TYR B 1 134 ? 7.965 5.473 12.961 1 98.56 134 TYR B CA 1
ATOM 3537 C C . TYR B 1 134 ? 7.414 6.098 14.234 1 98.56 134 TYR B C 1
ATOM 3539 O O . TYR B 1 134 ? 8.133 6.227 15.227 1 98.56 134 TYR B O 1
ATOM 3547 N N . LEU B 1 135 ? 6.176 6.547 14.219 1 98.81 135 LEU B N 1
ATOM 3548 C CA . LEU B 1 135 ? 5.594 7.477 15.18 1 98.81 135 LEU B CA 1
ATOM 3549 C C . LEU B 1 135 ? 5.324 6.785 16.516 1 98.81 135 LEU B C 1
ATOM 3551 O O . LEU B 1 135 ? 5.082 7.449 17.531 1 98.81 135 LEU B O 1
ATOM 3555 N N . GLY B 1 136 ? 5.426 5.445 16.516 1 98.5 136 GLY B N 1
ATOM 3556 C CA . GLY B 1 136 ? 5.266 4.703 17.75 1 98.5 136 GLY B CA 1
ATOM 3557 C C . GLY B 1 136 ? 6.559 4.551 18.531 1 98.5 136 GLY B C 1
ATOM 3558 O O . GLY B 1 136 ? 6.578 3.939 19.594 1 98.5 136 GLY B O 1
ATOM 3559 N N . HIS B 1 137 ? 7.625 5.07 18.031 1 98.25 137 HIS B N 1
ATOM 3560 C CA . HIS B 1 137 ? 8.93 4.953 18.672 1 98.25 137 HIS B CA 1
ATOM 3561 C C . HIS B 1 137 ? 8.883 5.434 20.125 1 98.25 137 HIS B C 1
ATOM 3563 O O . HIS B 1 137 ? 8.258 6.453 20.422 1 98.25 137 HIS B O 1
ATOM 3569 N N . ALA B 1 138 ? 9.594 4.801 20.984 1 97.75 138 ALA B N 1
ATOM 3570 C CA . ALA B 1 138 ? 9.547 5.043 22.422 1 97.75 138 ALA B CA 1
ATOM 3571 C C . ALA B 1 138 ? 9.977 6.473 22.75 1 97.75 138 ALA B C 1
ATOM 3573 O O . ALA B 1 138 ? 9.445 7.09 23.672 1 97.75 138 ALA B O 1
ATOM 3574 N N . ALA B 1 139 ? 10.859 7.004 22 1 98.25 139 ALA B N 1
ATOM 3575 C CA . ALA B 1 139 ? 11.398 8.336 22.25 1 98.25 139 ALA B CA 1
ATOM 3576 C C . ALA B 1 139 ? 10.344 9.414 22.016 1 98.25 139 ALA B C 1
ATOM 3578 O O . ALA B 1 139 ? 10.516 10.562 22.422 1 98.25 139 ALA B O 1
ATOM 3579 N N . PHE B 1 140 ? 9.258 9.07 21.375 1 98.81 140 PHE B N 1
ATOM 3580 C CA . PHE B 1 140 ? 8.281 10.086 20.984 1 98.81 140 PHE B CA 1
ATOM 3581 C C . PHE B 1 140 ? 7.137 10.148 21.984 1 98.81 140 PHE B C 1
ATOM 3583 O O . PHE B 1 140 ? 6.258 11.008 21.875 1 98.81 140 PHE B O 1
ATOM 3590 N N . ARG B 1 141 ? 7.109 9.289 23 1 98.69 141 ARG B N 1
ATOM 3591 C CA . ARG B 1 141 ? 6 9.148 23.938 1 98.69 141 ARG B CA 1
ATOM 3592 C C . ARG B 1 141 ? 5.75 10.453 24.688 1 98.69 141 ARG B C 1
ATOM 3594 O O . ARG B 1 141 ? 4.602 10.852 24.891 1 98.69 141 ARG B O 1
ATOM 3601 N N . PRO B 1 142 ? 6.844 11.18 25.094 1 98.81 142 PRO B N 1
ATOM 3602 C CA . PRO B 1 142 ? 6.566 12.453 25.766 1 98.81 142 PRO B CA 1
ATOM 3603 C C . PRO B 1 142 ? 5.82 13.445 24.875 1 98.81 142 PRO B C 1
ATOM 3605 O O . PRO B 1 142 ? 5.016 14.234 25.375 1 98.81 142 PRO B O 1
ATOM 3608 N N . ILE B 1 143 ? 6.102 13.391 23.641 1 98.88 143 ILE B N 1
ATOM 3609 C CA . ILE B 1 143 ? 5.441 14.281 22.688 1 98.88 143 ILE B CA 1
ATOM 3610 C C . ILE B 1 143 ? 3.979 13.875 22.531 1 98.88 143 ILE B C 1
ATOM 3612 O O . ILE B 1 143 ? 3.082 14.719 22.578 1 98.88 143 ILE B O 1
ATOM 3616 N N . TRP B 1 144 ? 3.727 12.578 22.406 1 98.88 144 TRP B N 1
ATOM 3617 C CA . TRP B 1 144 ? 2.357 12.086 22.328 1 98.88 144 TRP B CA 1
ATOM 3618 C C . TRP B 1 144 ? 1.586 12.414 23.609 1 98.88 144 TRP B C 1
ATOM 3620 O O . TRP B 1 144 ? 0.399 12.742 23.547 1 98.88 144 TRP B O 1
ATOM 3630 N N . ALA B 1 145 ? 2.244 12.289 24.719 1 98.88 145 ALA B N 1
ATOM 3631 C CA . ALA B 1 145 ? 1.609 12.633 25.984 1 98.88 145 ALA B CA 1
ATOM 3632 C C . ALA B 1 145 ? 1.143 14.086 25.984 1 98.88 145 ALA B C 1
ATOM 3634 O O . ALA B 1 145 ? 0.018 14.383 26.406 1 98.88 145 ALA B O 1
ATOM 3635 N N . ASP B 1 146 ? 1.964 14.977 25.562 1 98.88 146 ASP B N 1
ATOM 3636 C CA . ASP B 1 146 ? 1.623 16.391 25.516 1 98.88 146 ASP B CA 1
ATOM 3637 C C . ASP B 1 146 ? 0.487 16.656 24.531 1 98.88 146 ASP B C 1
ATOM 3639 O O . ASP B 1 146 ? -0.478 17.344 24.844 1 98.88 146 ASP B O 1
ATOM 3643 N N . LEU B 1 147 ? 0.568 16.078 23.312 1 98.88 147 LEU B N 1
ATOM 3644 C CA . LEU B 1 147 ? -0.452 16.25 22.281 1 98.88 147 LEU B CA 1
ATOM 3645 C C . LEU B 1 147 ? -1.8 15.719 22.75 1 98.88 147 LEU B C 1
ATOM 3647 O O . LEU B 1 147 ? -2.838 16.344 22.516 1 98.88 147 LEU B O 1
ATOM 3651 N N . SER B 1 148 ? -1.704 14.578 23.422 1 98.75 148 SER B N 1
ATOM 3652 C CA . SER B 1 148 ? -2.926 13.977 23.953 1 98.75 148 SER B CA 1
ATOM 3653 C C . SER B 1 148 ? -3.559 14.852 25.016 1 98.75 148 SER B C 1
ATOM 3655 O O . SER B 1 148 ? -4.773 15.055 25.031 1 98.75 148 SER B O 1
ATOM 3657 N N . ARG B 1 149 ? -2.725 15.359 25.906 1 98.38 149 ARG B N 1
ATOM 3658 C CA . ARG B 1 149 ? -3.211 16.234 26.969 1 98.38 149 ARG B CA 1
ATOM 3659 C C . ARG B 1 149 ? -3.924 17.453 26.375 1 98.38 149 ARG B C 1
ATOM 3661 O O . ARG B 1 149 ? -4.93 17.906 26.922 1 98.38 149 ARG B O 1
ATOM 3668 N N . ARG B 1 150 ? -3.502 17.969 25.25 1 97.94 150 ARG B N 1
ATOM 3669 C CA . ARG B 1 150 ? -4.043 19.141 24.594 1 97.94 150 ARG B CA 1
ATOM 3670 C C . ARG B 1 150 ? -5.281 18.797 23.766 1 97.94 150 ARG B C 1
ATOM 3672 O O . ARG B 1 150 ? -6.016 19.688 23.328 1 97.94 150 ARG B O 1
ATOM 3679 N N . GLY B 1 151 ? -5.531 17.5 23.594 1 98.25 151 GLY B N 1
ATOM 3680 C CA . GLY B 1 151 ? -6.559 17.125 22.641 1 98.25 151 GLY B CA 1
ATOM 3681 C C . GLY B 1 151 ? -6.254 17.578 21.234 1 98.25 151 GLY B C 1
ATOM 3682 O O . GLY B 1 151 ? -7.152 18.016 20.5 1 98.25 151 GLY B O 1
ATOM 3683 N N . ALA B 1 152 ? -5.035 17.438 20.844 1 98.56 152 ALA B N 1
ATOM 3684 C CA . ALA B 1 152 ? -4.547 18.047 19.609 1 98.56 152 ALA B CA 1
ATOM 3685 C C . ALA B 1 152 ? -5.047 17.297 18.391 1 98.56 152 ALA B C 1
ATOM 3687 O O . ALA B 1 152 ? -5.254 16.078 18.438 1 98.56 152 ALA B O 1
ATOM 3688 N N . VAL B 1 153 ? -5.301 18.047 17.281 1 98.88 153 VAL B N 1
ATOM 3689 C CA . VAL B 1 153 ? -5.402 17.469 15.945 1 98.88 153 VAL B CA 1
ATOM 3690 C C . VAL B 1 153 ? -4.004 17.234 15.375 1 98.88 153 VAL B C 1
ATOM 3692 O O . VAL B 1 153 ? -3.178 18.141 15.352 1 98.88 153 VAL B O 1
ATOM 3695 N N . VAL B 1 154 ? -3.734 16.016 15.039 1 98.94 154 VAL B N 1
ATOM 3696 C CA . VAL B 1 154 ? -2.434 15.641 14.484 1 98.94 154 VAL B CA 1
ATOM 3697 C C . VAL B 1 154 ? -2.59 15.227 13.023 1 98.94 154 VAL B C 1
ATOM 3699 O O . VAL B 1 154 ? -3.258 14.234 12.727 1 98.94 154 VAL B O 1
ATOM 3702 N N . PHE B 1 155 ? -2.025 16.031 12.133 1 98.94 155 PHE B N 1
ATOM 3703 C CA . PHE B 1 155 ? -1.994 15.727 10.703 1 98.94 155 PHE B CA 1
ATOM 3704 C C . PHE B 1 155 ? -0.721 14.977 10.344 1 98.94 155 PHE B C 1
ATOM 3706 O O . PHE B 1 155 ? 0.384 15.5 10.5 1 98.94 155 PHE B O 1
ATOM 3713 N N . ILE B 1 156 ? -0.855 13.742 9.852 1 98.94 156 ILE B N 1
ATOM 3714 C CA . ILE B 1 156 ? 0.307 12.93 9.508 1 98.94 156 ILE B CA 1
ATOM 3715 C C . ILE B 1 156 ? 0.501 12.922 7.988 1 98.94 156 ILE B C 1
ATOM 3717 O O . ILE B 1 156 ? -0.368 12.461 7.25 1 98.94 156 ILE B O 1
ATOM 3721 N N . HIS B 1 157 ? 1.56 13.469 7.566 1 98.81 157 HIS B N 1
ATOM 3722 C CA . HIS B 1 157 ? 1.969 13.453 6.164 1 98.81 157 HIS B CA 1
ATOM 3723 C C . HIS B 1 157 ? 3.158 12.523 5.949 1 98.81 157 HIS B C 1
ATOM 3725 O O . HIS B 1 157 ? 4.086 12.5 6.758 1 98.81 157 HIS B O 1
ATOM 3731 N N . PRO B 1 158 ? 3.135 11.727 4.871 1 98.44 158 PRO B N 1
ATOM 3732 C CA . PRO B 1 158 ? 4.273 10.844 4.625 1 98.44 158 PRO B CA 1
ATOM 3733 C C . PRO B 1 158 ? 5.547 11.609 4.258 1 98.44 158 PRO B C 1
ATOM 3735 O O . PRO B 1 158 ? 5.473 12.727 3.742 1 98.44 158 PRO B O 1
ATOM 3738 N N . THR B 1 159 ? 6.664 11.07 4.633 1 97.44 159 THR B N 1
ATOM 3739 C CA . THR B 1 159 ? 7.988 11.414 4.121 1 97.44 159 THR B CA 1
ATOM 3740 C C . THR B 1 159 ? 8.656 10.203 3.479 1 97.44 159 THR B C 1
ATOM 3742 O O . THR B 1 159 ? 8.094 9.102 3.484 1 97.44 159 THR B O 1
ATOM 3745 N N . HIS B 1 160 ? 9.797 10.336 2.869 1 94.31 160 HIS B N 1
ATOM 3746 C CA . HIS B 1 160 ? 10.445 9.227 2.174 1 94.31 160 HIS B CA 1
ATOM 3747 C C . HIS B 1 160 ? 10.914 8.164 3.156 1 94.31 160 HIS B C 1
ATOM 3749 O O . HIS B 1 160 ? 11.336 8.484 4.273 1 94.31 160 HIS B O 1
ATOM 3755 N N . PRO B 1 161 ? 10.812 6.887 2.771 1 93.88 161 PRO B N 1
ATOM 3756 C CA . PRO B 1 161 ? 11.453 5.848 3.58 1 93.88 161 PRO B CA 1
ATOM 3757 C C . PRO B 1 161 ? 12.969 6.008 3.65 1 93.88 161 PRO B C 1
ATOM 3759 O O . PRO B 1 161 ? 13.539 6.84 2.941 1 93.88 161 PRO B O 1
ATOM 3762 N N . VAL B 1 162 ? 13.547 5.258 4.547 1 93.19 162 VAL B N 1
ATOM 3763 C CA . VAL B 1 162 ? 15 5.289 4.656 1 93.19 162 VAL B CA 1
ATOM 3764 C C . VAL B 1 162 ? 15.633 4.938 3.307 1 93.19 162 VAL B C 1
ATOM 3766 O O . VAL B 1 162 ? 16.562 5.605 2.855 1 93.19 162 VAL B O 1
ATOM 3769 N N . ASP B 1 163 ? 15.086 3.863 2.686 1 92.31 163 ASP B N 1
ATOM 3770 C CA . ASP B 1 163 ? 15.508 3.504 1.335 1 92.31 163 ASP B CA 1
ATOM 3771 C C . ASP B 1 163 ? 14.844 4.402 0.293 1 92.31 163 ASP B C 1
ATOM 3773 O O . ASP B 1 163 ? 13.641 4.285 0.042 1 92.31 163 ASP B O 1
ATOM 3777 N N . THR B 1 164 ? 15.578 5.215 -0.371 1 91.75 164 THR B N 1
ATOM 3778 C CA . THR B 1 164 ? 14.992 6.188 -1.286 1 91.75 164 THR B CA 1
ATOM 3779 C C . THR B 1 164 ? 15.109 5.703 -2.73 1 91.75 164 THR B C 1
ATOM 3781 O O . THR B 1 164 ? 14.867 6.469 -3.666 1 91.75 164 THR B O 1
ATOM 3784 N N . GLN B 1 165 ? 15.555 4.457 -2.867 1 91.75 165 GLN B N 1
ATOM 3785 C CA . GLN B 1 165 ? 15.586 3.934 -4.23 1 91.75 165 GLN B CA 1
ATOM 3786 C C . GLN B 1 165 ? 14.188 3.902 -4.844 1 91.75 165 GLN B C 1
ATOM 3788 O O . GLN B 1 165 ? 13.227 3.529 -4.176 1 91.75 165 GLN B O 1
ATOM 3793 N N . LEU B 1 166 ? 14.117 4.328 -6.031 1 93.75 166 LEU B N 1
ATOM 3794 C CA . LEU B 1 166 ? 12.836 4.406 -6.723 1 93.75 166 LEU B CA 1
ATOM 3795 C C . LEU B 1 166 ? 12.477 3.07 -7.363 1 93.75 166 LEU B C 1
ATOM 3797 O O . LEU B 1 166 ? 13.359 2.248 -7.625 1 93.75 166 LEU B O 1
ATOM 3801 N N . ILE B 1 167 ? 11.211 2.867 -7.586 1 94.88 167 ILE B N 1
ATOM 3802 C CA . ILE B 1 167 ? 10.75 1.734 -8.383 1 94.88 167 ILE B CA 1
ATOM 3803 C C . ILE B 1 167 ? 11.414 1.767 -9.758 1 94.88 167 ILE B C 1
ATOM 3805 O O . ILE B 1 167 ? 11.953 0.757 -10.219 1 94.88 167 ILE B O 1
ATOM 3809 N N . ASN B 1 168 ? 11.367 2.807 -10.422 1 94.94 168 ASN B N 1
ATOM 3810 C CA . ASN B 1 168 ? 12.055 3.184 -11.648 1 94.94 168 ASN B CA 1
ATOM 3811 C C . ASN B 1 168 ? 11.992 4.688 -11.891 1 94.94 168 ASN B C 1
ATOM 3813 O O . ASN B 1 168 ? 11.523 5.438 -11.031 1 94.94 168 ASN B O 1
ATOM 3817 N N . THR B 1 169 ? 12.477 5.176 -13.031 1 92.44 169 THR B N 1
ATOM 3818 C CA . THR B 1 169 ? 12.672 6.605 -13.25 1 92.44 169 THR B CA 1
ATOM 3819 C C . THR B 1 169 ? 11.328 7.316 -13.391 1 92.44 169 THR B C 1
ATOM 3821 O O . THR B 1 169 ? 11.258 8.539 -13.273 1 92.44 169 THR B O 1
ATOM 3824 N N . TRP B 1 170 ? 10.258 6.586 -13.547 1 93.5 170 TRP B N 1
ATOM 3825 C CA . TRP B 1 170 ? 8.953 7.184 -13.805 1 93.5 170 TRP B CA 1
ATOM 3826 C C . TRP B 1 170 ? 8.203 7.422 -12.5 1 93.5 170 TRP B C 1
ATOM 3828 O O . TRP B 1 170 ? 7.18 8.109 -12.484 1 93.5 170 TRP B O 1
ATOM 3838 N N . LEU B 1 171 ? 8.758 6.902 -11.375 1 94.06 171 LEU B N 1
ATOM 3839 C CA . LEU B 1 171 ? 7.914 6.82 -10.188 1 94.06 171 LEU B CA 1
ATOM 3840 C C . LEU B 1 171 ? 8.625 7.414 -8.977 1 94.06 171 LEU B C 1
ATOM 3842 O O . LEU B 1 171 ? 9.008 6.684 -8.055 1 94.06 171 LEU B O 1
ATOM 3846 N N . PRO B 1 172 ? 8.688 8.781 -8.898 1 92.56 172 PRO B N 1
ATOM 3847 C CA . PRO B 1 172 ? 9.125 9.359 -7.625 1 92.56 172 PRO B CA 1
ATOM 3848 C C . PRO B 1 172 ? 8.289 8.875 -6.445 1 92.56 172 PRO B C 1
ATOM 3850 O O . PRO B 1 172 ? 7.137 8.469 -6.629 1 92.56 172 PRO B O 1
ATOM 3853 N N . GLN B 1 173 ? 8.805 8.914 -5.277 1 94.25 173 GLN B N 1
ATOM 3854 C CA . GLN B 1 173 ? 8.219 8.242 -4.113 1 94.25 173 GLN B CA 1
ATOM 3855 C C . GLN B 1 173 ? 6.824 8.781 -3.812 1 94.25 173 GLN B C 1
ATOM 3857 O O . GLN B 1 173 ? 5.922 8.016 -3.471 1 94.25 173 GLN B O 1
ATOM 3862 N N . PRO B 1 174 ? 6.594 10.094 -3.932 1 94.5 174 PRO B N 1
ATOM 3863 C CA . PRO B 1 174 ? 5.262 10.609 -3.605 1 94.5 174 PRO B CA 1
ATOM 3864 C C . PRO B 1 174 ? 4.176 10.07 -4.531 1 94.5 174 PRO B C 1
ATOM 3866 O O . PRO B 1 174 ? 3.008 10 -4.145 1 94.5 174 PRO B O 1
ATOM 3869 N N . MET B 1 175 ? 4.586 9.664 -5.711 1 94.12 175 MET B N 1
ATOM 3870 C CA . MET B 1 175 ? 3.607 9.242 -6.711 1 94.12 175 MET B CA 1
ATOM 3871 C C . MET B 1 175 ? 2.947 7.926 -6.301 1 94.12 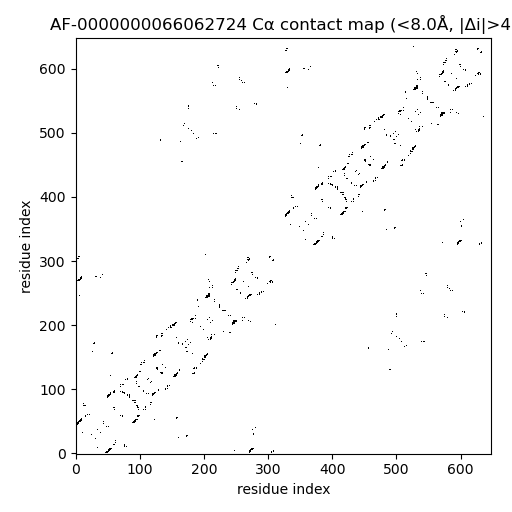175 MET B C 1
ATOM 3873 O O . MET B 1 175 ? 1.738 7.758 -6.461 1 94.12 175 MET B O 1
ATOM 3877 N N . PHE B 1 176 ? 3.719 7.039 -5.734 1 97 176 PHE B N 1
ATOM 3878 C CA . PHE B 1 176 ? 3.158 5.715 -5.488 1 97 176 PHE B CA 1
ATOM 3879 C C . PHE B 1 176 ? 3.541 5.215 -4.102 1 97 176 PHE B C 1
ATOM 3881 O O . PHE B 1 176 ? 2.738 4.566 -3.428 1 97 176 PHE B O 1
ATOM 3888 N N . ASP B 1 177 ? 4.68 5.492 -3.533 1 97.5 177 ASP B N 1
ATOM 3889 C CA . ASP B 1 177 ? 5.211 4.879 -2.318 1 97.5 177 ASP B CA 1
ATOM 3890 C C . ASP B 1 177 ? 4.742 5.629 -1.074 1 97.5 177 ASP B C 1
ATOM 3892 O O . ASP B 1 177 ? 4.582 5.035 -0.007 1 97.5 177 ASP B O 1
ATOM 3896 N N . TYR B 1 178 ? 4.484 6.93 -1.149 1 98 178 TYR B N 1
ATOM 3897 C CA . TYR B 1 178 ? 4.125 7.754 0.001 1 98 178 TYR B CA 1
ATOM 3898 C C . TYR B 1 178 ? 2.873 7.215 0.685 1 98 178 TYR B C 1
ATOM 3900 O O . TYR B 1 178 ? 2.824 7.117 1.913 1 98 178 TYR B O 1
ATOM 3908 N N . PRO B 1 179 ? 1.829 6.848 -0.101 1 98.5 179 PRO B N 1
ATOM 3909 C CA . PRO B 1 179 ? 0.648 6.32 0.589 1 98.5 179 PRO B CA 1
ATOM 3910 C C . PRO B 1 179 ? 0.965 5.113 1.468 1 98.5 179 PRO B C 1
ATOM 3912 O O . PRO B 1 179 ? 0.363 4.945 2.531 1 98.5 179 PRO B O 1
ATOM 3915 N N . HIS B 1 180 ? 1.895 4.297 1.045 1 98.31 180 HIS B N 1
ATOM 3916 C CA . HIS B 1 180 ? 2.232 3.135 1.858 1 98.31 180 HIS B CA 1
ATOM 3917 C C . HIS B 1 180 ? 2.982 3.547 3.121 1 98.31 180 HIS B C 1
ATOM 3919 O O . HIS B 1 180 ? 2.84 2.91 4.168 1 98.31 180 HIS B O 1
ATOM 3925 N N . GLU B 1 181 ? 3.809 4.598 3.049 1 98.31 181 GLU B N 1
ATOM 3926 C CA . GLU B 1 181 ? 4.418 5.141 4.258 1 98.31 181 GLU B CA 1
ATOM 3927 C C . GLU B 1 181 ? 3.357 5.547 5.277 1 98.31 181 GLU B C 1
ATOM 3929 O O . GLU B 1 181 ? 3.516 5.305 6.477 1 98.31 181 GLU B O 1
ATOM 3934 N N . THR B 1 182 ? 2.301 6.145 4.801 1 98.75 182 THR B N 1
ATOM 3935 C CA . THR B 1 182 ? 1.186 6.473 5.684 1 98.75 182 THR B CA 1
ATOM 3936 C C . THR B 1 182 ? 0.606 5.211 6.312 1 98.75 182 THR B C 1
ATOM 3938 O O . THR B 1 182 ? 0.357 5.172 7.52 1 98.75 182 THR B O 1
ATOM 3941 N N . GLY B 1 183 ? 0.428 4.176 5.496 1 98.69 183 GLY B N 1
ATOM 3942 C CA . GLY B 1 183 ? -0.037 2.904 6.027 1 98.69 183 GLY B CA 1
ATOM 3943 C C . GLY B 1 183 ? 0.884 2.326 7.086 1 98.69 183 GLY B C 1
ATOM 3944 O O . GLY B 1 183 ? 0.424 1.863 8.133 1 98.69 183 GLY B O 1
ATOM 3945 N N . ARG B 1 184 ? 2.205 2.34 6.84 1 98.44 184 ARG B N 1
ATOM 3946 C CA . ARG B 1 184 ? 3.199 1.836 7.781 1 98.44 184 ARG B CA 1
ATOM 3947 C C . ARG B 1 184 ? 3.117 2.574 9.117 1 98.44 184 ARG B C 1
ATOM 3949 O O . ARG B 1 184 ? 3.104 1.949 10.18 1 98.44 184 ARG B O 1
ATOM 3956 N N . ALA B 1 185 ? 3.033 3.893 9.008 1 98.81 185 ALA B N 1
ATOM 3957 C CA . ALA B 1 185 ? 2.982 4.703 10.227 1 98.81 185 ALA B CA 1
ATOM 3958 C C . ALA B 1 185 ? 1.71 4.418 11.023 1 98.81 185 ALA B C 1
ATOM 3960 O O . ALA B 1 185 ? 1.744 4.34 12.25 1 98.81 185 ALA B O 1
ATOM 3961 N N . ALA B 1 186 ? 0.624 4.285 10.328 1 98.88 186 ALA B N 1
ATOM 3962 C CA . ALA B 1 186 ? -0.642 3.975 10.984 1 98.88 186 ALA B CA 1
ATOM 3963 C C . ALA B 1 186 ? -0.574 2.623 11.695 1 98.88 186 ALA B C 1
ATOM 3965 O O . ALA B 1 186 ? -1.015 2.492 12.836 1 98.88 186 ALA B O 1
ATOM 3966 N N . MET B 1 187 ? -0.012 1.637 11.039 1 98.56 187 MET B N 1
ATOM 3967 C CA . MET B 1 187 ? 0.131 0.316 11.641 1 98.56 187 MET B CA 1
ATOM 3968 C C . MET B 1 187 ? 1.027 0.376 12.875 1 98.56 187 MET B C 1
ATOM 3970 O O . MET B 1 187 ? 0.762 -0.294 13.875 1 98.56 187 MET B O 1
ATOM 3974 N N . ASP B 1 188 ? 2.064 1.142 12.766 1 98.69 188 ASP B N 1
ATOM 3975 C CA . ASP B 1 188 ? 2.961 1.322 13.906 1 98.69 188 ASP B CA 1
ATOM 3976 C C . ASP B 1 188 ? 2.223 1.924 15.094 1 98.69 188 ASP B C 1
ATOM 3978 O O . ASP B 1 188 ? 2.379 1.459 16.234 1 98.69 188 ASP B O 1
ATOM 3982 N N . LEU B 1 189 ? 1.396 2.906 14.867 1 98.62 189 LEU B N 1
ATOM 3983 C CA . LEU B 1 189 ? 0.617 3.537 15.922 1 98.62 189 LEU B CA 1
ATOM 3984 C C . LEU B 1 189 ? -0.378 2.553 16.531 1 98.62 189 LEU B C 1
ATOM 3986 O O . LEU B 1 189 ? -0.593 2.545 17.75 1 98.62 189 LEU B O 1
ATOM 3990 N N . LEU B 1 190 ? -0.942 1.722 15.695 1 98 190 LEU B N 1
ATOM 3991 C CA . LEU B 1 190 ? -1.954 0.767 16.141 1 98 190 LEU B CA 1
ATOM 3992 C C . LEU B 1 190 ? -1.332 -0.331 16.984 1 98 190 LEU B C 1
ATOM 3994 O O . LEU B 1 190 ? -1.993 -0.889 17.875 1 98 190 LEU B O 1
ATOM 3998 N N . THR B 1 191 ? -0.029 -0.6 16.812 1 97.5 191 THR B N 1
ATOM 3999 C CA . THR B 1 191 ? 0.546 -1.789 17.422 1 97.5 191 THR B CA 1
ATOM 4000 C C . THR B 1 191 ? 1.521 -1.404 18.531 1 97.5 191 THR B C 1
ATOM 4002 O O . THR B 1 191 ? 1.949 -2.256 19.312 1 97.5 191 THR B O 1
ATOM 4005 N N . SER B 1 192 ? 1.826 -0.128 18.672 1 96.44 192 SER B N 1
ATOM 4006 C CA . SER B 1 192 ? 2.85 0.295 19.625 1 96.44 192 SER B CA 1
ATOM 4007 C C . SER B 1 192 ? 2.234 0.685 20.953 1 96.44 192 SER B C 1
ATOM 4009 O O . SER B 1 192 ? 2.955 0.96 21.922 1 96.44 192 SER B O 1
ATOM 4011 N N . GLY B 1 193 ? 0.944 0.771 21.047 1 94.25 193 GLY B N 1
ATOM 4012 C CA . GLY B 1 193 ? 0.288 1.136 22.281 1 94.25 193 GLY B CA 1
ATOM 4013 C C . GLY B 1 193 ? 0.079 2.631 22.438 1 94.25 193 GLY B C 1
ATOM 4014 O O . GLY B 1 193 ? -0.549 3.084 23.391 1 94.25 193 GLY B O 1
ATOM 4015 N N . ILE B 1 194 ? 0.466 3.404 21.469 1 96.94 194 ILE B N 1
ATOM 4016 C CA . ILE B 1 194 ? 0.402 4.859 21.547 1 96.94 194 ILE B CA 1
ATOM 4017 C C . ILE B 1 194 ? -1.055 5.309 21.656 1 96.94 194 ILE B C 1
ATOM 4019 O O . ILE B 1 194 ? -1.392 6.152 22.484 1 96.94 194 ILE B O 1
ATOM 4023 N N . LEU B 1 195 ? -1.933 4.758 20.859 1 96.62 195 LEU B N 1
ATOM 4024 C CA . LEU B 1 195 ? -3.328 5.184 20.828 1 96.62 195 LEU B CA 1
ATOM 4025 C C . LEU B 1 195 ? -4.023 4.859 22.156 1 96.62 195 LEU B C 1
ATOM 4027 O O . LEU B 1 195 ? -4.91 5.598 22.578 1 96.62 195 LEU B O 1
ATOM 4031 N N . GLN B 1 196 ? -3.635 3.775 22.766 1 95.12 196 GLN B N 1
ATOM 4032 C CA . GLN B 1 196 ? -4.199 3.377 24.047 1 95.12 196 GLN B CA 1
ATOM 4033 C C . GLN B 1 196 ? -3.672 4.254 25.188 1 95.12 196 GLN B C 1
ATOM 4035 O O . GLN B 1 196 ? -4.434 4.68 26.047 1 95.12 196 GLN B O 1
ATOM 4040 N N . ASP B 1 197 ? -2.414 4.504 25.172 1 97.25 197 ASP B N 1
ATOM 4041 C CA . ASP B 1 197 ? -1.767 5.258 26.234 1 97.25 197 ASP B CA 1
ATOM 4042 C C . ASP B 1 197 ? -2.121 6.742 26.156 1 97.25 197 ASP B C 1
ATOM 4044 O O . ASP B 1 197 ? -2.188 7.426 27.172 1 97.25 197 ASP B O 1
ATOM 4048 N N . TYR B 1 198 ? -2.287 7.246 24.984 1 98 198 TYR B N 1
ATOM 4049 C CA . TYR B 1 198 ? -2.539 8.664 24.734 1 98 198 TYR B CA 1
ATOM 4050 C C . TYR B 1 198 ? -3.736 8.852 23.812 1 98 198 TYR B C 1
ATOM 4052 O O . TYR B 1 198 ? -3.582 9.273 22.672 1 98 198 TYR B O 1
ATOM 4060 N N . PRO B 1 199 ? -4.949 8.68 24.234 1 97.38 199 PRO B N 1
ATOM 4061 C CA . PRO B 1 199 ? -6.16 8.625 23.406 1 97.38 199 PRO B CA 1
ATOM 4062 C C . PRO B 1 199 ? -6.695 10.008 23.047 1 97.38 199 PRO B C 1
ATOM 4064 O O . PRO B 1 199 ? -7.676 10.125 22.312 1 97.38 199 PRO B O 1
ATOM 4067 N N . GLY B 1 200 ? -6.086 11.039 23.469 1 98.19 200 GLY B N 1
ATOM 4068 C CA . GLY B 1 200 ? -6.672 12.367 23.359 1 98.19 200 GLY B CA 1
ATOM 4069 C C . GLY B 1 200 ? -6.48 12.992 22 1 98.19 200 GLY B C 1
ATOM 4070 O O . GLY B 1 200 ? -7.129 13.984 21.672 1 98.19 200 GLY B O 1
ATOM 4071 N N . CYS B 1 201 ? -5.676 12.438 21.141 1 98 201 CYS B N 1
ATOM 4072 C CA . CYS B 1 201 ? -5.359 13.039 19.844 1 98 201 CYS B CA 1
ATOM 4073 C C . CYS B 1 201 ? -6.406 12.672 18.797 1 98 201 CYS B C 1
ATOM 4075 O O . CYS B 1 201 ? -6.973 11.578 18.844 1 98 201 CYS B O 1
ATOM 4077 N N . LYS B 1 202 ? -6.723 13.586 17.922 1 98.62 202 LYS B N 1
ATOM 4078 C CA . LYS B 1 202 ? -7.441 13.328 16.672 1 98.62 202 LYS B CA 1
ATOM 4079 C C . LYS B 1 202 ? -6.484 13.258 15.492 1 98.62 202 LYS B C 1
ATOM 4081 O O . LYS B 1 202 ? -5.98 14.289 15.031 1 98.62 202 LYS B O 1
ATOM 4086 N N . ILE B 1 203 ? -6.285 12.094 14.953 1 98.94 203 ILE B N 1
ATOM 4087 C CA . ILE B 1 203 ? -5.207 11.875 13.992 1 98.94 203 ILE B CA 1
ATOM 4088 C C . ILE B 1 203 ? -5.781 11.797 12.578 1 98.94 203 ILE B C 1
ATOM 4090 O O . ILE B 1 203 ? -6.637 10.953 12.297 1 98.94 203 ILE B O 1
ATOM 4094 N N . ILE B 1 204 ? -5.348 12.703 11.711 1 98.94 204 ILE B N 1
ATOM 4095 C CA . ILE B 1 204 ? -5.695 12.703 10.289 1 98.94 204 ILE B CA 1
ATOM 4096 C C . ILE B 1 204 ? -4.605 12 9.492 1 98.94 204 ILE B C 1
ATOM 4098 O O . ILE B 1 204 ? -3.439 12.406 9.523 1 98.94 204 ILE B O 1
ATOM 4102 N N . LEU B 1 205 ? -4.938 10.914 8.836 1 98.94 205 LEU B N 1
ATOM 4103 C CA . LEU B 1 205 ? -4.043 10.227 7.906 1 98.94 205 LEU B CA 1
ATOM 4104 C C . LEU B 1 205 ? -4.234 10.75 6.484 1 98.94 205 LEU B C 1
ATOM 4106 O O . LEU B 1 205 ? -5.355 10.781 5.977 1 98.94 205 LEU B O 1
ATOM 4110 N N . SER B 1 206 ? -3.146 11.109 5.863 1 98.69 206 SER B N 1
ATOM 4111 C CA . SER B 1 206 ? -3.164 11.742 4.547 1 98.69 206 SER B CA 1
ATOM 4112 C C . SER B 1 206 ? -3.564 10.742 3.465 1 98.69 206 SER B C 1
ATOM 4114 O O . SER B 1 206 ? -3.389 9.531 3.631 1 98.69 206 SER B O 1
ATOM 4116 N N . HIS B 1 207 ? -4.09 11.266 2.328 1 98.62 207 HIS B N 1
ATOM 4117 C CA . HIS B 1 207 ? -4.305 10.547 1.079 1 98.62 207 HIS B CA 1
ATOM 4118 C C . HIS B 1 207 ? -5.172 9.312 1.297 1 98.62 207 HIS B C 1
ATOM 4120 O O . HIS B 1 207 ? -4.789 8.203 0.911 1 98.62 207 HIS B O 1
ATOM 4126 N N . ALA B 1 208 ? -6.281 9.562 1.953 1 98.62 208 ALA B N 1
ATOM 4127 C CA . ALA B 1 208 ? -7.281 8.531 2.215 1 98.62 208 ALA B CA 1
ATOM 4128 C C . ALA B 1 208 ? -6.719 7.438 3.121 1 98.62 208 ALA B C 1
ATOM 4130 O O . ALA B 1 208 ? -7.09 6.266 2.998 1 98.62 208 ALA B O 1
ATOM 4131 N N . GLY B 1 209 ? -5.746 7.793 4 1 98.56 209 GLY B N 1
ATOM 4132 C CA . GLY B 1 209 ? -5.156 6.832 4.918 1 98.56 209 GLY B CA 1
ATOM 4133 C C . GLY B 1 209 ? -4.07 5.988 4.285 1 98.56 209 GLY B C 1
ATOM 4134 O O . GLY B 1 209 ? -3.658 4.969 4.848 1 98.56 209 GLY B O 1
ATOM 4135 N N . GLY B 1 210 ? -3.652 6.438 3.086 1 98.44 210 GLY B N 1
ATOM 4136 C CA . GLY B 1 210 ? -2.67 5.645 2.365 1 98.44 210 GLY B CA 1
ATOM 4137 C C . GLY B 1 210 ? -3.17 4.258 2.008 1 98.44 210 GLY B C 1
ATOM 4138 O O . GLY B 1 210 ? -4.23 4.113 1.393 1 98.44 210 GLY B O 1
ATOM 4139 N N . THR B 1 211 ? -2.41 3.24 2.447 1 98.69 211 THR B N 1
ATOM 4140 C CA . THR B 1 211 ? -2.781 1.873 2.098 1 98.69 211 THR B CA 1
ATOM 4141 C C . THR B 1 211 ? -3.49 1.19 3.264 1 98.69 211 THR B C 1
ATOM 4143 O O . THR B 1 211 ? -3.889 0.028 3.16 1 98.69 211 THR B O 1
ATOM 4146 N N . LEU B 1 212 ? -3.709 1.883 4.371 1 98.75 212 LEU B N 1
ATOM 4147 C CA . LEU B 1 212 ? -4.25 1.296 5.59 1 98.75 212 LEU B CA 1
ATOM 4148 C C . LEU B 1 212 ? -5.641 0.72 5.348 1 98.75 212 LEU B C 1
ATOM 4150 O O . LEU B 1 212 ? -5.898 -0.444 5.664 1 98.75 212 LEU B O 1
ATOM 4154 N N . PRO B 1 213 ? -6.59 1.524 4.727 1 98.44 213 PRO B N 1
ATOM 4155 C CA . PRO B 1 213 ? -7.941 0.977 4.594 1 98.44 213 PRO B CA 1
ATOM 4156 C C . PRO B 1 213 ? -7.977 -0.328 3.799 1 98.44 213 PRO B C 1
ATOM 4158 O O . PRO B 1 213 ? -8.758 -1.229 4.117 1 98.44 213 PRO B O 1
ATOM 4161 N N . TYR B 1 214 ? -7.074 -0.426 2.848 1 97.88 214 TYR B N 1
ATOM 4162 C CA . TYR B 1 214 ? -7.07 -1.564 1.937 1 97.88 214 TYR B CA 1
ATOM 4163 C C . TYR B 1 214 ? -6.383 -2.77 2.574 1 97.88 214 TYR B C 1
ATOM 4165 O O . TYR B 1 214 ? -6.727 -3.916 2.275 1 97.88 214 TYR B O 1
ATOM 4173 N N . LEU B 1 215 ? -5.473 -2.557 3.58 1 98.25 215 LEU B N 1
ATOM 4174 C CA . LEU B 1 215 ? -4.602 -3.641 4.023 1 98.25 215 LEU B CA 1
ATOM 4175 C C . LEU B 1 215 ? -4.879 -3.998 5.48 1 98.25 215 LEU B C 1
ATOM 4177 O O . LEU B 1 215 ? -4.438 -5.043 5.961 1 98.25 215 LEU B O 1
ATOM 4181 N N . ILE B 1 216 ? -5.621 -3.227 6.215 1 97.94 216 ILE B N 1
ATOM 4182 C CA . ILE B 1 216 ? -5.695 -3.352 7.664 1 97.94 216 ILE B CA 1
ATOM 4183 C C . ILE B 1 216 ? -6.297 -4.707 8.039 1 97.94 216 ILE B C 1
ATOM 4185 O O . ILE B 1 216 ? -5.859 -5.344 9 1 97.94 216 ILE B O 1
ATOM 4189 N N . HIS B 1 217 ? -7.258 -5.234 7.301 1 97.44 217 HIS B N 1
ATOM 4190 C CA . HIS B 1 217 ? -7.898 -6.5 7.648 1 97.44 217 HIS B CA 1
ATOM 4191 C C . HIS B 1 217 ? -6.91 -7.656 7.566 1 97.44 217 HIS B C 1
ATOM 4193 O O . HIS B 1 217 ? -6.973 -8.586 8.375 1 97.44 217 HIS B O 1
ATOM 4199 N N . ARG B 1 218 ? -6.043 -7.594 6.582 1 97.25 218 ARG B N 1
ATOM 4200 C CA . ARG B 1 218 ? -5 -8.602 6.457 1 97.25 218 ARG B CA 1
ATOM 4201 C C . ARG B 1 218 ? -4.156 -8.688 7.727 1 97.25 218 ARG B C 1
ATOM 4203 O O . ARG B 1 218 ? -4.059 -9.75 8.344 1 97.25 218 ARG B O 1
ATOM 4210 N N . ALA B 1 219 ? -3.633 -7.543 8.172 1 96.5 219 ALA B N 1
ATOM 4211 C CA . ALA B 1 219 ? -2.766 -7.488 9.344 1 96.5 219 ALA B CA 1
ATOM 4212 C C . ALA B 1 219 ? -3.545 -7.805 10.617 1 96.5 219 ALA B C 1
ATOM 4214 O O . ALA B 1 219 ? -3.078 -8.57 11.469 1 96.5 219 ALA B O 1
ATOM 4215 N N . ALA B 1 220 ? -4.746 -7.258 10.68 1 96.94 220 ALA B N 1
ATOM 4216 C CA . ALA B 1 220 ? -5.555 -7.402 11.891 1 96.94 220 ALA B CA 1
ATOM 4217 C C . ALA B 1 220 ? -5.973 -8.859 12.102 1 96.94 220 ALA B C 1
ATOM 4219 O O . ALA B 1 220 ? -6.152 -9.297 13.234 1 96.94 220 ALA B O 1
ATOM 4220 N N . THR B 1 221 ? -6.113 -9.609 11.016 1 96.12 221 THR B N 1
ATOM 4221 C CA . THR B 1 221 ? -6.5 -11.016 11.109 1 96.12 221 THR B CA 1
ATOM 4222 C C . THR B 1 221 ? -5.309 -11.875 11.516 1 96.12 221 THR B C 1
ATOM 4224 O O . THR B 1 221 ? -5.465 -12.844 12.266 1 96.12 221 THR B O 1
ATOM 4227 N N . MET B 1 222 ? -4.145 -11.5 11.109 1 94 222 MET B N 1
ATOM 4228 C CA . MET B 1 222 ? -2.957 -12.328 11.32 1 94 222 MET B CA 1
ATOM 4229 C C . MET B 1 222 ? -2.357 -12.078 12.703 1 94 222 MET B C 1
ATOM 4231 O O . MET B 1 222 ? -1.903 -13.008 13.367 1 94 222 MET B O 1
ATOM 4235 N N . LEU B 1 223 ? -2.439 -10.867 13.18 1 94.88 223 LEU B N 1
ATOM 4236 C CA . LEU B 1 223 ? -1.716 -10.438 14.367 1 94.88 223 LEU B CA 1
ATOM 4237 C C . LEU B 1 223 ? -2.141 -11.25 15.586 1 94.88 223 LEU B C 1
ATOM 4239 O O . LEU B 1 223 ? -1.295 -11.773 16.312 1 94.88 223 LEU B O 1
ATOM 4243 N N . PRO B 1 224 ? -3.443 -11.531 15.781 1 94.38 224 PRO B N 1
ATOM 4244 C CA . PRO B 1 224 ? -3.846 -12.297 16.969 1 94.38 224 PRO B CA 1
ATOM 4245 C C . PRO B 1 224 ? -3.438 -13.766 16.891 1 94.38 224 PRO B C 1
ATOM 4247 O O . PRO B 1 224 ? -3.518 -14.484 17.891 1 94.38 224 PRO B O 1
ATOM 4250 N N . LEU B 1 225 ? -3.029 -14.227 15.68 1 91.19 225 LEU B N 1
ATOM 4251 C CA . LEU B 1 225 ? -2.701 -15.625 15.461 1 91.19 225 LEU B CA 1
ATOM 4252 C C . LEU B 1 225 ? -1.193 -15.852 15.539 1 91.19 225 LEU B C 1
ATOM 4254 O O . LEU B 1 225 ? -0.722 -16.984 15.398 1 91.19 225 LEU B O 1
ATOM 4258 N N . MET B 1 226 ? -0.437 -14.727 15.781 1 87.12 226 MET B N 1
ATOM 4259 C CA . MET B 1 226 ? 1.014 -14.82 15.93 1 87.12 226 MET B CA 1
ATOM 4260 C C . MET B 1 226 ? 1.393 -15.328 17.312 1 87.12 226 MET B C 1
ATOM 4262 O O . MET B 1 226 ? 0.583 -15.281 18.234 1 87.12 226 MET B O 1
ATOM 4266 N N . PRO B 1 227 ? 2.607 -15.93 17.359 1 84.25 227 PRO B N 1
ATOM 4267 C CA . PRO B 1 227 ? 3.033 -16.453 18.656 1 84.25 227 PRO B CA 1
ATOM 4268 C C . PRO B 1 227 ? 3.01 -15.383 19.75 1 84.25 227 PRO B C 1
ATOM 4270 O O . PRO B 1 227 ? 2.652 -15.672 20.906 1 84.25 227 PRO B O 1
ATOM 4273 N N . ARG B 1 228 ? 3.453 -14.188 19.438 1 85.06 228 ARG B N 1
ATOM 4274 C CA . ARG B 1 228 ? 3.336 -13.031 20.328 1 85.06 228 ARG B CA 1
ATOM 4275 C C . ARG B 1 228 ? 2.117 -12.188 19.969 1 85.06 228 ARG B C 1
ATOM 4277 O O . ARG B 1 228 ? 1.91 -11.852 18.797 1 85.06 228 ARG B O 1
ATOM 4284 N N . THR B 1 229 ? 1.351 -11.914 21.016 1 87.75 229 THR B N 1
ATOM 4285 C CA . THR B 1 229 ? 0.103 -11.227 20.719 1 87.75 229 THR B CA 1
ATOM 4286 C C . THR B 1 229 ? 0.068 -9.852 21.375 1 87.75 229 THR B C 1
ATOM 4288 O O . THR B 1 229 ? 0.658 -9.648 22.438 1 87.75 229 THR B O 1
ATOM 4291 N N . LEU B 1 230 ? -0.641 -8.906 20.781 1 90.88 230 LEU B N 1
ATOM 4292 C CA . LEU B 1 230 ? -0.873 -7.555 21.281 1 90.88 230 LEU B CA 1
ATOM 4293 C C . LEU B 1 230 ? -1.974 -7.539 22.328 1 90.88 230 LEU B C 1
ATOM 4295 O O . LEU B 1 230 ? -2.123 -6.562 23.062 1 90.88 230 LEU B O 1
ATOM 4299 N N . GLY B 1 231 ? -2.766 -8.562 22.406 1 91.75 231 GLY B N 1
ATOM 4300 C CA . GLY B 1 231 ? -3.916 -8.617 23.297 1 91.75 231 GLY B CA 1
ATOM 4301 C C . GLY B 1 231 ? -5.16 -7.98 22.703 1 91.75 231 GLY B C 1
ATOM 4302 O O . GLY B 1 231 ? -6.152 -7.77 23.406 1 91.75 231 GLY B O 1
ATOM 4303 N N . LEU B 1 232 ? -5.152 -7.617 21.453 1 94.06 232 LEU B N 1
ATOM 4304 C CA . LEU B 1 232 ? -6.301 -7.07 20.734 1 94.06 232 LEU B CA 1
ATOM 4305 C C . LEU B 1 232 ? -6.836 -8.078 19.719 1 94.06 232 LEU B C 1
ATOM 4307 O O . LEU B 1 232 ? -6.059 -8.773 19.062 1 94.06 232 LEU B O 1
ATOM 4311 N N . SER B 1 233 ? -8.133 -8.156 19.672 1 95.69 233 SER B N 1
ATOM 4312 C CA . SER B 1 233 ? -8.758 -8.977 18.641 1 95.69 233 SER B CA 1
ATOM 4313 C C . SER B 1 233 ? -8.688 -8.289 17.281 1 95.69 233 SER B C 1
ATOM 4315 O O . SER B 1 233 ? -8.336 -7.113 17.188 1 95.69 233 SER B O 1
ATOM 4317 N N . THR B 1 234 ? -8.977 -9.047 16.234 1 95.81 234 THR B N 1
ATOM 4318 C CA . THR B 1 234 ? -9.086 -8.508 14.891 1 95.81 234 THR B CA 1
ATOM 4319 C C . THR B 1 234 ? -10.062 -7.336 14.859 1 95.81 234 THR B C 1
ATOM 4321 O O . THR B 1 234 ? -9.742 -6.277 14.305 1 95.81 234 THR B O 1
ATOM 4324 N N . GLU B 1 235 ? -11.227 -7.516 15.492 1 96.56 235 GLU B N 1
ATOM 4325 C CA . GLU B 1 235 ? -12.281 -6.508 15.484 1 96.56 235 GLU B CA 1
ATOM 4326 C C . GLU B 1 235 ? -11.836 -5.238 16.203 1 96.56 235 GLU B C 1
ATOM 4328 O O . GLU B 1 235 ? -12.109 -4.129 15.758 1 96.56 235 GLU B O 1
ATOM 4333 N N . GLU B 1 236 ? -11.125 -5.398 17.266 1 97 236 GLU B N 1
ATOM 4334 C CA . GLU B 1 236 ? -10.633 -4.254 18.031 1 97 236 GLU B CA 1
ATOM 4335 C C . GLU B 1 236 ? -9.602 -3.457 17.234 1 97 236 GLU B C 1
ATOM 4337 O O . GLU B 1 236 ? -9.617 -2.225 17.266 1 97 236 GLU B O 1
ATOM 4342 N N . LEU B 1 237 ? -8.727 -4.16 16.531 1 97.06 237 LEU B N 1
ATOM 4343 C CA . LEU B 1 237 ? -7.715 -3.5 15.711 1 97.06 237 LEU B CA 1
ATOM 4344 C C . LEU B 1 237 ? -8.359 -2.727 14.562 1 97.06 237 LEU B C 1
ATOM 4346 O O . LEU B 1 237 ? -8.008 -1.573 14.312 1 97.06 237 LEU B O 1
ATOM 4350 N N . VAL B 1 238 ? -9.289 -3.354 13.922 1 97.88 238 VAL B N 1
ATOM 4351 C CA . VAL B 1 238 ? -9.969 -2.719 12.797 1 97.88 238 VAL B CA 1
ATOM 4352 C C . VAL B 1 238 ? -10.773 -1.516 13.289 1 97.88 238 VAL B C 1
ATOM 4354 O O . VAL B 1 238 ? -10.75 -0.452 12.664 1 97.88 238 VAL B O 1
ATOM 4357 N N . GLU B 1 239 ? -11.43 -1.67 14.445 1 97.5 239 GLU B N 1
ATOM 4358 C CA . GLU B 1 239 ? -12.195 -0.563 15 1 97.5 239 GLU B CA 1
ATOM 4359 C C . GLU B 1 239 ? -11.297 0.615 15.359 1 97.5 239 GLU B C 1
ATOM 4361 O O . GLU B 1 239 ? -11.633 1.769 15.078 1 97.5 239 GLU B O 1
ATOM 4366 N N . ALA B 1 240 ? -10.188 0.311 15.961 1 97.44 240 ALA B N 1
ATOM 4367 C CA . ALA B 1 240 ? -9.234 1.366 16.266 1 97.44 240 ALA B CA 1
ATOM 4368 C C . ALA B 1 240 ? -8.758 2.072 15.008 1 97.44 240 ALA B C 1
ATOM 4370 O O . ALA B 1 240 ? -8.656 3.301 14.977 1 97.44 240 ALA B O 1
ATOM 4371 N N . ALA B 1 241 ? -8.508 1.315 13.977 1 98.44 241 ALA B N 1
ATOM 4372 C CA . ALA B 1 241 ? -8.023 1.866 12.711 1 98.44 241 ALA B CA 1
ATOM 4373 C C . ALA B 1 241 ? -9.07 2.779 12.078 1 98.44 241 ALA B C 1
ATOM 4375 O O . ALA B 1 241 ? -8.727 3.814 11.492 1 98.44 241 ALA B O 1
ATOM 4376 N N . ARG B 1 242 ? -10.328 2.453 12.203 1 98 242 ARG B N 1
ATOM 4377 C CA . ARG B 1 242 ? -11.414 3.188 11.562 1 98 242 ARG B CA 1
ATOM 4378 C C . ARG B 1 242 ? -11.602 4.555 12.211 1 98 242 ARG B C 1
ATOM 4380 O O . ARG B 1 242 ? -12.227 5.441 11.625 1 98 242 ARG B O 1
ATOM 4387 N N . THR B 1 243 ? -11.016 4.711 13.406 1 95.94 243 THR B N 1
ATOM 4388 C CA . THR B 1 243 ? -11.273 5.941 14.148 1 95.94 243 THR B CA 1
ATOM 4389 C C . THR B 1 243 ? -10.297 7.035 13.727 1 95.94 243 THR B C 1
ATOM 4391 O O . THR B 1 243 ? -10.445 8.195 14.117 1 95.94 243 THR B O 1
ATOM 4394 N N . PHE B 1 244 ? -9.289 6.668 12.969 1 98.81 244 PHE B N 1
ATOM 4395 C CA . PHE B 1 244 ? -8.5 7.734 12.367 1 98.81 244 PHE B CA 1
ATOM 4396 C C . PHE B 1 244 ? -9.375 8.617 11.477 1 98.81 244 PHE B C 1
ATOM 4398 O O . PHE B 1 244 ? -10.492 8.227 11.117 1 98.81 244 PHE B O 1
ATOM 4405 N N . TYR B 1 245 ? -8.961 9.844 11.25 1 98.94 245 TYR B N 1
ATOM 4406 C CA . TYR B 1 245 ? -9.531 10.688 10.203 1 98.94 245 TYR B CA 1
ATOM 4407 C C . TYR B 1 245 ? -8.75 10.547 8.906 1 98.94 245 TYR B C 1
ATOM 4409 O O . TYR B 1 245 ? -7.547 10.266 8.922 1 98.94 245 TYR B O 1
ATOM 4417 N N . PHE B 1 246 ? -9.453 10.688 7.758 1 98.94 246 PHE B N 1
ATOM 4418 C CA . PHE B 1 246 ? -8.867 10.453 6.441 1 98.94 246 PHE B CA 1
ATOM 4419 C C . PHE B 1 246 ? -9.18 11.609 5.496 1 98.94 246 PHE B C 1
ATOM 4421 O O . PHE B 1 246 ? -10.344 11.938 5.273 1 98.94 246 PHE B O 1
ATOM 4428 N N . ASP B 1 247 ? -8.156 12.195 4.984 1 98.88 247 ASP B N 1
ATOM 4429 C CA . ASP B 1 247 ? -8.453 13.195 3.963 1 98.88 247 ASP B CA 1
ATOM 4430 C C . ASP B 1 247 ? -8.492 12.562 2.572 1 98.88 247 ASP B C 1
ATOM 4432 O O . ASP B 1 247 ? -8.031 11.438 2.383 1 98.88 247 ASP B O 1
ATOM 4436 N N . THR B 1 248 ? -8.93 13.258 1.587 1 98.56 248 THR B N 1
ATOM 4437 C CA . THR B 1 248 ? -9.18 12.664 0.277 1 98.56 248 THR B CA 1
ATOM 4438 C C . THR B 1 248 ? -8.172 13.18 -0.749 1 98.56 248 THR B C 1
ATOM 4440 O O . THR B 1 248 ? -8.375 13.039 -1.955 1 98.56 248 THR B O 1
ATOM 4443 N N . ALA B 1 249 ? -7.117 13.805 -0.286 1 98.44 249 ALA B N 1
ATOM 4444 C CA . ALA B 1 249 ? -6.145 14.438 -1.172 1 98.44 249 ALA B CA 1
ATOM 4445 C C . ALA B 1 249 ? -5.582 13.445 -2.178 1 98.44 249 ALA B C 1
ATOM 4447 O O . ALA B 1 249 ? -5.027 12.406 -1.793 1 98.44 249 ALA B O 1
ATOM 4448 N N . ILE B 1 250 ? -5.758 13.773 -3.465 1 97.81 250 ILE B N 1
ATOM 4449 C CA . ILE B 1 250 ? -5.199 13.031 -4.59 1 97.81 250 ILE B CA 1
ATOM 4450 C C . ILE B 1 250 ? -5.555 11.555 -4.461 1 97.81 250 ILE B C 1
ATOM 4452 O O . ILE B 1 250 ? -4.715 10.688 -4.711 1 97.81 250 ILE B O 1
ATOM 4456 N N . SER B 1 251 ? -6.688 11.25 -4.016 1 98.19 251 SER B N 1
ATOM 4457 C CA . SER B 1 251 ? -7.074 9.875 -3.744 1 98.19 251 SER B CA 1
ATOM 4458 C C . SER B 1 251 ? -8.531 9.617 -4.121 1 98.19 251 SER B C 1
ATOM 4460 O O . SER B 1 251 ? -9 8.484 -4.059 1 98.19 251 SER B O 1
ATOM 4462 N N . SER B 1 252 ? -9.211 10.727 -4.504 1 97.31 252 SER B N 1
ATOM 4463 C CA . SER B 1 252 ? -10.633 10.578 -4.801 1 97.31 252 SER B CA 1
ATOM 4464 C C . SER B 1 252 ? -10.844 9.977 -6.188 1 97.31 252 SER B C 1
ATOM 4466 O O . SER B 1 252 ? -10.641 10.656 -7.199 1 97.31 252 SER B O 1
ATOM 4468 N N . ASN B 1 253 ? -11.078 8.773 -6.34 1 96.31 253 ASN B N 1
ATOM 4469 C CA . ASN B 1 253 ? -11.516 8 -7.5 1 96.31 253 ASN B CA 1
ATOM 4470 C C . ASN B 1 253 ? -12.539 6.934 -7.109 1 96.31 253 ASN B C 1
ATOM 4472 O O . ASN B 1 253 ? -12.703 6.629 -5.926 1 96.31 253 ASN B O 1
ATOM 4476 N N . PRO B 1 254 ? -13.266 6.441 -7.992 1 94.94 254 PRO B N 1
ATOM 4477 C CA . PRO B 1 254 ? -14.367 5.535 -7.648 1 94.94 254 PRO B CA 1
ATOM 4478 C C . PRO B 1 254 ? -13.898 4.332 -6.832 1 94.94 254 PRO B C 1
ATOM 4480 O O . PRO B 1 254 ? -14.57 3.938 -5.875 1 94.94 254 PRO B O 1
ATOM 4483 N N . VAL B 1 255 ? -12.75 3.777 -7.094 1 97.25 255 VAL B N 1
ATOM 4484 C CA . VAL B 1 255 ? -12.25 2.58 -6.426 1 97.25 255 VAL B CA 1
ATOM 4485 C C . VAL B 1 255 ? -11.852 2.92 -4.988 1 97.25 255 VAL B C 1
ATOM 4487 O O . VAL B 1 255 ? -12.32 2.289 -4.043 1 97.25 255 VAL B O 1
ATOM 4490 N N . THR B 1 256 ? -11.07 3.941 -4.809 1 98.19 256 THR B N 1
ATOM 4491 C CA . THR B 1 256 ? -10.547 4.332 -3.502 1 98.19 256 THR B CA 1
ATOM 4492 C C . THR B 1 256 ? -11.664 4.844 -2.604 1 98.19 256 THR B C 1
ATOM 4494 O O . THR B 1 256 ? -11.727 4.508 -1.419 1 98.19 256 THR B O 1
ATOM 4497 N N . LEU B 1 257 ? -12.594 5.629 -3.201 1 98.12 257 LEU B N 1
ATOM 4498 C CA . LEU B 1 257 ? -13.695 6.164 -2.408 1 98.12 257 LEU B CA 1
ATOM 4499 C C . LEU B 1 257 ? -14.617 5.047 -1.938 1 98.12 257 LEU B C 1
ATOM 4501 O O . LEU B 1 257 ? -15.117 5.082 -0.812 1 98.12 257 LEU B O 1
ATOM 4505 N N . LYS B 1 258 ? -14.836 4.055 -2.803 1 97 258 LYS B N 1
ATOM 4506 C CA . LYS B 1 258 ? -15.656 2.908 -2.414 1 97 258 LYS B CA 1
ATOM 4507 C C . LYS B 1 258 ? -15.062 2.197 -1.198 1 97 258 LYS B C 1
ATOM 4509 O O . LYS B 1 258 ? -15.789 1.869 -0.255 1 97 258 LYS B O 1
ATOM 4514 N N . ALA B 1 259 ? -13.812 1.98 -1.218 1 97.75 259 ALA B N 1
ATOM 4515 C CA . ALA B 1 259 ? -13.117 1.317 -0.117 1 97.75 259 ALA B CA 1
ATOM 4516 C C . ALA B 1 259 ? -13.094 2.199 1.128 1 97.75 259 ALA B C 1
ATOM 4518 O O . ALA B 1 259 ? -13.367 1.729 2.234 1 97.75 259 ALA B O 1
ATOM 4519 N N . LEU B 1 260 ? -12.812 3.465 0.958 1 98.44 260 LEU B N 1
ATOM 4520 C CA . LEU B 1 260 ? -12.656 4.391 2.072 1 98.44 260 LEU B CA 1
ATOM 4521 C C . LEU B 1 260 ? -13.961 4.527 2.854 1 98.44 260 LEU B C 1
ATOM 4523 O O . LEU B 1 260 ? -13.961 4.445 4.086 1 98.44 260 LEU B O 1
ATOM 4527 N N . PHE B 1 261 ? -15.086 4.703 2.152 1 97.88 261 PHE B N 1
ATOM 4528 C CA . PHE B 1 261 ? -16.359 4.938 2.828 1 97.88 261 PHE B CA 1
ATOM 4529 C C . PHE B 1 261 ? -16.891 3.646 3.439 1 97.88 261 PHE B C 1
ATOM 4531 O O . PHE B 1 261 ? -17.703 3.682 4.367 1 97.88 261 PHE B O 1
ATOM 4538 N N . GLU B 1 262 ? -16.438 2.449 2.906 1 97.06 262 GLU B N 1
ATOM 4539 C CA . GLU B 1 262 ? -16.734 1.176 3.555 1 97.06 262 GLU B CA 1
ATOM 4540 C C . GLU B 1 262 ? -15.969 1.03 4.863 1 97.06 262 GLU B C 1
ATOM 4542 O O . GLU B 1 262 ? -16.453 0.412 5.812 1 97.06 262 GLU B O 1
ATOM 4547 N N . PHE B 1 263 ? -14.891 1.659 4.984 1 98.38 263 PHE B N 1
ATOM 4548 C CA . PHE B 1 263 ? -13.945 1.438 6.074 1 98.38 263 PHE B CA 1
ATOM 4549 C C . PHE B 1 263 ? -14.102 2.506 7.148 1 98.38 263 PHE B C 1
ATOM 4551 O O . PHE B 1 263 ? -14.312 2.188 8.32 1 98.38 263 PHE B O 1
ATOM 4558 N N . ALA B 1 264 ? -13.992 3.762 6.789 1 98.56 264 ALA B N 1
ATOM 4559 C CA . ALA B 1 264 ? -13.883 4.879 7.727 1 98.56 264 ALA B CA 1
ATOM 4560 C C . ALA B 1 264 ? -15.148 5 8.578 1 98.56 264 ALA B C 1
ATOM 4562 O O . ALA B 1 264 ? -16.266 4.816 8.078 1 98.56 264 ALA B O 1
ATOM 4563 N N . ALA B 1 265 ? -14.992 5.336 9.828 1 98 265 ALA B N 1
ATOM 4564 C CA . ALA B 1 265 ? -16.141 5.652 10.672 1 98 265 ALA B CA 1
ATOM 4565 C C . ALA B 1 265 ? -16.891 6.867 10.133 1 98 265 ALA B C 1
ATOM 4567 O O . ALA B 1 265 ? -16.297 7.742 9.5 1 98 265 ALA B O 1
ATOM 4568 N N . PRO B 1 266 ? -18.25 6.957 10.336 1 96.5 266 PRO B N 1
ATOM 4569 C CA . PRO B 1 266 ? -19 8.141 9.906 1 96.5 266 PRO B CA 1
ATOM 4570 C C . PRO B 1 266 ? -18.406 9.438 10.461 1 96.5 266 PRO B C 1
ATOM 4572 O O . PRO B 1 266 ? -18.047 9.508 11.641 1 96.5 266 PRO B O 1
ATOM 4575 N N . GLY B 1 267 ? -18.25 10.383 9.609 1 97.62 267 GLY B N 1
ATOM 4576 C CA . GLY B 1 267 ? -17.766 11.68 10.039 1 97.62 267 GLY B CA 1
ATOM 4577 C C . GLY B 1 267 ? -16.25 11.773 10.07 1 97.62 267 GLY B C 1
ATOM 4578 O O . GLY B 1 267 ? -15.695 12.773 10.523 1 97.62 267 GLY B O 1
ATOM 4579 N N . HIS B 1 268 ? -15.57 10.727 9.531 1 98.75 268 HIS B N 1
ATOM 4580 C CA . HIS B 1 268 ? -14.125 10.711 9.68 1 98.75 268 HIS B CA 1
ATOM 4581 C C . HIS B 1 268 ? -13.43 10.906 8.328 1 98.75 268 HIS B C 1
ATOM 4583 O O . HIS B 1 268 ? -12.211 10.75 8.227 1 98.75 268 HIS B O 1
ATOM 4589 N N . VAL B 1 269 ? -14.164 11.219 7.27 1 98.88 269 VAL B N 1
ATOM 4590 C CA . VAL B 1 269 ? -13.586 11.539 5.969 1 98.88 269 VAL B CA 1
ATOM 4591 C C . VAL B 1 269 ? -13.609 13.047 5.746 1 98.88 269 VAL B C 1
ATOM 4593 O O . VAL B 1 269 ? -14.656 13.688 5.898 1 98.88 269 VAL B O 1
ATOM 4596 N N . LEU B 1 270 ? -12.453 13.617 5.441 1 98.88 270 LEU B N 1
ATOM 4597 C CA . LEU B 1 270 ? -12.25 15.055 5.293 1 98.88 270 LEU B CA 1
ATOM 4598 C C . LEU B 1 270 ? -11.781 15.391 3.883 1 98.88 270 LEU B C 1
ATOM 4600 O O . LEU B 1 270 ? -11.148 14.57 3.221 1 98.88 270 LEU B O 1
ATOM 4604 N N . PHE B 1 271 ? -12.109 16.594 3.43 1 98.75 271 PHE B N 1
ATO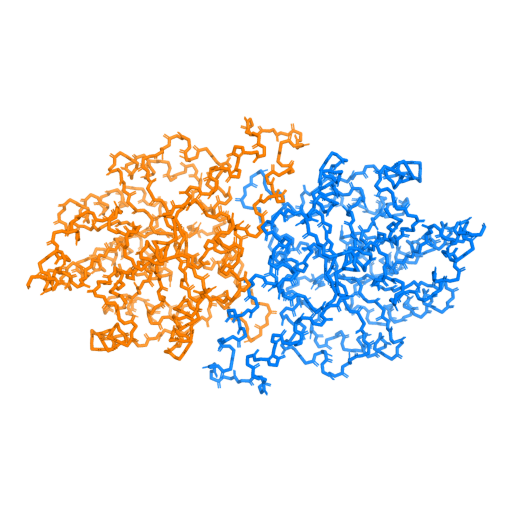M 4605 C CA . PHE B 1 271 ? -11.586 17.047 2.146 1 98.75 271 PHE B CA 1
ATOM 4606 C C . PHE B 1 271 ? -10.148 17.516 2.281 1 98.75 271 PHE B C 1
ATOM 4608 O O . PHE B 1 271 ? -9.789 18.188 3.262 1 98.75 271 PHE B O 1
ATOM 4615 N N . GLY B 1 272 ? -9.328 17.141 1.375 1 98.75 272 GLY B N 1
ATOM 4616 C CA . GLY B 1 272 ? -7.965 17.609 1.201 1 98.75 272 GLY B CA 1
ATOM 4617 C C . GLY B 1 272 ? -7.547 17.703 -0.254 1 98.75 272 GLY B C 1
ATOM 4618 O O . GLY B 1 272 ? -7.953 16.875 -1.073 1 98.75 272 GLY B O 1
ATOM 4619 N N . SER B 1 273 ? -6.672 18.656 -0.59 1 98.44 273 SER B N 1
ATOM 4620 C CA . SER B 1 273 ? -6.309 18.844 -1.991 1 98.44 273 SER B CA 1
ATOM 4621 C C . SER B 1 273 ? -4.859 18.453 -2.246 1 98.44 273 SER B C 1
ATOM 4623 O O . SER B 1 273 ? -4.512 18.016 -3.348 1 98.44 273 SER B O 1
ATOM 4625 N N . ASP B 1 274 ? -3.971 18.672 -1.3 1 98 274 ASP B N 1
ATOM 4626 C CA . ASP B 1 274 ? -2.529 18.453 -1.406 1 98 274 ASP B CA 1
ATOM 4627 C C . ASP B 1 274 ? -1.884 19.531 -2.287 1 98 274 ASP B C 1
ATOM 4629 O O . ASP B 1 274 ? -0.784 19.328 -2.805 1 98 274 ASP B O 1
ATOM 4633 N N . PHE B 1 275 ? -2.541 20.641 -2.445 1 97.94 275 PHE B N 1
ATOM 4634 C CA . PHE B 1 275 ? -1.93 21.781 -3.129 1 97.94 275 PHE B CA 1
ATOM 4635 C C . PHE B 1 275 ? -0.735 22.312 -2.344 1 97.94 275 PHE B C 1
ATOM 4637 O O . PHE B 1 275 ? -0.758 22.328 -1.112 1 97.94 275 PHE B O 1
ATOM 4644 N N . PRO B 1 276 ? 0.263 22.703 -3.09 1 97.12 276 PRO B N 1
ATOM 4645 C CA . PRO B 1 276 ? 0.518 22.719 -4.531 1 97.12 276 PRO B CA 1
ATOM 4646 C C . PRO B 1 276 ? 1.342 21.516 -4.992 1 97.12 276 PRO B C 1
ATOM 4648 O O . PRO B 1 276 ? 1.94 21.547 -6.07 1 97.12 276 PRO B O 1
ATOM 4651 N N . ASN B 1 277 ? 1.429 20.516 -4.188 1 93.56 277 ASN B N 1
ATOM 4652 C CA . ASN B 1 277 ? 2.367 19.422 -4.434 1 93.56 277 ASN B CA 1
ATOM 4653 C C . ASN B 1 277 ? 1.926 18.562 -5.613 1 93.56 277 ASN B C 1
ATOM 4655 O O . ASN B 1 277 ? 2.754 17.922 -6.262 1 93.56 277 ASN B O 1
ATOM 4659 N N . ALA B 1 278 ? 0.701 18.5 -5.895 1 90.19 278 ALA B N 1
ATOM 4660 C CA . ALA B 1 278 ? 0.22 17.828 -7.102 1 90.19 278 ALA B CA 1
ATOM 4661 C C . ALA B 1 278 ? -0.055 18.844 -8.211 1 90.19 278 ALA B C 1
ATOM 4663 O O . ALA B 1 278 ? -0.334 20.016 -7.934 1 90.19 278 ALA B O 1
ATOM 4664 N N . PRO B 1 279 ? 0.073 18.391 -9.445 1 90.25 279 PRO B N 1
ATOM 4665 C CA . PRO B 1 279 ? -0.273 19.297 -10.539 1 90.25 279 PRO B CA 1
ATOM 4666 C C . PRO B 1 279 ? -1.695 19.844 -10.43 1 90.25 279 PRO B C 1
ATOM 4668 O O . PRO B 1 279 ? -2.604 19.125 -10.008 1 90.25 279 PRO B O 1
ATOM 4671 N N . HIS B 1 280 ? -1.774 21.094 -10.875 1 93.88 280 HIS B N 1
ATOM 4672 C CA . HIS B 1 280 ? -3.037 21.812 -10.812 1 93.88 280 HIS B CA 1
ATOM 4673 C C . HIS B 1 280 ? -4.176 21 -11.406 1 93.88 280 HIS B C 1
ATOM 4675 O O . HIS B 1 280 ? -5.219 20.812 -10.766 1 93.88 280 HIS B O 1
ATOM 4681 N N . ASP B 1 281 ? -3.986 20.422 -12.578 1 94.5 281 ASP B N 1
ATOM 4682 C CA . ASP B 1 281 ? -5.027 19.672 -13.273 1 94.5 281 ASP B CA 1
ATOM 4683 C C . ASP B 1 281 ? -5.375 18.375 -12.516 1 94.5 281 ASP B C 1
ATOM 4685 O O . ASP B 1 281 ? -6.531 17.953 -12.523 1 94.5 281 ASP B O 1
ATOM 4689 N N . ALA B 1 282 ? -4.402 17.781 -11.906 1 95.38 282 ALA B N 1
ATOM 4690 C CA . ALA B 1 282 ? -4.66 16.594 -11.109 1 95.38 282 ALA B CA 1
ATOM 4691 C C . ALA B 1 282 ? -5.531 16.906 -9.898 1 95.38 282 ALA B C 1
ATOM 4693 O O . ALA B 1 282 ? -6.48 16.188 -9.594 1 95.38 282 ALA B O 1
ATOM 4694 N N . ILE B 1 283 ? -5.215 18.016 -9.227 1 97.25 283 ILE B N 1
ATOM 4695 C CA . ILE B 1 283 ? -5.973 18.438 -8.055 1 97.25 283 ILE B CA 1
ATOM 4696 C C . ILE B 1 283 ? -7.434 18.641 -8.43 1 97.25 283 ILE B C 1
ATOM 4698 O O . ILE B 1 283 ? -8.336 18.156 -7.754 1 97.25 283 ILE B O 1
ATOM 4702 N N . LEU B 1 284 ? -7.66 19.312 -9.508 1 97.12 284 LEU B N 1
ATOM 4703 C CA . LEU B 1 284 ? -9.023 19.594 -9.938 1 97.12 284 LEU B CA 1
ATOM 4704 C C . LEU B 1 284 ? -9.742 18.312 -10.352 1 97.12 284 LEU B C 1
ATOM 4706 O O . LEU B 1 284 ? -10.93 18.141 -10.062 1 97.12 284 LEU B O 1
ATOM 4710 N N . ARG B 1 285 ? -9.016 17.422 -10.992 1 96 285 ARG B N 1
ATOM 4711 C CA . ARG B 1 285 ? -9.617 16.156 -11.414 1 96 285 ARG B CA 1
ATOM 4712 C C . ARG B 1 285 ? -10.086 15.352 -10.211 1 96 285 ARG B C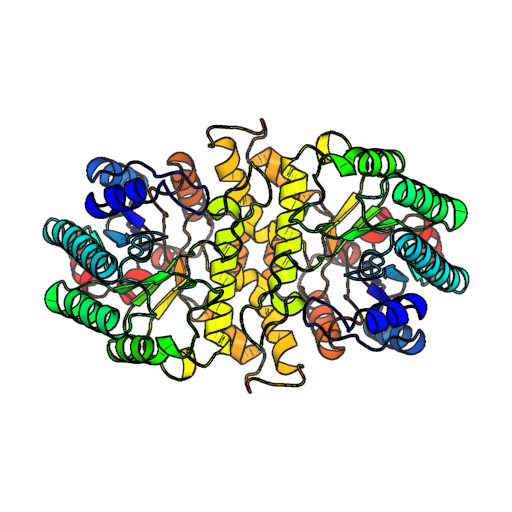 1
ATOM 4714 O O . ARG B 1 285 ? -11.219 14.867 -10.188 1 96 285 ARG B O 1
ATOM 4721 N N . PHE B 1 286 ? -9.25 15.211 -9.219 1 97.69 286 PHE B N 1
ATOM 4722 C CA . PHE B 1 286 ? -9.617 14.445 -8.031 1 97.69 286 PHE B CA 1
ATOM 4723 C C . PHE B 1 286 ? -10.727 15.141 -7.258 1 97.69 286 PHE B C 1
ATOM 4725 O O . PHE B 1 286 ? -11.609 14.484 -6.699 1 97.69 286 PHE B O 1
ATOM 4732 N N . THR B 1 287 ? -10.695 16.5 -7.195 1 97.69 287 THR B N 1
ATOM 4733 C CA . THR B 1 287 ? -11.773 17.25 -6.566 1 97.69 287 THR B CA 1
ATOM 4734 C C . THR B 1 287 ? -13.102 16.984 -7.273 1 97.69 287 THR B C 1
ATOM 4736 O O . THR B 1 287 ? -14.117 16.75 -6.621 1 97.69 287 THR B O 1
ATOM 4739 N N . ASN B 1 288 ? -13.055 16.922 -8.609 1 96.19 288 ASN B N 1
ATOM 4740 C CA . ASN B 1 288 ? -14.258 16.656 -9.406 1 96.19 288 ASN B CA 1
ATOM 4741 C C . ASN B 1 288 ? -14.766 15.234 -9.203 1 96.19 288 ASN B C 1
ATOM 4743 O O . ASN B 1 288 ? -15.969 15 -9.172 1 96.19 288 ASN B O 1
ATOM 4747 N N . PHE B 1 289 ? -13.836 14.297 -9.062 1 96.06 289 PHE B N 1
ATOM 4748 C CA . PHE B 1 289 ? -14.219 12.922 -8.789 1 96.06 289 PHE B CA 1
ATOM 4749 C C . PHE B 1 289 ? -14.992 12.82 -7.473 1 96.06 289 PHE B C 1
ATOM 4751 O O . PHE B 1 289 ? -16 12.125 -7.395 1 96.06 289 PHE B O 1
ATOM 4758 N N . LEU B 1 290 ? -14.523 13.547 -6.492 1 97.56 290 LEU B N 1
ATOM 4759 C CA . LEU B 1 290 ? -15.188 13.523 -5.195 1 97.56 290 LEU B CA 1
ATOM 4760 C C . LEU B 1 290 ? -16.578 14.148 -5.285 1 97.56 290 LEU B C 1
ATOM 4762 O O . LEU B 1 290 ? -17.547 13.594 -4.758 1 97.56 290 LEU B O 1
ATOM 4766 N N . GLU B 1 291 ? -16.688 15.25 -5.965 1 96.62 291 GLU B N 1
ATOM 4767 C CA . GLU B 1 291 ? -17.953 15.945 -6.113 1 96.62 291 GLU B CA 1
ATOM 4768 C C . GLU B 1 291 ? -18.969 15.094 -6.875 1 96.62 291 GLU B C 1
ATOM 4770 O O . GLU B 1 291 ? -20.172 15.125 -6.582 1 96.62 291 GLU B O 1
ATOM 4775 N N . ALA B 1 292 ? -18.453 14.305 -7.805 1 96.19 292 ALA B N 1
ATOM 4776 C CA . ALA B 1 292 ? -19.328 13.523 -8.68 1 96.19 292 ALA B CA 1
ATOM 4777 C C . ALA B 1 292 ? -19.688 12.188 -8.039 1 96.19 292 ALA B C 1
ATOM 4779 O O . ALA B 1 292 ? -20.609 11.5 -8.492 1 96.19 292 ALA B O 1
ATOM 4780 N N . TYR B 1 293 ? -18.906 11.836 -7.051 1 96.81 293 TYR B N 1
ATOM 4781 C CA . TYR B 1 293 ? -19.141 10.539 -6.414 1 96.81 293 TYR B CA 1
ATOM 4782 C C . TYR B 1 293 ? -20.469 10.539 -5.664 1 96.81 293 TYR B C 1
ATOM 4784 O O . TYR B 1 293 ? -20.75 11.461 -4.902 1 96.81 293 TYR B O 1
ATOM 4792 N N . GLU B 1 294 ? -21.297 9.562 -5.887 1 96.12 294 GLU B N 1
ATOM 4793 C CA . GLU B 1 294 ? -22.625 9.508 -5.289 1 96.12 294 GLU B CA 1
ATOM 4794 C C . GLU B 1 294 ? -22.547 9.141 -3.809 1 96.12 294 GLU B C 1
ATOM 4796 O O . GLU B 1 294 ? -22.156 8.031 -3.459 1 96.12 294 GLU B O 1
ATOM 4801 N N . LEU B 1 295 ? -22.891 10.062 -2.973 1 96.31 295 LEU B N 1
ATOM 4802 C CA . LEU B 1 295 ? -22.969 9.93 -1.522 1 96.31 295 LEU B CA 1
ATOM 4803 C C . LEU B 1 295 ? -24.266 10.547 -1 1 96.31 295 LEU B C 1
ATOM 4805 O O . LEU B 1 295 ? -24.812 11.461 -1.611 1 96.31 295 LEU B O 1
ATOM 4809 N N . PRO B 1 296 ? -24.781 9.953 0.123 1 96.69 296 PRO B N 1
ATOM 4810 C CA . PRO B 1 296 ? -25.859 10.695 0.783 1 96.69 296 PRO B CA 1
ATOM 4811 C C . PRO B 1 296 ? -25.484 12.148 1.071 1 96.69 296 PRO B C 1
ATOM 4813 O O . PRO B 1 296 ? -24.328 12.438 1.396 1 96.69 296 PRO B O 1
ATOM 4816 N N . GLU B 1 297 ? -26.453 12.984 0.994 1 96.25 297 GLU B N 1
ATOM 4817 C CA . GLU B 1 297 ? -26.219 14.422 1.135 1 96.25 297 GLU B CA 1
ATOM 4818 C C . GLU B 1 297 ? -25.531 14.742 2.455 1 96.25 297 GLU B C 1
ATOM 4820 O O . GLU B 1 297 ? -24.625 15.578 2.498 1 96.25 297 GLU B O 1
ATOM 4825 N N . GLU B 1 298 ? -25.984 14.102 3.443 1 96.62 298 GLU B N 1
ATOM 4826 C CA . GLU B 1 298 ? -25.406 14.352 4.762 1 96.62 298 GLU B CA 1
ATOM 4827 C C . GLU B 1 298 ? -23.922 13.977 4.797 1 96.62 298 GLU B C 1
ATOM 4829 O O . GLU B 1 298 ? -23.109 14.68 5.398 1 96.62 298 GLU B O 1
ATOM 4834 N N . THR B 1 299 ? -23.562 12.859 4.176 1 97.56 299 THR B N 1
ATOM 4835 C CA . THR B 1 299 ? -22.172 12.414 4.109 1 97.56 299 THR B CA 1
ATOM 4836 C C . THR B 1 299 ? -21.328 13.398 3.301 1 97.56 299 THR B C 1
ATOM 4838 O O . THR B 1 299 ? -20.203 13.711 3.678 1 97.56 299 THR B O 1
ATOM 4841 N N . LYS B 1 300 ? -21.906 13.859 2.244 1 97 300 LYS B N 1
ATOM 4842 C CA . LYS B 1 300 ? -21.219 14.844 1.417 1 97 300 LYS B CA 1
ATOM 4843 C C . LYS B 1 300 ? -20.922 16.125 2.205 1 97 300 LYS B C 1
ATOM 4845 O O . LYS B 1 300 ? -19.828 16.672 2.121 1 97 300 LYS B O 1
ATOM 4850 N N . ARG B 1 301 ? -21.875 16.562 2.928 1 96.94 301 ARG B N 1
ATOM 4851 C CA . ARG B 1 301 ? -21.703 17.75 3.756 1 96.94 301 ARG B CA 1
ATOM 4852 C C . ARG B 1 301 ? -20.625 17.531 4.809 1 96.94 301 ARG B C 1
ATOM 4854 O O . ARG B 1 301 ? -19.844 18.438 5.09 1 96.94 301 ARG B O 1
ATOM 4861 N N . GLN B 1 302 ? -20.609 16.328 5.367 1 97.62 302 GLN B N 1
ATOM 4862 C CA . GLN B 1 302 ? -19.594 15.984 6.352 1 97.62 302 GLN B CA 1
ATOM 4863 C C . GLN B 1 302 ? -18.188 16.016 5.73 1 97.62 302 GLN B C 1
ATOM 4865 O O . GLN B 1 302 ? -17.266 16.578 6.312 1 97.62 302 GLN B O 1
ATOM 4870 N N . VAL B 1 303 ? -18.078 15.516 4.562 1 98.56 303 VAL B N 1
ATOM 4871 C CA . VAL B 1 303 ? -16.781 15.445 3.887 1 98.56 303 VAL B CA 1
ATOM 4872 C C . VAL B 1 303 ? -16.312 16.859 3.512 1 98.56 303 VAL B C 1
ATOM 4874 O O . VAL B 1 303 ? -15.148 17.203 3.705 1 98.56 303 VAL B O 1
ATOM 4877 N N . ASP B 1 304 ? -17.266 17.641 3.068 1 97.81 304 ASP B N 1
ATOM 4878 C CA . ASP B 1 304 ? -16.938 18.969 2.562 1 97.81 304 ASP B CA 1
ATOM 4879 C C . ASP B 1 304 ? -16.469 19.891 3.693 1 97.81 304 ASP B C 1
ATOM 4881 O O . ASP B 1 304 ? -15.5 20.641 3.537 1 97.81 304 ASP B O 1
ATOM 4885 N N . SER B 1 305 ? -17.266 19.812 4.836 1 97.44 305 SER B N 1
ATOM 4886 C CA . SER B 1 305 ? -16.891 20.781 5.859 1 97.44 305 SER B CA 1
ATOM 4887 C C . SER B 1 305 ? -17.312 20.312 7.246 1 97.44 305 SER B C 1
ATOM 4889 O O . SER B 1 305 ? -16.719 20.703 8.25 1 97.44 305 SER B O 1
ATOM 4891 N N . GLY B 1 306 ? -18.359 19.5 7.328 1 97.25 306 GLY B N 1
ATOM 4892 C CA . GLY B 1 306 ? -18.938 19.156 8.617 1 97.25 306 GLY B CA 1
ATOM 4893 C C . GLY B 1 306 ? -17.953 18.484 9.547 1 97.25 306 GLY B C 1
ATOM 4894 O O . GLY B 1 306 ? -17.828 18.875 10.711 1 97.25 306 GLY B O 1
ATOM 4895 N N . ALA B 1 307 ? -17.266 17.469 9.055 1 98.25 307 ALA B N 1
ATOM 4896 C CA . ALA B 1 307 ? -16.297 16.75 9.875 1 98.25 307 ALA B CA 1
ATOM 4897 C C . ALA B 1 307 ? -15.172 17.672 10.328 1 98.25 307 ALA B C 1
ATOM 4899 O O . ALA B 1 307 ? -14.727 17.609 11.477 1 98.25 307 ALA B O 1
ATOM 4900 N N . ALA B 1 308 ? -14.734 18.5 9.453 1 98.5 308 ALA B N 1
ATOM 4901 C CA . ALA B 1 308 ? -13.68 19.453 9.797 1 98.5 308 ALA B CA 1
ATOM 4902 C C . ALA B 1 308 ? -14.148 20.453 10.859 1 98.5 308 ALA B C 1
ATOM 4904 O O . ALA B 1 308 ? -13.391 20.812 11.75 1 98.5 308 ALA B O 1
ATOM 4905 N N . LEU B 1 309 ? -15.398 20.891 10.758 1 97.12 309 LEU B N 1
ATOM 4906 C CA . LEU B 1 309 ? -15.945 21.844 11.727 1 97.12 309 LEU B CA 1
ATOM 4907 C C . LEU B 1 309 ? -16 21.234 13.117 1 97.12 309 LEU B C 1
ATOM 4909 O O . LEU B 1 309 ? -15.891 21.938 14.125 1 97.12 309 LEU B O 1
ATOM 4913 N N . GLU B 1 310 ? -16.125 19.938 13.188 1 97 310 GLU B N 1
ATOM 4914 C CA . GLU B 1 310 ? -16.062 19.25 14.477 1 97 310 GLU B CA 1
ATOM 4915 C C . GLU B 1 310 ? -14.641 19.219 15.023 1 97 310 GLU B C 1
ATOM 4917 O O . GLU B 1 310 ? -14.438 19.312 16.234 1 97 310 GLU B O 1
ATOM 4922 N N . LEU B 1 311 ? -13.664 19.125 14.148 1 97.88 311 LEU B N 1
ATOM 4923 C CA . LEU B 1 311 ? -12.266 19.078 14.555 1 97.88 311 LEU B CA 1
ATOM 4924 C C . LEU B 1 311 ? -11.766 20.469 14.922 1 97.88 311 LEU B C 1
ATOM 4926 O O . LEU B 1 311 ? -10.875 20.609 15.766 1 97.88 311 LEU B O 1
ATOM 4930 N N . PHE B 1 312 ? -12.328 21.469 14.219 1 97.12 312 PHE B N 1
ATOM 4931 C CA . PHE B 1 312 ? -11.891 22.844 14.391 1 97.12 312 PHE B CA 1
ATOM 4932 C C . PHE B 1 312 ? -13.062 23.75 14.766 1 97.12 312 PHE B C 1
ATOM 4934 O O . PHE B 1 312 ? -13.492 24.578 13.961 1 97.12 312 PHE B O 1
ATOM 4941 N N . PRO B 1 313 ? -13.461 23.781 15.977 1 92.81 313 PRO B N 1
ATOM 4942 C CA . PRO B 1 313 ? -14.672 24.484 16.391 1 92.81 313 PRO B CA 1
ATOM 4943 C C . PRO B 1 313 ? -14.57 26 16.188 1 92.81 313 PRO B C 1
ATOM 4945 O O . PRO B 1 313 ? -15.594 26.672 16.047 1 92.81 313 PRO B O 1
ATOM 4948 N N . ARG B 1 314 ? -13.398 26.531 16.188 1 92.88 314 ARG B N 1
ATOM 4949 C CA . ARG B 1 314 ? -13.242 27.969 16 1 92.88 314 ARG B CA 1
ATOM 4950 C C . ARG B 1 314 ? -13.797 28.406 14.648 1 92.88 314 ARG B C 1
ATOM 4952 O O . ARG B 1 314 ? -14.102 29.578 14.438 1 92.88 314 ARG B O 1
ATOM 4959 N N . LEU B 1 315 ? -13.961 27.453 13.727 1 93.69 315 LEU B N 1
ATOM 4960 C CA . LEU B 1 315 ? -14.422 27.766 12.375 1 93.69 315 LEU B CA 1
ATOM 4961 C C . LEU B 1 315 ? -15.938 27.734 12.297 1 93.69 315 LEU B C 1
ATOM 4963 O O . LEU B 1 315 ? -16.516 28.125 11.281 1 93.69 315 LEU B O 1
ATOM 4967 N N . LYS B 1 316 ? -16.719 27.125 13.266 1 86.19 316 LYS B N 1
ATOM 4968 C CA . LYS B 1 316 ? -18.188 27.078 13.266 1 86.19 316 LYS B CA 1
ATOM 4969 C C . LYS B 1 316 ? -18.781 28.484 13.297 1 86.19 316 LYS B C 1
ATOM 4971 O O . LYS B 1 316 ? -19.812 28.734 12.688 1 86.19 316 LYS B O 1
ATOM 4976 N N . GLY B 1 317 ? -18.328 29.359 14.078 1 67.19 317 GLY B N 1
ATOM 4977 C CA . GLY B 1 317 ? -18.844 30.703 14.203 1 67.19 317 GLY B CA 1
ATOM 4978 C C . GLY B 1 317 ? -18.781 31.5 12.906 1 67.19 317 GLY B C 1
ATOM 4979 O O . GLY B 1 317 ? -19.578 32.406 12.688 1 67.19 317 GLY B O 1
ATOM 4980 N N . ILE B 1 318 ? -18 31.125 12.008 1 55.25 318 ILE B N 1
ATOM 4981 C CA . ILE B 1 318 ? -17.703 31.906 10.812 1 55.25 318 ILE B CA 1
ATOM 4982 C C . ILE B 1 318 ? -18.672 31.516 9.695 1 55.25 318 ILE B C 1
ATOM 4984 O O . ILE B 1 318 ? -19.125 32.375 8.93 1 55.25 318 ILE B O 1
ATOM 4988 N N . LEU B 1 319 ? -19.016 30.234 9.508 1 53.72 319 LEU B N 1
ATOM 4989 C CA . LEU B 1 319 ? -19.875 29.781 8.422 1 53.72 319 LEU B CA 1
ATOM 4990 C C . LEU B 1 319 ? -21.312 30.234 8.656 1 53.72 319 LEU B C 1
ATOM 4992 O O . LEU B 1 319 ? -22.062 30.469 7.707 1 53.72 319 LEU B O 1
ATOM 4996 N N . ASP B 1 320 ? -21.734 30.25 9.898 1 46.22 320 ASP B N 1
ATOM 4997 C CA . ASP B 1 320 ? -23.062 30.797 10.195 1 46.22 320 ASP B CA 1
ATOM 4998 C C . ASP B 1 320 ? -23.141 32.281 9.82 1 46.22 320 ASP B C 1
ATOM 5000 O O . ASP B 1 320 ? -24.203 32.781 9.43 1 46.22 320 ASP B O 1
ATOM 5004 N N . LYS B 1 321 ? -22.141 33.031 9.836 1 43.59 321 LYS B N 1
ATOM 5005 C CA . LYS B 1 321 ? -22.203 34.438 9.453 1 43.59 321 LYS B CA 1
ATOM 5006 C C . LYS B 1 321 ? -22.172 34.594 7.938 1 43.59 321 LYS B C 1
ATOM 5008 O O . LYS B 1 321 ? -22.484 35.688 7.418 1 43.59 321 LYS B O 1
ATOM 5013 N N . ALA B 1 322 ? -21.625 33.719 7.176 1 41.69 322 ALA B N 1
ATOM 5014 C CA . ALA B 1 322 ? -21.656 33.812 5.715 1 41.69 322 ALA B CA 1
ATOM 5015 C C . ALA B 1 322 ? -23.047 33.5 5.172 1 41.69 322 ALA B C 1
ATOM 5017 O O . ALA B 1 322 ? -23.328 33.719 3.988 1 41.69 322 ALA B O 1
ATOM 5018 N N . LYS B 1 323 ? -23.922 32.844 5.879 1 47.22 323 LYS B N 1
ATOM 5019 C CA . LYS B 1 323 ? -25.297 32.594 5.453 1 47.22 323 LYS B CA 1
ATOM 5020 C C . LYS B 1 323 ? -26.188 33.781 5.816 1 47.22 323 LYS B C 1
ATOM 5022 O O . LYS B 1 323 ? -27.406 33.75 5.605 1 47.22 323 LYS B O 1
ATOM 5027 N N . LEU B 1 324 ? -25.703 34.531 6.609 1 30.42 324 LEU B N 1
ATOM 5028 C CA . LEU B 1 324 ? -26.484 35.719 6.922 1 30.42 324 LEU B CA 1
ATOM 5029 C C . LEU B 1 324 ? -26.109 36.875 5.984 1 30.42 324 LEU B C 1
ATOM 5031 O O . LEU B 1 324 ? -24.938 37.094 5.676 1 30.42 324 LEU B O 1
#

Organism: Penicillium expansum (NCBI:txid27334)

InterPro domains:
  IPR006680 Amidohydrolase-related [PF04909] (4-313)
  IPR032465 2-amino-3-carboxymuconate-6-semialdehyde decarboxylase [PTHR21240] (1-315)
  IPR032466 Metal-dependent hydrolase [SSF51556] (3-313)

Sequence (648 aa):
MAKIDVHHHFYPPAMRQALDRAGGDPSGWYIPPWTLELDQDITRQMKVTTTILSVTAPGPGIEPDVTKAAALARSCNESAAAIRDAKPQQYGFFASVPSLFDTAAVLKEIEYACTTLRADGVTLFTRYGKGSNYLGHAAFRPIWADLSRRGAVVFIHPTHPVDTQLINTWLPQPMFDYPHETGRAAMDLLTSGILQDYPGCKIILSHAGGTLPYLIHRAATMLPLMPRTLGLSTEELVEAARTFYFDTAISSNPVTLKALFEFAAPGHVLFGSDFPNAPHDAILRFTNFLEAYELPEETKRQVDSGAALELFPRLKGILDKAKLMAKIDVHHHFYPPAMRQALDRAGGDPSGWYIPPWTLELDQDITRQMKVTTTILSVTAPGPGIEPDVTKAAALARSCNESAAAIRDAKPQQYGFFASVPSLFDTAAVLKEIEYACTTLRADGVTLFTRYGKGSNYLGHAAFRPIWADLSRRGAVVFIHPTHPVDTQLINTWLPQPMFDYPHETGRAAMDLLTSGILQDYPGCKIILSHAGGTLPYLIHRAATMLPLMPRTLGLSTEELVEAARTFYFDTAISSNPVTLKALFEFAAPGHVLFGSDFPNAPHDAILRFTNFLEAYELPEETKRQVDSGAALELFPRLKGILDKAKL

pLDDT: mean 95.56, std 8.27, range [30.42, 98.94]

Radius of gyration: 25.15 Å; Cα contacts (8 Å, |Δi|>4): 1294; chains: 2; bounding box: 52×77×54 Å

Foldseek 3Di:
DAFEAAAAEAQPPLNVVLQVVLVHALLPAHDDDDDVVVVVVLCVVLNYQAYAYEHAPPALQSDVDQVSSLVSQVVVLVVQLVVCVVPVLHYAYAGTFYFLLPVVSRVVRCCCSCPVSNHLAHEDEQAGDLARHGCLHPSNLVVLQVCLVVLGEYEYFYGAHNDSDAPDPVDRCVRQPRLVSLLVNLVSCLQSCSCVVRVSYAYEGEQLSRCNLVCVLVCLCCQCVDPDHSPDHSVRSLVVSLRHAYENALNQAPVSVVSSVVRHDQLRYEYHQNPPSDPSVSSSVSSVSLVPDDDPPVSNVSHRPVSVCVSRVVNVVVVVVVVD/DAFEAAAAEAQDPLNVVLCVVLVHALLPAHDDDDDPVVVVVLCVVLNYQAYAYEHAPPALQSDVDQVSSLVSQVVVLVVQLVVCVVPVLHYAYAGTFYFLLPVVSRVVRCCCSCPVSNHLAHEDEQAGDLARHGCLHPSNLVVLQVCLVVLGEYEYFYGAHNDSDAPDPVDRCVRQPRLVSLLVNLVSCLQSCSCVVRVSYAYEGEQLSRCNLVCVLVCLCCQCVDPDHSPDHSVRSLVVSLRHAYENALNQAPVSVVSSVVRHDQLRYEYHQNPPSDPSVSSSVSSVSLVPDDDPPVSNVSHRPVSVCVSRVVNVVVVVVVVD

GO terms:
  GO:0005829 cytosol (C, IDA)
  GO:0140723 patulin biosynthetic process (P, IDA)
  GO:0047596 6-methylsalicylate decarboxylase activity (F, IDA)

Nearest PDB structures (foldseek):
  4ig2-assembly1_A  TM=8.545E-01  e=2.755E-17  Pseudomonas fluorescens
  4ofc-assembly1_A  TM=8.187E-01  e=1.676E-17  Homo sapiens
  4ign-assembly2_B  TM=8.258E-01  e=8.784E-17  Homo sapiens
  7pwy-assembly2_D  TM=8.049E-01  e=7.866E-17  Homo sapiens
  4qrn-assembly1_A  TM=8.398E-01  e=3.233E-14  Novosphingobium aromaticivorans DSM 12444

Solvent-accessible surface area (backbone atoms only — not comparable to full-atom values): 33073 Å² total; per-residue (Å²): 122,66,20,37,29,68,34,29,42,55,62,52,70,71,56,49,52,50,34,56,75,60,75,45,55,84,48,67,52,82,82,61,82,69,46,73,65,60,50,53,53,53,30,58,75,67,37,39,55,26,36,28,34,28,69,54,67,74,46,27,51,64,41,83,49,68,68,57,6,44,50,43,13,51,50,51,36,52,52,45,40,52,55,16,69,75,37,62,74,41,29,46,28,30,29,52,44,32,48,56,85,43,49,68,62,29,54,51,44,48,50,44,33,47,66,73,59,54,38,68,26,34,47,44,54,28,54,46,81,87,52,70,38,33,69,39,39,77,76,36,47,69,58,44,48,52,38,15,74,68,48,30,36,37,40,40,41,41,40,73,58,74,70,66,75,50,68,48,96,88,38,40,36,75,55,65,50,25,36,45,36,33,18,48,25,50,50,33,30,72,71,54,47,46,53,75,77,33,63,40,47,47,44,32,29,42,39,46,26,26,41,32,66,66,43,44,64,45,35,28,52,46,44,57,72,38,95,71,60,88,84,52,52,38,68,55,46,51,53,57,59,23,65,38,26,23,23,35,19,66,38,31,40,76,36,33,45,54,23,42,68,65,50,43,41,91,64,25,43,32,33,20,49,38,37,54,76,48,56,69,70,46,39,52,49,24,52,49,38,51,71,66,50,91,62,59,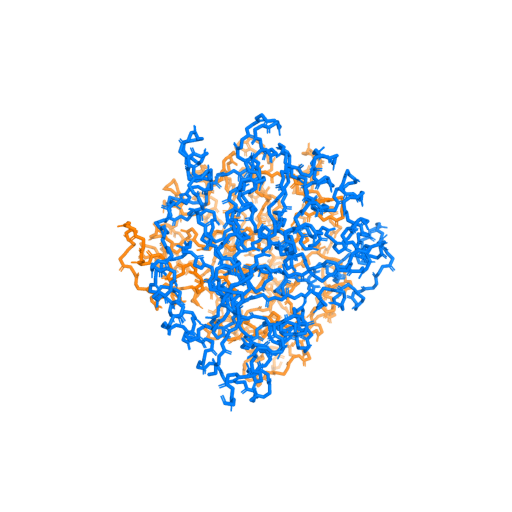67,70,58,47,46,20,26,27,29,48,29,52,36,70,75,39,56,84,55,51,70,51,58,63,54,69,76,94,123,66,20,37,27,68,34,30,43,56,61,52,70,69,57,49,52,51,35,58,74,61,74,46,53,85,48,65,52,81,84,62,80,68,47,74,66,60,50,53,52,52,30,58,75,67,38,40,54,25,38,28,34,28,69,54,68,72,45,27,51,64,42,83,50,67,66,56,6,43,50,44,12,51,51,51,37,51,53,46,38,52,55,16,70,77,36,62,74,42,29,46,28,31,28,51,43,33,47,56,85,43,48,68,62,28,54,52,44,49,50,44,34,48,66,73,58,53,38,68,26,33,47,44,54,28,53,44,81,88,51,69,38,34,69,36,40,76,78,36,47,69,56,45,47,52,38,16,73,68,50,28,36,36,40,39,41,41,42,71,59,72,69,68,76,49,68,49,94,88,38,40,34,75,54,67,49,24,35,45,35,32,20,48,24,51,51,34,29,73,70,55,48,45,54,76,76,32,65,41,48,47,44,33,29,42,40,46,26,26,40,31,64,65,43,44,64,45,37,28,52,47,45,57,72,39,96,71,62,88,86,50,53,38,67,54,45,50,52,58,59,23,66,38,28,24,22,34,20,66,40,32,40,75,37,33,45,54,22,42,67,67,49,42,40,91,64,26,44,32,33,21,50,38,37,54,78,48,56,70,68,46,40,52,49,23,53,49,38,50,72,68,48,91,62,59,68,70,57,46,45,20,26,28,30,49,30,52,37,70,74,39,57,84,54,50,71,53,58,63,55,69,76,97